Protein AF-0000000081335545 (afdb_homodimer)

pLDDT: mean 90.75, std 11.86, range [25.98, 98.88]

Structure (mmCIF, N/CA/C/O backbone):
data_AF-0000000081335545-model_v1
#
loop_
_entity.id
_entity.type
_entity.pdbx_description
1 polymer 'SDR family oxidoreductase'
#
loop_
_atom_site.group_PDB
_atom_site.id
_atom_site.type_symbol
_atom_site.label_atom_id
_atom_site.label_alt_id
_atom_site.label_comp_id
_atom_site.label_asym_id
_atom_site.label_entity_id
_atom_site.label_seq_id
_atom_site.pdbx_PDB_ins_code
_atom_site.Cartn_x
_atom_site.Cartn_y
_atom_site.Cartn_z
_atom_site.occupancy
_atom_site.B_iso_or_equiv
_atom_site.auth_seq_id
_atom_site.auth_comp_id
_atom_site.auth_asym_id
_atom_site.auth_atom_id
_atom_site.pdbx_PDB_model_num
ATOM 1 N N . MET A 1 1 ? -6.984 28.078 4.715 1 82.06 1 MET A N 1
ATOM 2 C CA . MET A 1 1 ? -6.492 28.141 6.086 1 82.06 1 MET A CA 1
ATOM 3 C C . MET A 1 1 ? -5.297 29.094 6.191 1 82.06 1 MET A C 1
ATOM 5 O O . MET A 1 1 ? -4.473 29.156 5.277 1 82.06 1 MET A O 1
ATOM 9 N N . ARG A 1 2 ? -5.23 29.906 7.215 1 88.38 2 ARG A N 1
ATOM 10 C CA . ARG A 1 2 ? -4.066 30.734 7.496 1 88.38 2 ARG A CA 1
ATOM 11 C C . ARG A 1 2 ? -3.029 29.969 8.312 1 88.38 2 ARG A C 1
ATOM 13 O O . ARG A 1 2 ? -3.367 29.328 9.312 1 88.38 2 ARG A O 1
ATOM 20 N N . LEU A 1 3 ? -1.768 30.047 7.84 1 91.5 3 LEU A N 1
ATOM 21 C CA . LEU A 1 3 ? -0.718 29.266 8.492 1 91.5 3 LEU A CA 1
ATOM 22 C C . LEU A 1 3 ? -0.511 29.734 9.93 1 91.5 3 LEU A C 1
ATOM 24 O O . LEU A 1 3 ? -0.156 28.922 10.797 1 91.5 3 LEU A O 1
ATOM 28 N N . SER A 1 4 ? -0.771 31.016 10.18 1 92.06 4 SER A N 1
ATOM 29 C CA . SER A 1 4 ? -0.581 31.562 11.523 1 92.06 4 SER A CA 1
ATOM 30 C C . SER A 1 4 ? -1.581 30.953 12.508 1 92.06 4 SER A C 1
ATOM 32 O O . SER A 1 4 ? -1.349 30.969 13.719 1 92.06 4 SER A O 1
ATOM 34 N N . ASP A 1 5 ? -2.664 30.406 12.023 1 92.19 5 ASP A N 1
ATOM 35 C CA . ASP A 1 5 ? -3.699 29.797 12.859 1 92.19 5 ASP A CA 1
ATOM 36 C C . ASP A 1 5 ? -3.574 28.281 12.875 1 92.19 5 ASP A C 1
ATOM 38 O O . ASP A 1 5 ? -4.375 27.594 13.516 1 92.19 5 ASP A O 1
ATOM 42 N N . ALA A 1 6 ? -2.557 27.828 12.227 1 96.31 6 ALA A N 1
ATOM 43 C CA . ALA A 1 6 ? -2.422 26.375 12.07 1 96.31 6 ALA A CA 1
ATOM 44 C C . ALA A 1 6 ? -1.837 25.75 13.336 1 96.31 6 ALA A C 1
ATOM 46 O O . ALA A 1 6 ? -0.923 26.312 13.945 1 96.31 6 ALA A O 1
ATOM 47 N N . ARG A 1 7 ? -2.424 24.75 13.82 1 98.19 7 ARG A N 1
ATOM 48 C CA . ARG A 1 7 ? -1.913 23.812 14.812 1 98.19 7 ARG A CA 1
ATOM 49 C C . ARG A 1 7 ? -1.592 22.453 14.18 1 98.19 7 ARG A C 1
ATOM 51 O O . ARG A 1 7 ? -2.498 21.703 13.805 1 98.19 7 ARG A O 1
ATOM 58 N N . VAL A 1 8 ? -0.281 22.172 14.102 1 98.69 8 VAL A N 1
ATOM 59 C CA . VAL A 1 8 ? 0.204 21.156 13.18 1 98.69 8 VAL A CA 1
ATOM 60 C C . VAL A 1 8 ? 0.777 19.984 13.961 1 98.69 8 VAL A C 1
ATOM 62 O O . VAL A 1 8 ? 1.521 20.172 14.922 1 98.69 8 VAL A O 1
ATOM 65 N N . VAL A 1 9 ? 0.342 18.797 13.648 1 98.88 9 VAL A N 1
ATOM 66 C CA . VAL A 1 9 ? 1.111 17.609 13.961 1 98.88 9 VAL A CA 1
ATOM 67 C C . VAL A 1 9 ? 1.965 17.203 12.758 1 98.88 9 VAL A C 1
ATOM 69 O O . VAL A 1 9 ? 1.436 16.906 11.68 1 98.88 9 VAL A O 1
ATOM 72 N N . LEU A 1 10 ? 3.266 17.281 12.914 1 98.88 10 LEU A N 1
ATOM 73 C CA . LEU A 1 10 ? 4.227 16.969 11.859 1 98.88 10 LEU A CA 1
ATOM 74 C C . LEU A 1 10 ? 5.039 15.727 12.234 1 98.88 10 LEU A C 1
ATOM 76 O O . LEU A 1 10 ? 5.891 15.781 13.125 1 98.88 10 LEU A O 1
ATOM 80 N N . THR A 1 11 ? 4.762 14.625 11.555 1 98.81 11 THR A N 1
ATOM 81 C CA . THR A 1 11 ? 5.551 13.422 11.805 1 98.81 11 THR A CA 1
ATOM 82 C C . THR A 1 11 ? 6.816 13.422 10.945 1 98.81 11 THR A C 1
ATOM 84 O O . THR A 1 11 ? 6.871 14.078 9.906 1 98.81 11 THR A O 1
ATOM 87 N N . GLY A 1 12 ? 7.82 12.625 11.398 1 97.56 12 GLY A N 1
ATOM 88 C CA . GLY A 1 12 ? 9.078 12.656 10.672 1 97.56 12 GLY A CA 1
ATOM 89 C C . GLY A 1 12 ? 9.758 14.016 10.711 1 97.56 12 GLY A C 1
ATOM 90 O O . GLY A 1 12 ? 10.438 14.406 9.758 1 97.56 12 GLY A O 1
ATOM 91 N N . ALA A 1 13 ? 9.617 14.742 11.773 1 97.56 13 ALA A N 1
ATOM 92 C CA . ALA A 1 13 ? 10.047 16.141 11.859 1 97.56 13 ALA A CA 1
ATOM 93 C C . ALA A 1 13 ? 11.562 16.25 11.891 1 97.56 13 ALA A C 1
ATOM 95 O O . ALA A 1 13 ? 12.125 17.328 11.641 1 97.56 13 ALA A O 1
ATOM 96 N N . SER A 1 14 ? 12.258 15.172 12.188 1 94.62 14 SER A N 1
ATOM 97 C CA . SER A 1 14 ? 13.711 15.211 12.273 1 94.62 14 SER A CA 1
ATOM 98 C C . SER A 1 14 ? 14.359 14.867 10.938 1 94.62 14 SER A C 1
ATOM 100 O O . SER A 1 14 ? 15.578 14.953 10.789 1 94.62 14 SER A O 1
ATOM 102 N N . GLY A 1 15 ? 13.555 14.414 9.977 1 93.69 15 GLY A N 1
ATOM 103 C CA . GLY A 1 15 ? 14.078 14.141 8.648 1 93.69 15 GLY A CA 1
ATOM 104 C C . GLY A 1 15 ? 14.297 15.398 7.824 1 93.69 15 GLY A C 1
ATOM 105 O O . GLY A 1 15 ? 13.914 16.484 8.234 1 93.69 15 GLY A O 1
ATOM 106 N N . GLY A 1 16 ? 14.891 15.234 6.648 1 91.62 16 GLY A N 1
ATOM 107 C CA . GLY A 1 16 ? 15.242 16.359 5.793 1 91.62 16 GLY A CA 1
ATOM 108 C C . GLY A 1 16 ? 14.039 17.203 5.395 1 91.62 16 GLY A C 1
ATOM 109 O O . GLY A 1 16 ? 14.031 18.406 5.617 1 91.62 16 GLY A O 1
ATOM 110 N N . ILE A 1 17 ? 13.055 16.609 4.828 1 94 17 ILE A N 1
ATOM 111 C CA . ILE A 1 17 ? 11.859 17.328 4.395 1 94 17 ILE A CA 1
ATOM 112 C C . ILE A 1 17 ? 11.078 17.828 5.617 1 94 17 ILE A C 1
ATOM 114 O O . ILE A 1 17 ? 10.602 18.953 5.637 1 94 17 ILE A O 1
ATOM 118 N N . GLY A 1 18 ? 11 17 6.66 1 96.69 18 GLY A N 1
ATOM 119 C CA . GLY A 1 18 ? 10.297 17.359 7.883 1 96.69 18 GLY A CA 1
ATOM 120 C C . GLY A 1 18 ? 10.852 18.594 8.562 1 96.69 18 GLY A C 1
ATOM 121 O O . GLY A 1 18 ? 10.102 19.484 8.953 1 96.69 18 GLY A O 1
ATOM 122 N N . LEU A 1 19 ? 12.172 18.641 8.656 1 96.56 19 LEU A N 1
ATOM 123 C CA . LEU A 1 19 ? 12.836 19.781 9.281 1 96.56 19 LEU A CA 1
ATOM 124 C C . LEU A 1 19 ? 12.555 21.062 8.508 1 96.56 19 LEU A C 1
ATOM 126 O O . LEU A 1 19 ? 12.305 22.109 9.109 1 96.56 19 LEU A O 1
ATOM 130 N N . ALA A 1 20 ? 12.609 20.969 7.199 1 96.94 20 ALA A N 1
ATOM 131 C CA . ALA A 1 20 ? 12.367 22.125 6.348 1 96.94 20 ALA A CA 1
ATOM 132 C C . ALA A 1 20 ? 10.93 22.609 6.477 1 96.94 20 ALA A C 1
ATOM 134 O O . ALA A 1 20 ? 10.68 23.828 6.539 1 96.94 20 ALA A O 1
ATOM 135 N N . ILE A 1 21 ? 9.984 21.703 6.559 1 97.62 21 ILE A N 1
ATOM 136 C CA . ILE A 1 21 ? 8.578 22.062 6.711 1 97.62 21 ILE A CA 1
ATOM 137 C C . ILE A 1 21 ? 8.352 22.703 8.078 1 97.62 21 ILE A C 1
ATOM 139 O O . ILE A 1 21 ? 7.676 23.734 8.18 1 97.62 21 ILE A O 1
ATOM 143 N N . ALA A 1 22 ? 8.93 22.109 9.102 1 98.06 22 ALA A N 1
ATOM 144 C CA . ALA A 1 22 ? 8.797 22.641 10.445 1 98.06 22 ALA A CA 1
ATOM 145 C C . ALA A 1 22 ? 9.297 24.094 10.516 1 98.06 22 ALA A C 1
ATOM 147 O O . ALA A 1 22 ? 8.625 24.953 11.078 1 98.06 22 ALA A O 1
ATOM 148 N N . ALA A 1 23 ? 10.43 24.312 9.938 1 97.81 23 ALA A N 1
ATOM 149 C CA . ALA A 1 23 ? 11.031 25.656 9.945 1 97.81 23 ALA A CA 1
ATOM 150 C C . ALA A 1 23 ? 10.109 26.672 9.266 1 97.81 23 ALA A C 1
ATOM 152 O O . ALA A 1 23 ? 9.875 27.75 9.805 1 97.81 23 ALA A O 1
ATOM 153 N N . GLN A 1 24 ? 9.57 26.312 8.148 1 97.38 24 GLN A N 1
ATOM 154 C CA . GLN A 1 24 ? 8.719 27.219 7.387 1 97.38 24 GLN A CA 1
ATOM 155 C C . GLN A 1 24 ? 7.406 27.484 8.117 1 97.38 24 GLN A C 1
ATOM 157 O O . GLN A 1 24 ? 6.934 28.625 8.156 1 97.38 24 GLN A O 1
ATOM 162 N N . LEU A 1 25 ? 6.848 26.469 8.703 1 97.75 25 LEU A N 1
ATOM 163 C CA . LEU A 1 25 ? 5.586 26.625 9.422 1 97.75 25 LEU A CA 1
ATOM 164 C C . LEU A 1 25 ? 5.762 27.5 10.656 1 97.75 25 LEU A C 1
ATOM 166 O O . LEU A 1 25 ? 4.961 28.406 10.898 1 97.75 25 LEU A O 1
ATOM 170 N N . CYS A 1 26 ? 6.824 27.25 11.414 1 97.75 26 CYS A N 1
ATOM 171 C CA . CYS A 1 26 ? 7.098 28.047 12.594 1 97.75 26 CYS A CA 1
ATOM 172 C C . CYS A 1 26 ? 7.336 29.516 12.219 1 97.75 26 CYS A C 1
ATOM 174 O O . CYS A 1 26 ? 6.82 30.422 12.883 1 97.75 26 CYS A O 1
ATOM 176 N N . ALA A 1 27 ? 8.062 29.703 11.148 1 96.94 27 ALA A N 1
ATOM 177 C CA . ALA A 1 27 ? 8.359 31.047 10.68 1 96.94 27 ALA A CA 1
ATOM 178 C C . ALA A 1 27 ? 7.078 31.781 10.281 1 96.94 27 ALA A C 1
ATOM 180 O O . ALA A 1 27 ? 7.004 33 10.375 1 96.94 27 ALA A O 1
ATOM 181 N N . SER A 1 28 ? 6.07 31.062 9.922 1 96.31 28 SER A N 1
ATOM 182 C CA . SER A 1 28 ? 4.801 31.641 9.484 1 96.31 28 SER A CA 1
ATOM 183 C C . SER A 1 28 ? 3.844 31.812 10.664 1 96.31 28 SER A C 1
ATOM 185 O O . SER A 1 28 ? 2.695 32.219 10.477 1 96.31 28 SER A O 1
ATOM 187 N N . GLY A 1 29 ? 4.273 31.391 11.875 1 96.56 29 GLY A N 1
ATOM 188 C CA . GLY A 1 29 ? 3.502 31.641 13.078 1 96.56 29 GLY A CA 1
ATOM 189 C C . GLY A 1 29 ? 2.689 30.438 13.531 1 96.56 29 GLY A C 1
ATOM 190 O O . GLY A 1 29 ? 1.979 30.5 14.539 1 96.56 29 GLY A O 1
ATOM 191 N N . ALA A 1 30 ? 2.789 29.344 12.852 1 97.56 30 ALA A N 1
ATOM 192 C CA . ALA A 1 30 ? 2.043 28.141 13.203 1 97.56 30 ALA A CA 1
ATOM 193 C C . ALA A 1 30 ? 2.59 27.516 14.484 1 97.56 30 ALA A C 1
ATOM 195 O O . ALA A 1 30 ? 3.758 27.703 14.828 1 97.56 30 ALA A O 1
ATOM 196 N N . ARG A 1 31 ? 1.753 26.859 15.203 1 98 31 ARG A N 1
ATOM 197 C CA . ARG A 1 31 ? 2.18 25.984 16.297 1 98 31 ARG A CA 1
ATOM 198 C C . ARG A 1 31 ? 2.402 24.562 15.812 1 98 31 ARG A C 1
ATOM 200 O O . ARG A 1 31 ? 1.492 23.938 15.258 1 98 31 ARG A O 1
ATOM 207 N N . VAL A 1 32 ? 3.617 24.031 16.047 1 98.69 32 VAL A N 1
ATOM 208 C CA . VAL A 1 32 ? 3.992 22.766 15.422 1 98.69 32 VAL A CA 1
ATOM 209 C C . VAL A 1 32 ? 4.379 21.766 16.5 1 98.69 32 VAL A C 1
ATOM 211 O O . VAL A 1 32 ? 5.297 22.016 17.297 1 98.69 32 VAL A O 1
ATOM 214 N N . LEU A 1 33 ? 3.59 20.688 16.609 1 98.81 33 LEU A N 1
ATOM 215 C CA . LEU A 1 33 ? 4.039 19.5 17.328 1 98.81 33 LEU A CA 1
ATOM 216 C C . LEU A 1 33 ? 4.922 18.625 16.438 1 98.81 33 LEU A C 1
ATOM 218 O O . LEU A 1 33 ? 4.418 17.938 15.547 1 98.81 33 LEU A O 1
ATOM 222 N N . ALA A 1 34 ? 6.266 18.703 16.672 1 98.75 34 ALA A N 1
ATOM 223 C CA . ALA A 1 34 ? 7.238 17.938 15.906 1 98.75 34 ALA A CA 1
ATOM 224 C C . ALA A 1 34 ? 7.402 16.531 16.484 1 98.75 34 ALA A C 1
ATOM 226 O O . ALA A 1 34 ? 8 16.344 17.547 1 98.75 34 ALA A O 1
ATOM 227 N N . VAL A 1 35 ? 6.934 15.547 15.766 1 98.81 35 VAL A N 1
ATOM 228 C CA . VAL A 1 35 ? 6.988 14.164 16.234 1 98.81 35 VAL A CA 1
ATOM 229 C C . VAL A 1 35 ? 8.203 13.461 15.617 1 98.81 35 VAL A C 1
ATOM 231 O O . VAL A 1 35 ? 8.328 13.383 14.398 1 98.81 35 VAL A O 1
ATOM 234 N N . ALA A 1 36 ? 9.062 12.977 16.406 1 97.88 36 ALA A N 1
ATOM 235 C CA . ALA A 1 36 ? 10.273 12.266 15.992 1 97.88 36 ALA A CA 1
ATOM 236 C C . ALA A 1 36 ? 10.789 11.367 17.109 1 97.88 36 ALA A C 1
ATOM 238 O O . ALA A 1 36 ? 10.586 11.656 18.297 1 97.88 36 ALA A O 1
ATOM 239 N N . ARG A 1 37 ? 11.461 10.359 16.719 1 95.38 37 ARG A N 1
ATOM 240 C CA . ARG A 1 37 ? 12.039 9.445 17.688 1 95.38 37 ARG A CA 1
ATOM 241 C C . ARG A 1 37 ? 13.25 10.078 18.375 1 95.38 37 ARG A C 1
ATOM 243 O O . ARG A 1 37 ? 13.531 9.797 19.547 1 95.38 37 ARG A O 1
ATOM 250 N N . HIS A 1 38 ? 13.992 10.898 17.531 1 90.25 38 HIS A N 1
ATOM 251 C CA . HIS A 1 38 ? 15.188 11.562 18.047 1 90.25 38 HIS A CA 1
ATOM 252 C C . HIS A 1 38 ? 15.07 13.078 17.906 1 90.25 38 HIS A C 1
ATOM 254 O O . HIS A 1 38 ? 14.719 13.586 16.844 1 90.25 38 HIS A O 1
ATOM 260 N N . GLY A 1 39 ? 15.406 13.742 18.953 1 92.5 39 GLY A N 1
ATOM 261 C CA . GLY A 1 39 ? 15.164 15.172 18.984 1 92.5 39 GLY A CA 1
ATOM 262 C C . GLY A 1 39 ? 16.391 16 18.656 1 92.5 39 GLY A C 1
ATOM 263 O O . GLY A 1 39 ? 16.312 17.219 18.484 1 92.5 39 GLY A O 1
ATOM 264 N N . ALA A 1 40 ? 17.516 15.344 18.469 1 93.38 40 ALA A N 1
ATOM 265 C CA . ALA A 1 40 ? 18.781 16.078 18.297 1 93.38 40 ALA A CA 1
ATOM 266 C C . ALA A 1 40 ? 18.703 16.984 17.062 1 93.38 40 ALA A C 1
ATOM 268 O O . ALA A 1 40 ? 19.156 18.141 17.125 1 93.38 40 ALA A O 1
ATOM 269 N N . ALA A 1 41 ? 18.125 16.547 16 1 94.06 41 ALA A N 1
ATOM 270 C CA . ALA A 1 41 ? 18.047 17.297 14.758 1 94.06 41 ALA A CA 1
ATOM 271 C C . ALA A 1 41 ? 17.125 18.5 14.898 1 94.06 41 ALA A C 1
ATOM 273 O O . ALA A 1 41 ? 17.219 19.469 14.125 1 94.06 41 ALA A O 1
ATOM 274 N N . LEU A 1 42 ? 16.297 18.531 15.938 1 97 42 LEU A N 1
ATOM 275 C CA . LEU A 1 42 ? 15.32 19.594 16.141 1 97 42 LEU A CA 1
ATOM 276 C C . LEU A 1 42 ? 15.883 20.672 17.047 1 97 42 LEU A C 1
ATOM 278 O O . LEU A 1 42 ? 15.266 21.734 17.219 1 97 42 LEU A O 1
ATOM 282 N N . GLY A 1 43 ? 17.031 20.453 17.625 1 96.88 43 GLY A N 1
ATOM 283 C CA . GLY A 1 43 ? 17.578 21.328 18.641 1 96.88 43 GLY A CA 1
ATOM 284 C C . GLY A 1 43 ? 17.625 22.781 18.234 1 96.88 43 GLY A C 1
ATOM 285 O O . GLY A 1 43 ? 17.141 23.656 18.938 1 96.88 43 GLY A O 1
ATOM 286 N N . ALA A 1 44 ? 18.203 23.078 17.078 1 96.25 44 ALA A N 1
ATOM 287 C CA . ALA A 1 44 ? 18.344 24.453 16.594 1 96.25 44 ALA A CA 1
ATOM 288 C C . ALA A 1 44 ? 16.984 25.109 16.406 1 96.25 44 ALA A C 1
ATOM 290 O O . ALA A 1 44 ? 16.812 26.297 16.703 1 96.25 44 ALA A O 1
ATOM 291 N N . LEU A 1 45 ? 16.047 24.391 15.914 1 97.19 45 LEU A N 1
ATOM 292 C CA . LEU A 1 45 ? 14.719 24.922 15.664 1 97.19 45 LEU A CA 1
ATOM 293 C C . LEU A 1 45 ? 13.984 25.188 16.969 1 97.19 45 LEU A C 1
ATOM 295 O O . LEU A 1 45 ? 13.258 26.172 17.109 1 97.19 45 LEU A O 1
ATOM 299 N N . LEU A 1 46 ? 14.188 24.266 17.906 1 97.62 46 LEU A N 1
ATOM 300 C CA . LEU A 1 46 ? 13.578 24.422 19.234 1 97.62 46 LEU A CA 1
ATOM 301 C C . LEU A 1 46 ? 14.078 25.703 19.906 1 97.62 46 LEU A C 1
ATOM 303 O O . LEU A 1 46 ? 13.305 26.391 20.562 1 97.62 46 LEU A O 1
ATOM 307 N N . ALA A 1 47 ? 15.305 26 19.719 1 97.94 47 ALA A N 1
ATOM 308 C CA . ALA A 1 47 ? 15.906 27.219 20.281 1 97.94 47 ALA A CA 1
ATOM 309 C C . ALA A 1 47 ? 15.375 28.469 19.594 1 97.94 47 ALA A C 1
ATOM 311 O O . ALA A 1 47 ? 15.156 29.484 20.234 1 97.94 47 ALA A O 1
ATOM 312 N N . ARG A 1 48 ? 15.164 28.375 18.328 1 97.75 48 ARG A N 1
ATOM 313 C CA . ARG A 1 48 ? 14.758 29.516 17.516 1 97.75 48 ARG A CA 1
ATOM 314 C C . ARG A 1 48 ? 13.273 29.828 17.703 1 97.75 48 ARG A C 1
ATOM 316 O O . ARG A 1 48 ? 12.867 30.984 17.672 1 97.75 48 ARG A O 1
ATOM 323 N N . TYR A 1 49 ? 12.469 28.766 17.875 1 97.81 49 TYR A N 1
ATOM 324 C CA . TYR A 1 49 ? 11.023 28.938 17.969 1 97.81 49 TYR A CA 1
ATOM 325 C C . TYR A 1 49 ? 10.469 28.25 19.219 1 97.81 49 TYR A C 1
ATOM 327 O O . TYR A 1 49 ? 9.594 27.391 19.125 1 97.81 49 TYR A O 1
ATOM 335 N N . PRO A 1 50 ? 10.844 28.625 20.375 1 96.62 50 PRO A N 1
ATOM 336 C CA . PRO A 1 50 ? 10.461 27.938 21.609 1 96.62 50 PRO A CA 1
ATOM 337 C C . PRO A 1 50 ? 8.961 28 21.891 1 96.62 50 PRO A C 1
ATOM 339 O O . PRO A 1 50 ? 8.414 27.141 22.578 1 96.62 50 PRO A O 1
ATOM 342 N N . GLN A 1 51 ? 8.273 28.969 21.359 1 95.88 51 GLN A N 1
ATOM 343 C CA . GLN A 1 51 ? 6.84 29.125 21.594 1 95.88 51 GLN A CA 1
ATOM 344 C C . GLN A 1 51 ? 6.023 28.391 20.531 1 95.88 51 GLN A C 1
ATOM 346 O O . GLN A 1 51 ? 4.875 28.016 20.781 1 95.88 51 GLN A O 1
ATOM 351 N N . GLN A 1 52 ? 6.59 28.188 19.359 1 97.44 52 GLN A N 1
ATOM 352 C CA . GLN A 1 52 ? 5.848 27.641 18.234 1 97.44 52 GLN A CA 1
ATOM 353 C C . GLN A 1 52 ? 6.094 26.141 18.078 1 97.44 52 GLN A C 1
ATOM 355 O O . GLN A 1 52 ? 5.246 25.422 17.547 1 97.44 52 GLN A O 1
ATOM 360 N N . LEU A 1 53 ? 7.281 25.703 18.516 1 98.25 53 LEU A N 1
ATOM 361 C CA . LEU A 1 53 ? 7.688 24.328 18.234 1 98.25 53 LEU A CA 1
ATOM 362 C C . LEU A 1 53 ? 7.77 23.516 19.516 1 98.25 53 LEU A C 1
ATOM 364 O O . LEU A 1 53 ? 8.398 23.938 20.484 1 98.25 53 LEU A O 1
ATOM 368 N N . CYS A 1 54 ? 7.109 22.375 19.547 1 97.81 54 CYS A N 1
ATOM 369 C CA . CYS A 1 54 ? 7.184 21.406 20.641 1 97.81 54 CYS A CA 1
ATOM 370 C C . CYS A 1 54 ? 7.562 20.031 20.109 1 97.81 54 CYS A C 1
ATOM 372 O O . CYS A 1 54 ? 6.996 19.547 19.125 1 97.81 54 CYS A O 1
ATOM 374 N N . TRP A 1 55 ? 8.523 19.406 20.734 1 98.12 55 TRP A N 1
ATOM 375 C CA . TRP A 1 55 ? 8.969 18.062 20.344 1 98.12 55 TRP A CA 1
ATOM 376 C C . TRP A 1 55 ? 8.203 16.984 21.109 1 98.12 55 TRP A C 1
ATOM 378 O O . TRP A 1 55 ? 8.117 17.031 22.328 1 98.12 55 TRP A O 1
ATOM 388 N N . VAL A 1 56 ? 7.598 16.094 20.391 1 98.44 56 VAL A N 1
ATOM 389 C CA . VAL A 1 56 ? 6.973 14.906 20.969 1 98.44 56 VAL A CA 1
ATOM 390 C C . VAL A 1 56 ? 7.801 13.672 20.625 1 98.44 56 VAL A C 1
ATOM 392 O O . VAL A 1 56 ? 7.883 13.273 19.469 1 98.44 56 VAL A O 1
ATOM 395 N N . ASN A 1 57 ? 8.445 13.078 21.609 1 98.31 57 ASN A N 1
ATOM 396 C CA . ASN A 1 57 ? 9.195 11.844 21.422 1 98.31 57 ASN A CA 1
ATOM 397 C C . ASN A 1 57 ? 8.273 10.641 21.234 1 98.31 57 ASN A C 1
ATOM 399 O O . ASN A 1 57 ? 7.629 10.188 22.188 1 98.31 57 ASN A O 1
ATOM 403 N N . ALA A 1 58 ? 8.273 10.133 19.984 1 98.44 58 ALA A N 1
ATOM 404 C CA . ALA A 1 58 ? 7.32 9.055 19.719 1 98.44 58 ALA A CA 1
ATOM 405 C C . ALA A 1 58 ? 7.793 8.172 18.578 1 98.44 58 ALA A C 1
ATOM 407 O O . ALA A 1 58 ? 8.289 8.672 17.562 1 98.44 58 ALA A O 1
ATOM 408 N N . ASP A 1 59 ? 7.777 6.891 18.781 1 98.44 59 ASP A N 1
ATOM 409 C CA . ASP A 1 59 ? 7.801 5.898 17.719 1 98.44 59 ASP A CA 1
ATOM 410 C C . ASP A 1 59 ? 6.387 5.559 17.25 1 98.44 59 ASP A C 1
ATOM 412 O O . ASP A 1 59 ? 5.664 4.82 17.922 1 98.44 59 ASP A O 1
ATOM 416 N N . LEU A 1 60 ? 6.062 5.996 16.109 1 98.44 60 LEU A N 1
ATOM 417 C CA . LEU A 1 60 ? 4.68 5.992 15.633 1 98.44 60 LEU A CA 1
ATOM 418 C C . LEU A 1 60 ? 4.215 4.574 15.32 1 98.44 60 LEU A C 1
ATOM 420 O O . LEU A 1 60 ? 3.031 4.348 15.062 1 98.44 60 LEU A O 1
ATOM 424 N N . THR A 1 61 ? 5.141 3.602 15.328 1 97.38 61 THR A N 1
ATOM 425 C CA . THR A 1 61 ? 4.738 2.219 15.094 1 97.38 61 THR A CA 1
ATOM 426 C C . THR A 1 61 ? 4.098 1.627 16.344 1 97.38 61 THR A C 1
ATOM 428 O O . THR A 1 61 ? 3.504 0.549 16.297 1 97.38 61 THR A O 1
ATOM 431 N N . PHE A 1 62 ? 4.102 2.379 17.438 1 97.38 62 PHE A N 1
ATOM 432 C CA . PHE A 1 62 ? 3.502 1.928 18.688 1 97.38 62 PHE A CA 1
ATOM 433 C C . PHE A 1 62 ? 2.252 2.736 19.016 1 97.38 62 PHE A C 1
ATOM 435 O O . PHE A 1 62 ? 2.266 3.967 18.938 1 97.38 62 PHE A O 1
ATOM 442 N N . LEU A 1 63 ? 1.208 2.045 19.438 1 97.19 63 LEU A N 1
ATOM 443 C CA . LEU A 1 63 ? -0.048 2.695 19.781 1 97.19 63 LEU A CA 1
ATOM 444 C C . LEU A 1 63 ? 0.152 3.664 20.953 1 97.19 63 LEU A C 1
ATOM 446 O O . LEU A 1 63 ? -0.379 4.777 20.938 1 97.19 63 LEU A O 1
ATOM 450 N N . ALA A 1 64 ? 0.883 3.277 21.938 1 98 64 ALA A N 1
ATOM 451 C CA . ALA A 1 64 ? 1.104 4.113 23.109 1 98 64 ALA A CA 1
ATOM 452 C C . ALA A 1 64 ? 1.728 5.453 22.719 1 98 64 ALA A C 1
ATOM 454 O O . ALA A 1 64 ? 1.397 6.488 23.297 1 98 64 ALA A O 1
ATOM 455 N N . ASP A 1 65 ? 2.629 5.449 21.781 1 98.62 65 ASP A N 1
ATOM 456 C CA . ASP A 1 65 ? 3.297 6.672 21.344 1 98.62 65 ASP A CA 1
ATOM 457 C C . ASP A 1 65 ? 2.369 7.535 20.5 1 98.62 65 ASP A C 1
ATOM 459 O O . ASP A 1 65 ? 2.439 8.766 20.547 1 98.62 65 ASP A O 1
ATOM 463 N N . ARG A 1 66 ? 1.5 6.922 19.719 1 98.69 66 ARG A N 1
ATOM 464 C CA . ARG A 1 66 ? 0.507 7.695 18.969 1 98.69 66 ARG A CA 1
ATOM 465 C C . ARG A 1 66 ? -0.47 8.383 19.922 1 98.69 66 ARG A C 1
ATOM 467 O O . ARG A 1 66 ? -0.917 9.5 19.656 1 98.69 66 ARG A O 1
ATOM 474 N N . ARG A 1 67 ? -0.758 7.738 21 1 98.44 67 ARG A N 1
ATOM 475 C CA . ARG A 1 67 ? -1.632 8.344 22 1 98.44 67 ARG A CA 1
ATOM 476 C C . ARG A 1 67 ? -0.952 9.531 22.672 1 98.44 67 ARG A C 1
ATOM 478 O O . ARG A 1 67 ? -1.612 10.508 23.047 1 98.44 67 ARG A O 1
ATOM 485 N N . LYS A 1 68 ? 0.405 9.445 22.828 1 98.56 68 LYS A N 1
ATOM 486 C CA . LYS A 1 68 ? 1.147 10.602 23.312 1 98.56 68 LYS A CA 1
ATOM 487 C C . LYS A 1 68 ? 0.963 11.797 22.375 1 98.56 68 LYS A C 1
ATOM 489 O O . LYS A 1 68 ? 0.833 12.938 22.844 1 98.56 68 LYS A O 1
ATOM 494 N N . VAL A 1 69 ? 0.946 11.539 21.109 1 98.81 69 VAL A N 1
ATOM 495 C CA . VAL A 1 69 ? 0.763 12.586 20.125 1 98.81 69 VAL A CA 1
ATOM 496 C C . VAL A 1 69 ? -0.637 13.18 20.25 1 98.81 69 VAL A C 1
ATOM 498 O O . VAL A 1 69 ? -0.806 14.406 20.203 1 98.81 69 VAL A O 1
ATOM 501 N N . LEU A 1 70 ? -1.637 12.289 20.391 1 98.75 70 LEU A N 1
ATOM 502 C CA . LEU A 1 70 ? -3.01 12.742 20.578 1 98.75 70 LEU A CA 1
ATOM 503 C C . LEU A 1 70 ? -3.125 13.633 21.812 1 98.75 70 LEU A C 1
ATOM 505 O O . LEU A 1 70 ? -3.74 14.703 21.75 1 98.75 70 LEU A O 1
ATOM 509 N N . ALA A 1 71 ? -2.541 13.195 22.891 1 98.62 71 ALA A N 1
ATOM 510 C CA . ALA A 1 71 ? -2.596 13.961 24.125 1 98.62 71 ALA A CA 1
ATOM 511 C C . ALA A 1 71 ? -1.943 15.336 23.953 1 98.62 71 ALA A C 1
ATOM 513 O O . ALA A 1 71 ? -2.461 16.344 24.453 1 98.62 71 ALA A O 1
ATOM 514 N N . ALA A 1 72 ? -0.814 15.391 23.297 1 98.62 72 ALA A N 1
ATOM 515 C CA . ALA A 1 72 ? -0.128 16.656 23.031 1 98.62 72 ALA A CA 1
ATOM 516 C C . ALA A 1 72 ? -0.984 17.578 22.172 1 98.62 72 ALA A C 1
ATOM 518 O O . ALA A 1 72 ? -1.032 18.781 22.391 1 98.62 72 ALA A O 1
ATOM 519 N N . ALA A 1 73 ? -1.63 16.984 21.156 1 98.56 73 ALA A N 1
ATOM 520 C CA . ALA A 1 73 ? -2.51 17.75 20.266 1 98.56 73 ALA A CA 1
ATOM 521 C C . ALA A 1 73 ? -3.666 18.375 21.047 1 98.56 73 ALA A C 1
ATOM 523 O O . ALA A 1 73 ? -4.004 19.547 20.844 1 98.56 73 ALA A O 1
ATOM 524 N N . GLU A 1 74 ? -4.195 17.594 21.938 1 98.12 74 GLU A N 1
ATOM 525 C CA . GLU A 1 74 ? -5.285 18.094 22.766 1 98.12 74 GLU A CA 1
ATOM 526 C C . GLU A 1 74 ? -4.809 19.203 23.688 1 98.12 74 GLU A C 1
ATOM 528 O O . GLU A 1 74 ? -5.52 20.188 23.906 1 98.12 74 GLU A O 1
ATOM 533 N N . ALA A 1 75 ? -3.678 19.125 24.188 1 96.88 75 ALA A N 1
ATOM 534 C CA . ALA A 1 75 ? -3.131 20.047 25.172 1 96.88 75 ALA A CA 1
ATOM 535 C C . ALA A 1 75 ? -2.92 21.438 24.547 1 96.88 75 ALA A C 1
ATOM 537 O O . ALA A 1 75 ? -3.012 22.453 25.25 1 96.88 75 ALA A O 1
ATOM 538 N N . ILE A 1 76 ? -2.707 21.5 23.25 1 95.19 76 ILE A N 1
ATOM 539 C CA . ILE A 1 76 ? -2.449 22.797 22.641 1 95.19 76 ILE A CA 1
ATOM 540 C C . ILE A 1 76 ? -3.736 23.344 22.031 1 95.19 76 ILE A C 1
ATOM 542 O O . ILE A 1 76 ? -3.703 24.297 21.234 1 95.19 76 ILE A O 1
ATOM 546 N N . GLY A 1 77 ? -4.867 22.703 22.312 1 94.75 77 GLY A N 1
ATOM 547 C CA . GLY A 1 77 ? -6.16 23.234 21.906 1 94.75 77 GLY A CA 1
ATOM 548 C C . GLY A 1 77 ? -6.703 22.594 20.656 1 94.75 77 GLY A C 1
ATOM 549 O O . GLY A 1 77 ? -7.598 23.141 20 1 94.75 77 GLY A O 1
ATOM 550 N N . GLY A 1 78 ? -6.125 21.516 20.219 1 96.81 78 GLY A N 1
ATOM 551 C CA . GLY A 1 78 ? -6.594 20.812 19.047 1 96.81 78 GLY A CA 1
ATOM 552 C C . GLY A 1 78 ? -5.621 20.875 17.875 1 96.81 78 GLY A C 1
ATOM 553 O O . GLY A 1 78 ? -4.508 21.391 18.016 1 96.81 78 GLY A O 1
ATOM 554 N N . VAL A 1 79 ? -6.008 20.25 16.766 1 97.75 79 VAL A N 1
ATOM 555 C CA . VAL A 1 79 ? -5.199 20.188 15.562 1 97.75 79 VAL A CA 1
ATOM 556 C C . VAL A 1 79 ? -6.082 20.438 14.336 1 97.75 79 VAL A C 1
ATOM 558 O O . VAL A 1 79 ? -7.227 19.984 14.289 1 97.75 79 VAL A O 1
ATOM 561 N N . ASN A 1 80 ? -5.547 21.172 13.445 1 97.94 80 ASN A N 1
ATOM 562 C CA . ASN A 1 80 ? -6.289 21.359 12.203 1 97.94 80 ASN A CA 1
ATOM 563 C C . ASN A 1 80 ? -5.426 21.031 10.984 1 97.94 80 ASN A C 1
ATOM 565 O O . ASN A 1 80 ? -5.887 21.141 9.844 1 97.94 80 ASN A O 1
ATOM 569 N N . LEU A 1 81 ? -4.164 20.609 11.195 1 98.5 81 LEU A N 1
ATOM 570 C CA . LEU A 1 81 ? -3.275 20.203 10.117 1 98.5 81 LEU A CA 1
ATOM 571 C C . LEU A 1 81 ? -2.406 19.031 10.547 1 98.5 81 LEU A C 1
ATOM 573 O O . LEU A 1 81 ? -1.659 19.125 11.516 1 98.5 81 LEU A O 1
ATOM 577 N N . LEU A 1 82 ? -2.557 17.906 9.922 1 98.75 82 LEU A N 1
ATOM 578 C CA . LEU A 1 82 ? -1.707 16.734 10.102 1 98.75 82 LEU A CA 1
ATOM 579 C C . LEU A 1 82 ? -0.833 16.5 8.867 1 98.75 82 LEU A C 1
ATOM 581 O O . LEU A 1 82 ? -1.346 16.344 7.758 1 98.75 82 LEU A O 1
ATOM 585 N N . ILE A 1 83 ? 0.488 16.562 9.023 1 98.75 83 ILE A N 1
ATOM 586 C CA . ILE A 1 83 ? 1.425 16.312 7.938 1 98.75 83 ILE A CA 1
ATOM 587 C C . ILE A 1 83 ? 2.234 15.047 8.234 1 98.75 83 ILE A C 1
ATOM 589 O O . ILE A 1 83 ? 3.102 15.047 9.109 1 98.75 83 ILE A O 1
ATOM 593 N N . ASN A 1 84 ? 1.93 14.016 7.52 1 98.75 84 ASN A N 1
ATOM 594 C CA . ASN A 1 84 ? 2.652 12.75 7.629 1 98.75 84 ASN A CA 1
ATOM 595 C C . ASN A 1 84 ? 3.863 12.719 6.703 1 98.75 84 ASN A C 1
ATOM 597 O O . ASN A 1 84 ? 3.723 12.492 5.5 1 98.75 84 ASN A O 1
ATOM 601 N N . THR A 1 85 ? 5.059 12.875 7.301 1 97.69 85 THR A N 1
ATOM 602 C CA . THR A 1 85 ? 6.289 12.844 6.52 1 97.69 85 THR A CA 1
ATOM 603 C C . THR A 1 85 ? 7.184 11.695 6.961 1 97.69 85 THR A C 1
ATOM 605 O O . THR A 1 85 ? 8.148 11.352 6.273 1 97.69 85 THR A O 1
ATOM 608 N N . ALA A 1 86 ? 6.832 11.094 8.117 1 97.5 86 ALA A N 1
ATOM 609 C CA . ALA A 1 86 ? 7.648 9.984 8.609 1 97.5 86 ALA A CA 1
ATOM 610 C C . ALA A 1 86 ? 7.691 8.844 7.602 1 97.5 86 ALA A C 1
ATOM 612 O O . ALA A 1 86 ? 6.668 8.484 7.016 1 97.5 86 ALA A O 1
ATOM 613 N N . GLY A 1 87 ? 8.828 8.289 7.363 1 96 87 GLY A N 1
ATOM 614 C CA . GLY A 1 87 ? 9.008 7.164 6.461 1 96 87 GLY A CA 1
ATOM 615 C C . GLY A 1 87 ? 10.453 6.719 6.348 1 96 87 GLY A C 1
ATOM 616 O O . GLY A 1 87 ? 11.367 7.445 6.75 1 96 87 GLY A O 1
ATOM 617 N N . ILE A 1 88 ? 10.664 5.566 5.855 1 95 88 ILE A N 1
ATOM 618 C CA . ILE A 1 88 ? 11.992 5.035 5.598 1 95 88 ILE A CA 1
ATOM 619 C C . ILE A 1 88 ? 12.016 4.328 4.246 1 95 88 ILE A C 1
ATOM 621 O O . ILE A 1 88 ? 10.969 4.008 3.688 1 95 88 ILE A O 1
ATOM 625 N N . ASN A 1 89 ? 13.172 4.238 3.736 1 92.62 89 ASN A N 1
ATOM 626 C CA . ASN A 1 89 ? 13.414 3.604 2.445 1 92.62 89 ASN A CA 1
ATOM 627 C C . ASN A 1 89 ? 14.617 2.666 2.502 1 92.62 89 ASN A C 1
ATOM 629 O O . ASN A 1 89 ? 15.508 2.842 3.34 1 92.62 89 ASN A O 1
ATOM 633 N N . HIS A 1 90 ? 14.562 1.605 1.747 1 91.31 90 HIS A N 1
ATOM 634 C CA . HIS A 1 90 ? 15.695 0.712 1.533 1 91.31 90 HIS A CA 1
ATOM 635 C C . HIS A 1 90 ? 15.922 0.458 0.047 1 91.31 90 HIS A C 1
ATOM 637 O O . HIS A 1 90 ? 15.086 -0.165 -0.616 1 91.31 90 HIS A O 1
ATOM 643 N N . PHE A 1 91 ? 17.047 0.928 -0.447 1 92.75 91 PHE A N 1
ATOM 644 C CA . PHE A 1 91 ? 17.438 0.562 -1.802 1 92.75 91 PHE A CA 1
ATOM 645 C C . PHE A 1 91 ? 18.062 -0.828 -1.827 1 92.75 91 PHE A C 1
ATOM 647 O O . PHE A 1 91 ? 19.203 -1.009 -1.399 1 92.75 91 PHE A O 1
ATOM 654 N N . ALA A 1 92 ? 17.344 -1.786 -2.307 1 94.62 92 ALA A N 1
ATOM 655 C CA . ALA A 1 92 ? 17.734 -3.191 -2.344 1 94.62 92 ALA A CA 1
ATOM 656 C C . ALA A 1 92 ? 16.766 -4.012 -3.193 1 94.62 92 ALA A C 1
ATOM 658 O O . ALA A 1 92 ? 15.57 -3.736 -3.221 1 94.62 92 ALA A O 1
ATOM 659 N N . MET A 1 93 ? 17.375 -4.988 -3.922 1 94.62 93 MET A N 1
ATOM 660 C CA . MET A 1 93 ? 16.484 -5.965 -4.555 1 94.62 93 MET A CA 1
ATOM 661 C C . MET A 1 93 ? 15.672 -6.719 -3.51 1 94.62 93 MET A C 1
ATOM 663 O O . MET A 1 93 ? 16.094 -6.836 -2.355 1 94.62 93 MET A O 1
ATOM 667 N N . LEU A 1 94 ? 14.5 -7.254 -3.947 1 96.88 94 LEU A N 1
ATOM 668 C CA . LEU A 1 94 ? 13.594 -7.898 -3.002 1 96.88 94 LEU A CA 1
ATOM 669 C C . LEU A 1 94 ? 14.312 -9 -2.229 1 96.88 94 LEU A C 1
ATOM 671 O O . LEU A 1 94 ? 14.18 -9.094 -1.007 1 96.88 94 LEU A O 1
ATOM 675 N N . GLU A 1 95 ? 15.156 -9.75 -2.873 1 95 95 GLU A N 1
ATOM 676 C CA . GLU A 1 95 ? 15.82 -10.906 -2.283 1 95 95 GLU A CA 1
ATOM 677 C C . GLU A 1 95 ? 16.875 -10.477 -1.26 1 95 95 GLU A C 1
ATOM 679 O O . GLU A 1 95 ? 17.328 -11.289 -0.455 1 95 95 GLU A O 1
ATOM 684 N N . GLN A 1 96 ? 17.266 -9.25 -1.275 1 94.31 96 GLN A N 1
ATOM 685 C CA . GLN A 1 96 ? 18.312 -8.75 -0.393 1 94.31 96 GLN A CA 1
ATOM 686 C C . GLN A 1 96 ? 17.734 -8.242 0.921 1 94.31 96 GLN A C 1
ATOM 688 O O . GLN A 1 96 ? 18.469 -7.973 1.873 1 94.31 96 GLN A O 1
ATOM 693 N N . LEU A 1 97 ? 16.422 -8.125 0.971 1 95.31 97 LEU A N 1
ATOM 694 C CA . LEU A 1 97 ? 15.766 -7.59 2.156 1 95.31 97 LEU A CA 1
ATOM 695 C C . LEU A 1 97 ? 15.469 -8.695 3.164 1 95.31 97 LEU A C 1
ATOM 697 O O . LEU A 1 97 ? 15.125 -9.812 2.779 1 95.31 97 LEU A O 1
ATOM 701 N N . ASP A 1 98 ? 15.57 -8.312 4.43 1 95.12 98 ASP A N 1
ATOM 702 C CA . ASP A 1 98 ? 15.031 -9.172 5.48 1 95.12 98 ASP A CA 1
ATOM 703 C C . ASP A 1 98 ? 13.562 -8.836 5.758 1 95.12 98 ASP A C 1
ATOM 705 O O . ASP A 1 98 ? 13.109 -7.73 5.469 1 95.12 98 ASP A O 1
ATOM 709 N N . ASP A 1 99 ? 12.852 -9.859 6.363 1 95.88 99 ASP A N 1
ATOM 710 C CA . ASP A 1 99 ? 11.453 -9.617 6.711 1 95.88 99 ASP A CA 1
ATOM 711 C C . ASP A 1 99 ? 11.328 -8.414 7.648 1 95.88 99 ASP A C 1
ATOM 713 O O . ASP A 1 99 ? 10.336 -7.68 7.59 1 95.88 99 ASP A O 1
ATOM 717 N N . SER A 1 100 ? 12.32 -8.273 8.469 1 96.25 100 SER A N 1
ATOM 718 C CA . SER A 1 100 ? 12.289 -7.152 9.398 1 96.25 100 SER A CA 1
ATOM 719 C C . SER A 1 100 ? 12.359 -5.82 8.656 1 96.25 100 SER A C 1
ATOM 721 O O . SER A 1 100 ? 11.727 -4.844 9.062 1 96.25 100 SER A O 1
ATOM 723 N N . ASP A 1 101 ? 13.18 -5.738 7.551 1 95.94 101 ASP A N 1
ATOM 724 C CA . ASP A 1 101 ? 13.242 -4.547 6.715 1 95.94 101 ASP A CA 1
ATOM 725 C C . ASP A 1 101 ? 11.883 -4.25 6.078 1 95.94 101 ASP A C 1
ATOM 727 O O . ASP A 1 101 ? 11.422 -3.107 6.09 1 95.94 101 ASP A O 1
ATOM 731 N N . ILE A 1 102 ? 11.305 -5.277 5.562 1 97.69 102 ILE A N 1
ATOM 732 C CA . ILE A 1 102 ? 10.016 -5.16 4.883 1 97.69 102 ILE A CA 1
ATOM 733 C C . ILE A 1 102 ? 8.953 -4.691 5.871 1 97.69 102 ILE A C 1
ATOM 735 O O . ILE A 1 102 ? 8.281 -3.684 5.641 1 97.69 102 ILE A O 1
ATOM 739 N N . ASN A 1 103 ? 8.859 -5.375 6.977 1 97.5 103 ASN A N 1
ATOM 740 C CA . ASN A 1 103 ? 7.832 -5.07 7.961 1 97.5 103 ASN A CA 1
ATOM 741 C C . ASN A 1 103 ? 8.047 -3.695 8.594 1 97.5 103 ASN A C 1
ATOM 743 O O . ASN A 1 103 ? 7.086 -3.004 8.93 1 97.5 103 ASN A O 1
ATOM 747 N N . GLY A 1 104 ? 9.297 -3.34 8.836 1 97.25 104 GLY A N 1
ATOM 748 C CA . GLY A 1 104 ? 9.594 -2.008 9.336 1 97.25 104 GLY A CA 1
ATOM 749 C C . GLY A 1 104 ? 9.109 -0.904 8.414 1 97.25 104 GLY A C 1
ATOM 750 O O . GLY A 1 104 ? 8.508 0.074 8.867 1 97.25 104 GLY A O 1
ATOM 751 N N . MET A 1 105 ? 9.328 -1.077 7.117 1 97.44 105 MET A N 1
ATOM 752 C CA . MET A 1 105 ? 8.891 -0.098 6.125 1 97.44 105 MET A CA 1
ATOM 753 C C . MET A 1 105 ? 7.367 -0.009 6.09 1 97.44 105 MET A C 1
ATOM 755 O O . MET A 1 105 ? 6.805 1.087 6.039 1 97.44 105 MET A O 1
ATOM 759 N N . LEU A 1 106 ? 6.719 -1.163 6.105 1 98.06 106 LEU A N 1
ATOM 760 C CA . LEU A 1 106 ? 5.258 -1.183 6.055 1 98.06 106 LEU A CA 1
ATOM 761 C C . LEU A 1 106 ? 4.664 -0.559 7.312 1 98.06 106 LEU A C 1
ATOM 763 O O . LEU A 1 106 ? 3.67 0.167 7.242 1 98.06 106 LEU A O 1
ATOM 767 N N . ALA A 1 107 ? 5.266 -0.833 8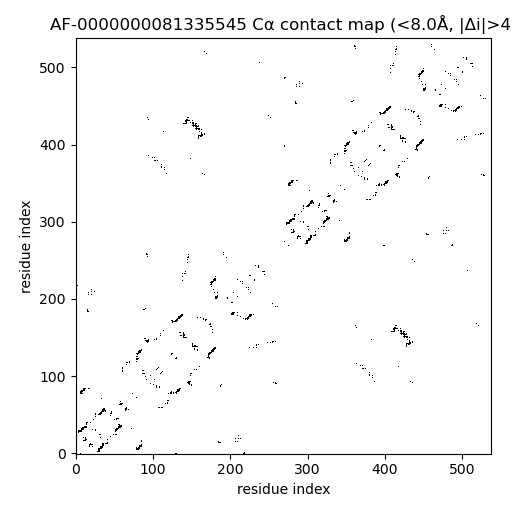.438 1 98.06 107 ALA A N 1
ATOM 768 C CA . ALA A 1 107 ? 4.785 -0.307 9.711 1 98.06 107 ALA A CA 1
ATOM 769 C C . ALA A 1 107 ? 4.887 1.215 9.75 1 98.06 107 ALA A C 1
ATOM 771 O O . ALA A 1 107 ? 3.928 1.896 10.125 1 98.06 107 ALA A O 1
ATOM 772 N N . LEU A 1 108 ? 5.977 1.698 9.344 1 98.19 108 LEU A N 1
ATOM 773 C CA . LEU A 1 108 ? 6.207 3.133 9.477 1 98.19 108 LEU A CA 1
ATOM 774 C C . LEU A 1 108 ? 5.578 3.896 8.32 1 98.19 108 LEU A C 1
ATOM 776 O O . LEU A 1 108 ? 4.973 4.953 8.523 1 98.19 108 LEU A O 1
ATOM 780 N N . ASN A 1 109 ? 5.688 3.387 7.078 1 98.56 109 ASN A N 1
ATOM 781 C CA . ASN A 1 109 ? 5.27 4.133 5.895 1 98.56 109 ASN A CA 1
ATOM 782 C C . ASN A 1 109 ? 3.76 4.035 5.68 1 98.56 109 ASN A C 1
ATOM 784 O O . ASN A 1 109 ? 3.172 4.875 4.992 1 98.56 109 ASN A O 1
ATOM 788 N N . ILE A 1 110 ? 3.145 2.98 6.191 1 98.56 110 ILE A N 1
ATOM 789 C CA . ILE A 1 110 ? 1.739 2.754 5.875 1 98.56 110 ILE A CA 1
ATOM 790 C C . ILE A 1 110 ? 0.912 2.758 7.156 1 98.56 110 ILE A C 1
ATOM 792 O O . ILE A 1 110 ? 0.071 3.637 7.359 1 98.56 110 ILE A O 1
ATOM 796 N N . ALA A 1 111 ? 1.225 1.845 8.055 1 98.62 111 ALA A N 1
ATOM 797 C CA . ALA A 1 111 ? 0.386 1.659 9.242 1 98.62 111 ALA A CA 1
ATOM 798 C C . ALA A 1 111 ? 0.372 2.916 10.109 1 98.62 111 ALA A C 1
ATOM 800 O O . ALA A 1 111 ? -0.686 3.34 10.578 1 98.62 111 ALA A O 1
ATOM 801 N N . ALA A 1 112 ? 1.512 3.486 10.32 1 98.62 112 ALA A N 1
ATOM 802 C CA . ALA A 1 112 ? 1.637 4.637 11.211 1 98.62 112 ALA A CA 1
ATOM 803 C C . ALA A 1 112 ? 0.778 5.801 10.734 1 98.62 112 ALA A C 1
ATOM 805 O O . ALA A 1 112 ? -0.048 6.324 11.484 1 98.62 112 ALA A O 1
ATOM 806 N N . PRO A 1 113 ? 0.915 6.223 9.477 1 98.75 113 PRO A N 1
ATOM 807 C CA . PRO A 1 113 ? 0.084 7.352 9.047 1 98.75 113 PRO A CA 1
ATOM 808 C C . PRO A 1 113 ? -1.406 7.016 9.039 1 98.75 113 PRO A C 1
ATOM 810 O O . PRO A 1 113 ? -2.238 7.883 9.328 1 98.75 113 PRO A O 1
ATOM 813 N N . ILE A 1 114 ? -1.804 5.805 8.711 1 98.81 114 ILE A N 1
ATOM 814 C CA . ILE A 1 114 ? -3.213 5.43 8.688 1 98.81 114 ILE A CA 1
ATOM 815 C C . ILE A 1 114 ? -3.775 5.465 10.109 1 98.81 114 ILE A C 1
ATOM 817 O O . ILE A 1 114 ? -4.797 6.102 10.367 1 98.81 114 ILE A O 1
ATOM 821 N N . CYS A 1 115 ? -3.102 4.828 11.047 1 98.75 115 CYS A N 1
ATOM 822 C CA . CYS A 1 115 ? -3.574 4.727 12.422 1 98.75 115 CYS A CA 1
ATOM 823 C C . CYS A 1 115 ? -3.559 6.09 13.109 1 98.75 115 CYS A C 1
ATOM 825 O O . CYS A 1 115 ? -4.465 6.41 13.875 1 98.75 115 CYS A O 1
ATOM 827 N N . LEU A 1 116 ? -2.508 6.859 12.836 1 98.81 116 LEU A N 1
ATOM 828 C CA . LEU A 1 116 ? -2.441 8.18 13.445 1 98.81 116 LEU A CA 1
ATOM 829 C C . LEU A 1 116 ? -3.555 9.078 12.914 1 98.81 116 LEU A C 1
ATOM 831 O O . LEU A 1 116 ? -4.184 9.812 13.68 1 98.81 116 LEU A O 1
ATOM 835 N N . THR A 1 117 ? -3.75 9.07 11.602 1 98.81 117 THR A N 1
ATOM 836 C CA . THR A 1 117 ? -4.832 9.844 11 1 98.81 117 THR A CA 1
ATOM 837 C C . THR A 1 117 ? -6.176 9.469 11.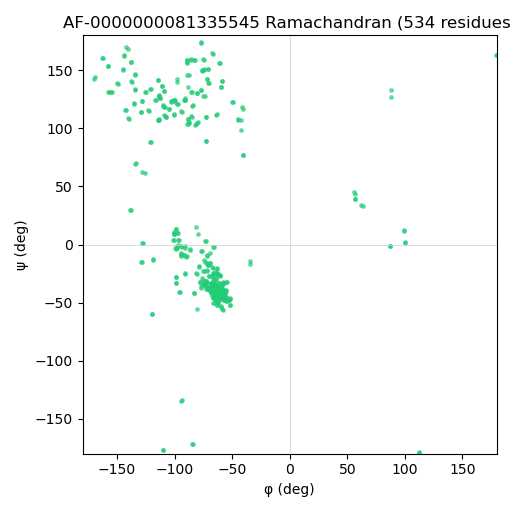625 1 98.81 117 THR A C 1
ATOM 839 O O . THR A 1 117 ? -6.957 10.352 12 1 98.81 117 THR A O 1
ATOM 842 N N . LYS A 1 118 ? -6.398 8.172 11.727 1 98.56 118 LYS A N 1
ATOM 843 C CA . LYS A 1 118 ? -7.621 7.691 12.359 1 98.56 118 LYS A CA 1
ATOM 844 C C . LYS A 1 118 ? -7.773 8.273 13.766 1 98.56 118 LYS A C 1
ATOM 846 O O . LYS A 1 118 ? -8.844 8.773 14.125 1 98.56 118 LYS A O 1
ATOM 851 N N . LEU A 1 119 ? -6.781 8.211 14.508 1 98.19 119 LEU A N 1
ATOM 852 C CA . LEU A 1 119 ? -6.777 8.625 15.906 1 98.19 119 LEU A CA 1
ATOM 853 C C . LEU A 1 119 ? -7.047 10.117 16.031 1 98.19 119 LEU A C 1
ATOM 855 O O . LEU A 1 119 ? -7.703 10.555 16.984 1 98.19 119 LEU A O 1
ATOM 859 N N . LEU A 1 120 ? -6.57 10.953 15.125 1 98.62 120 LEU A N 1
ATOM 860 C CA . LEU A 1 120 ? -6.648 12.406 15.219 1 98.62 120 LEU A CA 1
ATOM 861 C C . LEU A 1 120 ? -7.879 12.93 14.484 1 98.62 120 LEU A C 1
ATOM 863 O O . LEU A 1 120 ? -8.203 14.117 14.586 1 98.62 120 LEU A O 1
ATOM 867 N N . LEU A 1 121 ? -8.57 12.055 13.727 1 98.38 121 LEU A N 1
ATOM 868 C CA . LEU A 1 121 ? -9.641 12.469 12.828 1 98.38 121 LEU A CA 1
ATOM 869 C C . LEU A 1 121 ? -10.742 13.188 13.594 1 98.38 121 LEU A C 1
ATOM 871 O O . LEU A 1 121 ? -11.242 14.227 13.148 1 98.38 121 LEU A O 1
ATOM 875 N N . PRO A 1 122 ? -11.117 12.719 14.828 1 97.56 122 PRO A N 1
ATOM 876 C CA . PRO A 1 122 ? -12.141 13.453 15.57 1 97.56 122 PRO A CA 1
ATOM 877 C C . PRO A 1 122 ? -11.734 14.898 15.867 1 97.56 122 PRO A C 1
ATOM 879 O O . PRO A 1 122 ? -12.562 15.805 15.781 1 97.56 122 PRO A O 1
ATOM 882 N N . LEU A 1 123 ? -10.484 15.133 16.203 1 97.81 123 LEU A N 1
ATOM 883 C CA . LEU A 1 123 ? -9.992 16.484 16.453 1 97.81 123 LEU A CA 1
ATOM 884 C C . LEU A 1 123 ? -9.992 17.312 15.164 1 97.81 123 LEU A C 1
ATOM 886 O O . LEU A 1 123 ? -10.359 18.484 15.18 1 97.81 123 LEU A O 1
ATOM 890 N N . LEU A 1 124 ? -9.602 16.703 14.062 1 98.25 124 LEU A N 1
ATOM 891 C CA . LEU A 1 124 ? -9.562 17.391 12.773 1 98.25 124 LEU A CA 1
ATOM 892 C C . LEU A 1 124 ? -10.953 17.812 12.336 1 98.25 124 LEU A C 1
ATOM 894 O O . LEU A 1 124 ? -11.141 18.922 11.828 1 98.25 124 LEU A O 1
ATOM 898 N N . LYS A 1 125 ? -11.891 16.984 12.602 1 97.12 125 LYS A N 1
ATOM 899 C CA . LYS A 1 125 ? -13.266 17.25 12.188 1 97.12 125 LYS A CA 1
ATOM 900 C C . LYS A 1 125 ? -13.891 18.375 13.016 1 97.12 125 LYS A C 1
ATOM 902 O O . LYS A 1 125 ? -14.859 19 12.586 1 97.12 125 LYS A O 1
ATOM 907 N N . GLN A 1 126 ? -13.383 18.609 14.18 1 96.06 126 GLN A N 1
ATOM 908 C CA . GLN A 1 126 ? -13.906 19.656 15.055 1 96.06 126 GLN A CA 1
ATOM 909 C C . GLN A 1 126 ? -13.414 21.031 14.617 1 96.06 126 GLN A C 1
ATOM 911 O O . GLN A 1 126 ? -14.023 22.047 14.961 1 96.06 126 GLN A O 1
ATOM 916 N N . ALA A 1 127 ? -12.398 21.125 13.859 1 95.69 127 ALA A N 1
ATOM 917 C CA . ALA A 1 127 ? -11.828 22.391 13.422 1 95.69 127 ALA A CA 1
ATOM 918 C C . ALA A 1 127 ? -12.68 23.016 12.312 1 95.69 127 ALA A C 1
ATOM 920 O O . ALA A 1 127 ? -13.344 22.312 11.555 1 95.69 127 ALA A O 1
ATOM 921 N N . PRO A 1 128 ? -12.703 24.344 12.227 1 93.81 128 PRO A N 1
ATOM 922 C CA . PRO A 1 128 ? -13.453 25 11.156 1 93.81 128 PRO A CA 1
ATOM 923 C C . PRO A 1 128 ? -12.906 24.672 9.766 1 93.81 128 PRO A C 1
ATOM 925 O O . PRO A 1 128 ? -13.625 24.812 8.773 1 93.81 128 PRO A O 1
ATOM 928 N N . GLY A 1 129 ? -11.742 24.344 9.688 1 94.94 129 GLY A N 1
ATOM 929 C CA . GLY A 1 129 ? -11.023 23.875 8.516 1 94.94 129 GLY A CA 1
ATOM 930 C C . GLY A 1 129 ? -9.781 23.062 8.867 1 94.94 129 GLY A C 1
ATOM 931 O O . GLY A 1 129 ? -9.023 23.453 9.758 1 94.94 129 GLY A O 1
ATOM 932 N N . ALA A 1 130 ? -9.664 21.922 8.227 1 97.12 130 ALA A N 1
ATOM 933 C CA . ALA A 1 130 ? -8.539 21.047 8.547 1 97.12 130 ALA A CA 1
ATOM 934 C C . ALA A 1 130 ? -8.023 20.328 7.309 1 97.12 130 ALA A C 1
ATOM 936 O O . ALA A 1 130 ? -8.688 20.328 6.266 1 97.12 130 ALA A O 1
ATOM 937 N N . MET A 1 131 ? -6.809 19.797 7.414 1 97.81 131 MET A N 1
ATOM 938 C CA . MET A 1 131 ? -6.215 19.094 6.289 1 97.81 131 MET A CA 1
ATOM 939 C C . MET A 1 131 ? -5.266 18 6.777 1 97.81 131 MET A C 1
ATOM 941 O O . MET A 1 131 ? -4.566 18.172 7.773 1 97.81 131 MET A O 1
ATOM 945 N N . VAL A 1 132 ? -5.344 16.875 6.109 1 98.5 132 VAL A N 1
ATOM 946 C CA . VAL A 1 132 ? -4.348 15.82 6.238 1 98.5 132 VAL A CA 1
ATOM 947 C C . VAL A 1 132 ? -3.428 15.828 5.02 1 98.5 132 VAL A C 1
ATOM 949 O O . VAL A 1 132 ? -3.896 15.766 3.883 1 98.5 132 VAL A O 1
ATOM 952 N N . VAL A 1 133 ? -2.141 15.969 5.25 1 98.31 133 VAL A N 1
ATOM 953 C CA . VAL A 1 133 ? -1.145 15.93 4.188 1 98.31 133 VAL A CA 1
ATOM 954 C C . VAL A 1 133 ? -0.319 14.648 4.301 1 98.31 133 VAL A C 1
ATOM 956 O O . VAL A 1 133 ? 0.281 14.375 5.344 1 98.31 133 VAL A O 1
ATOM 959 N N . ASN A 1 134 ? -0.345 13.82 3.289 1 98.38 134 ASN A N 1
ATOM 960 C CA . ASN A 1 134 ? 0.519 12.648 3.176 1 98.38 134 ASN A CA 1
ATOM 961 C C . ASN A 1 134 ? 1.643 12.875 2.17 1 98.38 134 ASN A C 1
ATOM 963 O O . ASN A 1 134 ? 1.388 13.062 0.979 1 98.38 134 ASN A O 1
ATOM 967 N N . VAL A 1 135 ? 2.859 12.852 2.686 1 96.56 135 VAL A N 1
ATOM 968 C CA . VAL A 1 135 ? 4.004 13.031 1.8 1 96.56 135 VAL A CA 1
ATOM 969 C C . VAL A 1 135 ? 4.449 11.672 1.252 1 96.56 135 VAL A C 1
ATOM 971 O O . VAL A 1 135 ? 5.074 10.883 1.963 1 96.56 135 VAL A O 1
ATOM 974 N N . GLY A 1 136 ? 4.102 11.469 0.058 1 95.56 136 GLY A N 1
ATOM 975 C CA . GLY A 1 136 ? 4.457 10.242 -0.644 1 95.56 136 GLY A CA 1
ATOM 976 C C . GLY A 1 136 ? 5.734 10.375 -1.454 1 95.56 136 GLY A C 1
ATOM 977 O O . GLY A 1 136 ? 6.754 10.836 -0.944 1 95.56 136 GLY A O 1
ATOM 978 N N . SER A 1 137 ? 5.703 9.898 -2.656 1 92.62 137 SER A N 1
ATOM 979 C CA . SER A 1 137 ? 6.816 9.867 -3.602 1 92.62 137 SER A CA 1
ATOM 980 C C . SER A 1 137 ? 6.32 9.648 -5.027 1 92.62 137 SER A C 1
ATOM 982 O O . SER A 1 137 ? 5.195 9.195 -5.238 1 92.62 137 SER A O 1
ATOM 984 N N . THR A 1 138 ? 7.184 10.008 -5.965 1 89.25 138 THR A N 1
ATOM 985 C CA . THR A 1 138 ? 6.906 9.609 -7.34 1 89.25 138 THR A CA 1
ATOM 986 C C . THR A 1 138 ? 6.859 8.086 -7.457 1 89.25 138 THR A C 1
ATOM 988 O O . THR A 1 138 ? 6.152 7.547 -8.305 1 89.25 138 THR A O 1
ATOM 991 N N . TYR A 1 139 ? 7.543 7.414 -6.598 1 91.75 139 TYR A N 1
ATOM 992 C CA . TYR A 1 139 ? 7.543 5.957 -6.559 1 91.75 139 TYR A CA 1
ATOM 993 C C . TYR A 1 139 ? 6.227 5.426 -6.004 1 91.75 139 TYR A C 1
ATOM 995 O O . TYR A 1 139 ? 6.051 4.215 -5.863 1 91.75 139 TYR A O 1
ATOM 1003 N N . GLY A 1 140 ? 5.297 6.289 -5.711 1 94.19 140 GLY A N 1
ATOM 1004 C CA . GLY A 1 140 ? 3.924 5.926 -5.402 1 94.19 140 GLY A CA 1
ATOM 1005 C C . GLY A 1 140 ? 3.045 5.801 -6.633 1 94.19 140 GLY A C 1
ATOM 1006 O O . GLY A 1 140 ? 1.891 5.375 -6.539 1 94.19 140 GLY A O 1
ATOM 1007 N N . SER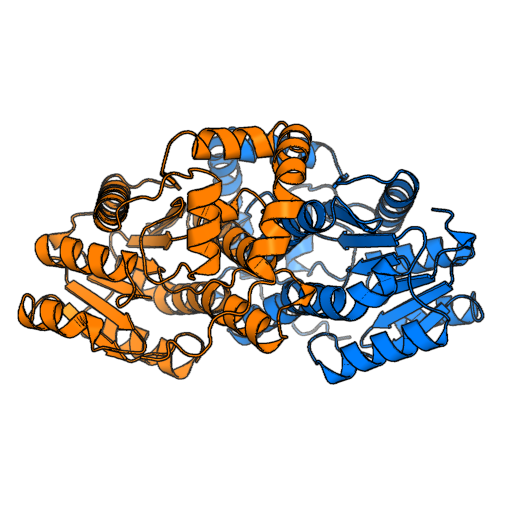 A 1 141 ? 3.625 6.129 -7.75 1 91.56 141 SER A N 1
ATOM 1008 C CA . SER A 1 141 ? 2.852 6.105 -8.984 1 91.56 141 SER A CA 1
ATOM 1009 C C . SER A 1 141 ? 3.564 5.301 -10.07 1 91.56 141 SER A C 1
ATOM 1011 O O . SER A 1 141 ? 2.965 4.961 -11.094 1 91.56 141 SER A O 1
ATOM 1013 N N . ILE A 1 142 ? 4.832 5.047 -9.844 1 90.44 142 ILE A N 1
ATOM 1014 C CA . ILE A 1 142 ? 5.641 4.285 -10.789 1 90.44 142 ILE A CA 1
ATOM 1015 C C . ILE A 1 142 ? 6.48 3.256 -10.039 1 90.44 142 ILE A C 1
ATOM 1017 O O . ILE A 1 142 ? 7.301 3.613 -9.195 1 90.44 142 ILE A O 1
ATOM 1021 N N . GLY A 1 143 ? 6.297 2.02 -10.391 1 93.38 143 GLY A N 1
ATOM 1022 C CA . GLY A 1 143 ? 7.156 0.992 -9.828 1 93.38 143 GLY A CA 1
ATOM 1023 C C . GLY A 1 143 ? 8.578 1.043 -10.359 1 93.38 143 GLY A C 1
ATOM 1024 O O . GLY A 1 143 ? 8.789 1.255 -11.555 1 93.38 143 GLY A O 1
ATOM 1025 N N . TYR A 1 144 ? 9.531 0.845 -9.484 1 92.5 144 TYR A N 1
ATOM 1026 C CA . TYR A 1 144 ? 10.938 0.956 -9.859 1 92.5 144 TYR A CA 1
ATOM 1027 C C . TYR A 1 144 ? 11.75 -0.209 -9.297 1 92.5 144 TYR A C 1
ATOM 1029 O O . TYR A 1 144 ? 11.602 -0.567 -8.125 1 92.5 144 TYR A O 1
ATOM 1037 N N . PRO A 1 145 ? 12.609 -0.831 -10.164 1 93.38 145 PRO A N 1
ATOM 1038 C CA . PRO A 1 145 ? 13.461 -1.906 -9.648 1 93.38 145 PRO A CA 1
ATOM 1039 C C . PRO A 1 145 ? 14.367 -1.448 -8.508 1 93.38 145 PRO A C 1
ATOM 1041 O O . PRO A 1 145 ? 14.898 -0.335 -8.539 1 93.38 145 PRO A O 1
ATOM 1044 N N . GLY A 1 146 ? 14.555 -2.293 -7.496 1 94.25 146 GLY A N 1
ATOM 1045 C CA . GLY A 1 146 ? 15.367 -1.948 -6.34 1 94.25 146 GLY A CA 1
ATOM 1046 C C . GLY A 1 146 ? 14.586 -1.233 -5.254 1 94.25 146 GLY A C 1
ATOM 1047 O O . GLY A 1 146 ? 15.125 -0.932 -4.188 1 94.25 146 GLY A O 1
ATOM 1048 N N . TYR A 1 147 ? 13.273 -0.991 -5.508 1 95.75 147 TYR A N 1
ATOM 1049 C CA . TYR A 1 147 ? 12.422 -0.276 -4.562 1 95.75 147 TYR A CA 1
ATOM 1050 C C . TYR A 1 147 ? 11.047 -0.929 -4.461 1 95.75 147 TYR A C 1
ATOM 1052 O O . TYR A 1 147 ? 10.047 -0.246 -4.246 1 95.75 147 TYR A O 1
ATOM 1060 N N . ALA A 1 148 ? 10.977 -2.238 -4.676 1 96.94 148 ALA A N 1
ATOM 1061 C CA . ALA A 1 148 ? 9.688 -2.914 -4.773 1 96.94 148 ALA A CA 1
ATOM 1062 C C . ALA A 1 148 ? 8.852 -2.695 -3.514 1 96.94 148 ALA A C 1
ATOM 1064 O O . ALA A 1 148 ? 7.68 -2.334 -3.594 1 96.94 148 ALA A O 1
ATOM 1065 N N . THR A 1 149 ? 9.469 -2.879 -2.334 1 97.81 149 THR A N 1
ATOM 1066 C CA . THR A 1 149 ? 8.734 -2.725 -1.083 1 97.81 149 THR A CA 1
ATOM 1067 C C . THR A 1 149 ? 8.438 -1.253 -0.805 1 97.81 149 THR A C 1
ATOM 1069 O O . THR A 1 149 ? 7.359 -0.911 -0.322 1 97.81 149 THR A O 1
ATOM 1072 N N . TYR A 1 150 ? 9.336 -0.371 -1.094 1 96.94 150 TYR A N 1
ATOM 1073 C CA . TYR A 1 150 ? 9.102 1.062 -0.94 1 96.94 150 TYR A CA 1
ATOM 1074 C C . TYR A 1 150 ? 7.98 1.533 -1.852 1 96.94 150 TYR A C 1
ATOM 1076 O O . TYR A 1 150 ? 7.094 2.277 -1.422 1 96.94 150 TYR A O 1
ATOM 1084 N N . CYS A 1 151 ? 8.047 1.098 -3.152 1 97 151 CYS A N 1
ATOM 1085 C CA . CYS A 1 151 ? 6.965 1.42 -4.074 1 97 151 CYS A CA 1
ATOM 1086 C C . CYS A 1 151 ? 5.621 0.943 -3.531 1 97 151 CYS A C 1
ATOM 1088 O O . CYS A 1 151 ? 4.637 1.683 -3.562 1 97 151 CYS A O 1
ATOM 1090 N N . ALA A 1 152 ? 5.59 -0.293 -3.023 1 98.44 152 ALA A N 1
ATOM 1091 C CA . ALA A 1 152 ? 4.359 -0.789 -2.41 1 98.44 152 ALA A CA 1
ATOM 1092 C C . ALA A 1 152 ? 3.846 0.178 -1.348 1 98.44 152 ALA A C 1
ATOM 1094 O O . ALA A 1 152 ? 2.662 0.527 -1.336 1 98.44 152 ALA A O 1
ATOM 1095 N N . SER A 1 153 ? 4.68 0.615 -0.491 1 98.38 153 SER A N 1
ATOM 1096 C CA . SER A 1 153 ? 4.297 1.468 0.628 1 98.38 153 SER A CA 1
ATOM 1097 C C . SER A 1 153 ? 3.785 2.82 0.143 1 98.38 153 SER A C 1
ATOM 1099 O O . SER A 1 153 ? 2.801 3.344 0.669 1 98.38 153 SER A O 1
ATOM 1101 N N . LYS A 1 154 ? 4.434 3.398 -0.833 1 97.62 154 LYS A N 1
ATOM 1102 C CA . LYS A 1 154 ? 4.047 4.73 -1.291 1 97.62 154 LYS A CA 1
ATOM 1103 C C . LYS A 1 154 ? 2.811 4.668 -2.182 1 97.62 154 LYS A C 1
ATOM 1105 O O . LYS A 1 154 ? 1.991 5.59 -2.18 1 97.62 154 LYS A O 1
ATOM 1110 N N . PHE A 1 155 ? 2.664 3.564 -2.936 1 97.81 155 PHE A N 1
ATOM 1111 C CA . PHE A 1 155 ? 1.384 3.332 -3.592 1 97.81 155 PHE A CA 1
ATOM 1112 C C . PHE A 1 155 ? 0.257 3.262 -2.568 1 97.81 155 PHE A C 1
ATOM 1114 O O . PHE A 1 155 ? -0.821 3.82 -2.783 1 97.81 155 PHE A O 1
ATOM 1121 N N . ALA A 1 156 ? 0.531 2.541 -1.506 1 98.62 156 ALA A N 1
ATOM 1122 C CA . ALA A 1 156 ? -0.459 2.41 -0.44 1 98.62 156 ALA A CA 1
ATOM 1123 C C . ALA A 1 156 ? -0.883 3.779 0.087 1 98.62 156 ALA A C 1
ATOM 1125 O O . ALA A 1 156 ? -2.076 4.047 0.244 1 98.62 156 ALA A O 1
ATOM 1126 N N . LEU A 1 157 ? 0.087 4.59 0.356 1 98.38 157 LEU A N 1
ATOM 1127 C CA . LEU A 1 157 ? -0.192 5.914 0.9 1 98.38 157 LEU A CA 1
ATOM 1128 C C . LEU A 1 157 ? -1.014 6.742 -0.081 1 98.38 157 LEU A C 1
ATOM 1130 O O . LEU A 1 157 ? -1.906 7.488 0.326 1 98.38 157 LEU A O 1
ATOM 1134 N N . ARG A 1 158 ? -0.717 6.672 -1.354 1 96.75 158 ARG A N 1
ATOM 1135 C CA . ARG A 1 158 ? -1.492 7.375 -2.371 1 96.75 158 ARG A CA 1
ATOM 1136 C C . ARG A 1 158 ? -2.934 6.875 -2.404 1 96.75 158 ARG A C 1
ATOM 1138 O O . ARG A 1 158 ? -3.871 7.676 -2.414 1 96.75 158 ARG A O 1
ATOM 1145 N N . GLY A 1 159 ? -3.098 5.566 -2.463 1 97.5 159 GLY A N 1
ATOM 1146 C CA . GLY A 1 159 ? -4.434 4.996 -2.449 1 97.5 159 GLY A CA 1
ATOM 1147 C C . GLY A 1 159 ? -5.234 5.375 -1.216 1 97.5 159 GLY A C 1
ATOM 1148 O O . GLY A 1 159 ? -6.414 5.707 -1.313 1 97.5 159 GLY A O 1
ATOM 1149 N N . PHE A 1 160 ? -4.57 5.355 -0.041 1 98.56 160 PHE A N 1
ATOM 1150 C CA . PHE A 1 160 ? -5.191 5.789 1.206 1 98.56 160 PHE A CA 1
ATOM 1151 C C . PHE A 1 160 ? -5.66 7.234 1.104 1 98.56 160 PHE A C 1
ATOM 1153 O O . PHE A 1 160 ? -6.789 7.555 1.48 1 98.56 160 PHE A O 1
ATOM 1160 N N . SER A 1 161 ? -4.793 8.07 0.574 1 98.06 161 SER A N 1
ATOM 1161 C CA . SER A 1 161 ? -5.09 9.492 0.452 1 98.06 161 SER A CA 1
ATOM 1162 C C . SER A 1 161 ? -6.305 9.727 -0.436 1 98.06 161 SER A C 1
ATOM 1164 O O . SER A 1 161 ? -7.191 10.516 -0.089 1 98.06 161 SER A O 1
ATOM 1166 N N . GLU A 1 162 ? -6.324 9.07 -1.553 1 95.75 162 GLU A N 1
ATOM 1167 C CA . GLU A 1 162 ? -7.434 9.227 -2.492 1 95.75 162 GLU A CA 1
ATOM 1168 C C . GLU A 1 162 ? -8.75 8.766 -1.875 1 95.75 162 GLU A C 1
ATOM 1170 O O . GLU A 1 162 ? -9.758 9.461 -1.96 1 95.75 162 GLU A O 1
ATOM 1175 N N . ALA A 1 163 ? -8.734 7.578 -1.273 1 96.12 163 ALA A N 1
ATOM 1176 C CA . ALA A 1 163 ? -9.945 7.027 -0.667 1 96.12 163 ALA A CA 1
ATOM 1177 C C . ALA A 1 163 ? -10.414 7.887 0.503 1 96.12 163 ALA A C 1
ATOM 1179 O O . ALA A 1 163 ? -11.609 8.148 0.647 1 96.12 163 ALA A O 1
ATOM 1180 N N . LEU A 1 164 ? -9.484 8.312 1.313 1 97.38 164 LEU A N 1
ATOM 1181 C CA . LEU A 1 164 ? -9.82 9.133 2.471 1 97.38 164 LEU A CA 1
ATOM 1182 C C . LEU A 1 164 ? -10.414 10.469 2.035 1 97.38 164 LEU A C 1
ATOM 1184 O O . LEU A 1 164 ? -11.375 10.953 2.637 1 97.38 164 LEU A O 1
ATOM 1188 N N . ARG A 1 165 ? -9.797 11.117 1.041 1 96.19 165 ARG A N 1
ATOM 1189 C CA . ARG A 1 165 ? -10.312 12.367 0.5 1 96.19 165 ARG A CA 1
ATOM 1190 C C . ARG A 1 165 ? -11.781 12.234 0.114 1 96.19 165 ARG A C 1
ATOM 1192 O O . ARG A 1 165 ? -12.602 13.109 0.437 1 96.19 165 ARG A O 1
ATOM 1199 N N . ARG A 1 166 ? -12.07 11.164 -0.565 1 93.81 166 ARG A N 1
ATOM 1200 C CA . ARG A 1 166 ? -13.438 10.914 -1.012 1 93.81 166 ARG A CA 1
ATOM 1201 C C . ARG A 1 166 ? -14.352 10.617 0.17 1 93.81 166 ARG A C 1
ATOM 1203 O O . ARG A 1 166 ? -15.516 11.023 0.183 1 93.81 166 ARG A O 1
ATOM 1210 N N . GLU A 1 167 ? -13.859 9.93 1.133 1 94.56 167 GLU A N 1
ATOM 1211 C CA . GLU A 1 167 ? -14.609 9.594 2.338 1 94.56 167 GLU A CA 1
ATOM 1212 C C . GLU A 1 167 ? -14.953 10.844 3.145 1 94.56 167 GLU A C 1
ATOM 1214 O O . GLU A 1 167 ? -16.016 10.914 3.768 1 94.56 167 GLU A O 1
ATOM 1219 N N . LEU A 1 168 ? -14.078 11.82 3.098 1 95.81 168 LEU A N 1
ATOM 1220 C CA . LEU A 1 168 ? -14.242 13.016 3.918 1 95.81 168 LEU A CA 1
ATOM 1221 C C . LEU A 1 168 ? -14.812 14.164 3.094 1 95.81 168 LEU A C 1
ATOM 1223 O O . LEU A 1 168 ? -14.852 15.305 3.559 1 95.81 168 LEU A O 1
ATOM 1227 N N . ALA A 1 169 ? -15.266 13.906 1.921 1 92.56 169 ALA A N 1
ATOM 1228 C CA . ALA A 1 169 ? -15.648 14.93 0.956 1 92.56 169 ALA A CA 1
ATOM 1229 C C . ALA A 1 169 ? -16.812 15.766 1.474 1 92.56 169 ALA A C 1
ATOM 1231 O O . ALA A 1 169 ? -17.047 16.891 1.008 1 92.56 169 ALA A O 1
ATOM 1232 N N . ASP A 1 170 ? -17.562 15.258 2.416 1 90.94 170 ASP A N 1
ATOM 1233 C CA . ASP A 1 170 ? -18.703 16 2.951 1 90.94 170 ASP A CA 1
ATOM 1234 C C . ASP A 1 170 ? -18.344 16.656 4.285 1 90.94 170 ASP A C 1
ATOM 1236 O O . ASP A 1 170 ? -19.234 17.078 5.023 1 90.94 170 ASP A O 1
ATOM 1240 N N . THR A 1 171 ? -17.125 16.625 4.641 1 93.31 171 THR A N 1
ATOM 1241 C CA . THR A 1 171 ? -16.625 17.297 5.836 1 93.31 171 THR A CA 1
ATOM 1242 C C . THR A 1 171 ? -15.75 18.5 5.461 1 93.31 171 THR A C 1
ATOM 1244 O O . THR A 1 171 ? -15.609 18.828 4.281 1 93.31 171 THR A O 1
ATOM 1247 N N . ARG A 1 172 ? -15.188 19.141 6.477 1 94.38 172 ARG A N 1
ATOM 1248 C CA . ARG A 1 172 ? -14.312 20.281 6.266 1 94.38 172 ARG A CA 1
ATOM 1249 C C . ARG A 1 172 ? -12.844 19.875 6.324 1 94.38 172 ARG A C 1
ATOM 1251 O O . ARG A 1 172 ? -11.961 20.719 6.504 1 94.38 172 ARG A O 1
ATOM 1258 N N . VAL A 1 173 ? -12.648 18.578 6.277 1 96.25 173 VAL A N 1
ATOM 1259 C CA . VAL A 1 173 ? -11.289 18.062 6.336 1 96.25 173 VAL A CA 1
ATOM 1260 C C . VAL A 1 173 ? -10.812 17.703 4.93 1 96.25 173 VAL A C 1
ATOM 1262 O O . VAL A 1 173 ? -11.352 16.797 4.297 1 96.25 173 VAL A O 1
ATOM 1265 N N . GLY A 1 174 ? -9.812 18.469 4.398 1 96.12 174 GLY A N 1
ATOM 1266 C CA . GLY A 1 174 ? -9.188 18.125 3.129 1 96.12 174 GLY A CA 1
ATOM 1267 C C . GLY A 1 174 ? -8.094 17.094 3.26 1 96.12 174 GLY A C 1
ATOM 1268 O O . GLY A 1 174 ? -7.582 16.844 4.359 1 96.12 174 GLY A O 1
ATOM 1269 N N . VAL A 1 175 ? -7.777 16.406 2.156 1 97.12 175 VAL A N 1
ATOM 1270 C CA . VAL A 1 175 ? -6.672 15.461 2.102 1 97.12 175 VAL A CA 1
ATOM 1271 C C . VAL A 1 175 ? -5.77 15.789 0.911 1 97.12 175 VAL A C 1
ATOM 1273 O O . VAL A 1 175 ? -6.238 15.852 -0.229 1 97.12 175 VAL A O 1
ATOM 1276 N N . LEU A 1 176 ? -4.5 16.016 1.192 1 96 176 LEU A N 1
ATOM 1277 C CA . LEU A 1 176 ? -3.506 16.344 0.176 1 96 176 LEU A CA 1
ATOM 1278 C C . LEU A 1 176 ? -2.441 15.25 0.087 1 96 176 LEU A C 1
ATOM 1280 O O . LEU A 1 176 ? -1.888 14.836 1.106 1 96 176 LEU A O 1
ATOM 1284 N N . TYR A 1 177 ? -2.23 14.688 -1.06 1 95.94 177 TYR A N 1
ATOM 1285 C CA . TYR A 1 177 ? -1.112 13.789 -1.341 1 95.94 177 TYR A CA 1
ATOM 1286 C C . TYR A 1 177 ? -0.004 14.523 -2.088 1 95.94 177 TYR A C 1
ATOM 1288 O O . TYR A 1 177 ? -0.253 15.156 -3.117 1 95.94 177 TYR A O 1
ATOM 1296 N N . VAL A 1 178 ? 1.197 14.5 -1.55 1 94.69 178 VAL A N 1
ATOM 1297 C CA . VAL A 1 178 ? 2.369 15.125 -2.154 1 94.69 178 VAL A CA 1
ATOM 1298 C C . VAL A 1 178 ? 3.322 14.055 -2.668 1 94.69 178 VAL A C 1
ATOM 1300 O O . VAL A 1 178 ? 3.646 13.102 -1.947 1 94.69 178 VAL A O 1
ATOM 1303 N N . ALA A 1 179 ? 3.783 14.188 -3.871 1 93.25 179 ALA A N 1
ATOM 1304 C CA . ALA A 1 179 ? 4.703 13.219 -4.465 1 93.25 179 ALA A CA 1
ATOM 1305 C C . ALA A 1 179 ? 6.012 13.898 -4.879 1 93.25 179 ALA A C 1
ATOM 1307 O O . ALA A 1 179 ? 6.188 14.266 -6.039 1 93.25 179 ALA A O 1
ATOM 1308 N N . PRO A 1 180 ? 6.895 13.938 -3.963 1 91 180 PRO A N 1
ATOM 1309 C CA . PRO A 1 180 ? 8.211 14.469 -4.328 1 91 180 PRO A CA 1
ATOM 1310 C C . PRO A 1 180 ? 9.031 13.492 -5.164 1 91 180 PRO A C 1
ATOM 1312 O O . PRO A 1 180 ? 8.812 12.281 -5.098 1 91 180 PRO A O 1
ATOM 1315 N N . ARG A 1 181 ? 9.844 14.055 -5.988 1 86.31 181 ARG A N 1
ATOM 1316 C CA . ARG A 1 181 ? 10.891 13.234 -6.594 1 86.31 181 ARG A CA 1
ATOM 1317 C C . ARG A 1 181 ? 12.102 13.125 -5.676 1 86.31 181 ARG A C 1
ATOM 1319 O O . ARG A 1 181 ? 12.008 13.406 -4.48 1 86.31 181 ARG A O 1
ATOM 1326 N N . ALA A 1 182 ? 13.211 12.547 -6.148 1 81.19 182 ALA A N 1
ATOM 1327 C CA . ALA A 1 182 ? 14.391 12.414 -5.297 1 81.19 182 ALA A CA 1
ATOM 1328 C C . ALA A 1 182 ? 14.75 13.742 -4.637 1 81.19 182 ALA A C 1
ATOM 1330 O O . ALA A 1 182 ? 14.789 14.781 -5.301 1 81.19 182 ALA A O 1
ATOM 1331 N N . THR A 1 183 ? 14.789 13.68 -3.328 1 84 183 THR A N 1
ATOM 1332 C CA . THR A 1 183 ? 15.133 14.852 -2.541 1 84 183 THR A CA 1
ATOM 1333 C C . THR A 1 183 ? 16.453 14.641 -1.805 1 84 183 THR A C 1
ATOM 1335 O O . THR A 1 183 ? 16.734 13.539 -1.328 1 84 183 THR A O 1
ATOM 1338 N N . ARG A 1 184 ? 17.219 15.648 -1.738 1 84.44 184 ARG A N 1
ATOM 1339 C CA . ARG A 1 184 ? 18.531 15.562 -1.084 1 84.44 184 ARG A CA 1
ATOM 1340 C C . ARG A 1 184 ? 18.375 15.484 0.431 1 84.44 184 ARG A C 1
ATOM 1342 O O . ARG A 1 184 ? 18.406 16.5 1.117 1 84.44 184 ARG A O 1
ATOM 1349 N N . THR A 1 185 ? 18.25 14.297 0.906 1 85.81 185 THR A N 1
ATOM 1350 C CA . THR A 1 185 ? 18.125 14.039 2.336 1 85.81 185 THR A CA 1
ATOM 1351 C C . THR A 1 185 ? 18.906 12.789 2.732 1 85.81 185 THR A C 1
ATOM 1353 O O . THR A 1 185 ? 19.391 12.055 1.869 1 85.81 185 THR A O 1
ATOM 1356 N N . GLY A 1 186 ? 19.031 12.641 4.039 1 81.19 186 GLY A N 1
ATOM 1357 C CA . GLY A 1 186 ? 19.688 11.445 4.551 1 81.19 186 GLY A CA 1
ATOM 1358 C C . GLY A 1 186 ? 18.906 10.172 4.266 1 81.19 186 GLY A C 1
ATOM 1359 O O . GLY A 1 186 ? 19.375 9.078 4.574 1 81.19 186 GLY A O 1
ATOM 1360 N N . MET A 1 187 ? 17.766 10.25 3.658 1 82.06 187 MET A N 1
ATOM 1361 C CA . MET A 1 187 ? 16.953 9.086 3.312 1 82.06 187 MET A CA 1
ATOM 1362 C C . MET A 1 187 ? 17.609 8.273 2.205 1 82.06 187 MET A C 1
ATOM 1364 O O . MET A 1 187 ? 17.375 7.066 2.096 1 82.06 187 MET A O 1
ATOM 1368 N N . ASN A 1 188 ? 18.359 8.922 1.438 1 82.81 188 ASN A N 1
ATOM 1369 C CA . ASN A 1 188 ? 19.062 8.234 0.352 1 82.81 188 ASN A CA 1
ATOM 1370 C C . ASN A 1 188 ? 20.359 7.609 0.827 1 82.81 188 ASN A C 1
ATOM 1372 O O . ASN A 1 188 ? 21.297 8.32 1.217 1 82.81 188 ASN A O 1
ATOM 1376 N N . SER A 1 189 ? 20.469 6.324 0.699 1 83.38 189 SER A N 1
ATOM 1377 C CA . SER A 1 189 ? 21.719 5.648 1.007 1 83.38 189 SER A CA 1
ATOM 1378 C C . SER A 1 189 ? 22.812 6.027 0.011 1 83.38 189 SER A C 1
ATOM 1380 O O . SER A 1 189 ? 22.516 6.582 -1.053 1 83.38 189 SER A O 1
ATOM 1382 N N . PRO A 1 190 ? 24.016 5.707 0.431 1 84.69 190 PRO A N 1
ATOM 1383 C CA . PRO A 1 190 ? 25.094 5.953 -0.539 1 84.69 190 PRO A CA 1
ATOM 1384 C C . PRO A 1 190 ? 24.859 5.23 -1.864 1 84.69 190 PRO A C 1
ATOM 1386 O O . PRO A 1 190 ? 25.109 5.801 -2.932 1 84.69 190 PRO A O 1
ATOM 1389 N N . ALA A 1 191 ? 24.422 4.07 -1.798 1 84.31 191 ALA A N 1
ATOM 1390 C CA . ALA A 1 191 ? 24.141 3.309 -3.012 1 84.31 191 ALA A CA 1
ATOM 1391 C C . ALA A 1 191 ? 23.016 3.957 -3.818 1 84.31 191 ALA A C 1
ATOM 1393 O O . ALA A 1 191 ? 23.094 4.027 -5.047 1 84.31 191 ALA A O 1
ATOM 1394 N N . ALA A 1 192 ? 22.016 4.41 -3.184 1 85.81 192 ALA A N 1
ATOM 1395 C CA . ALA A 1 192 ? 20.906 5.102 -3.85 1 85.81 192 ALA A CA 1
ATOM 1396 C C . ALA A 1 192 ? 21.391 6.402 -4.488 1 85.81 192 ALA A C 1
ATOM 1398 O O . ALA A 1 192 ? 20.969 6.746 -5.598 1 85.81 192 ALA A O 1
ATOM 1399 N N . GLN A 1 193 ? 22.25 7.105 -3.803 1 85.94 193 GLN A N 1
ATOM 1400 C CA . GLN A 1 193 ? 22.812 8.336 -4.344 1 85.94 193 GLN A CA 1
ATOM 1401 C C . GLN A 1 193 ? 23.656 8.062 -5.578 1 85.94 193 GLN A C 1
ATOM 1403 O O . GLN A 1 193 ? 23.625 8.812 -6.551 1 85.94 193 GLN A O 1
ATOM 1408 N N . ALA A 1 194 ? 24.422 6.984 -5.5 1 84.44 194 ALA A N 1
ATOM 1409 C CA . ALA A 1 194 ? 25.234 6.59 -6.645 1 84.44 194 ALA A CA 1
ATOM 1410 C C . ALA A 1 194 ? 24.359 6.289 -7.859 1 84.44 194 ALA A C 1
ATOM 1412 O O . ALA A 1 194 ? 24.719 6.633 -8.992 1 84.44 194 ALA A O 1
ATOM 1413 N N . LEU A 1 195 ? 23.281 5.656 -7.633 1 84.25 195 LEU A N 1
ATOM 1414 C CA . LEU A 1 195 ? 22.344 5.363 -8.711 1 84.25 195 LEU A CA 1
ATOM 1415 C C . LEU A 1 195 ? 21.781 6.652 -9.312 1 84.25 195 LEU A C 1
ATOM 1417 O O . LEU A 1 195 ? 21.734 6.801 -10.539 1 84.25 195 LEU A O 1
ATOM 1421 N N . ASN A 1 196 ? 21.328 7.531 -8.477 1 84.19 196 ASN A N 1
ATOM 1422 C CA . ASN A 1 196 ? 20.828 8.812 -8.945 1 84.19 196 ASN A CA 1
ATOM 1423 C C . ASN A 1 196 ? 21.859 9.562 -9.773 1 84.19 196 ASN A C 1
ATOM 1425 O O . ASN A 1 196 ? 21.531 10.148 -10.812 1 84.19 196 ASN A O 1
ATOM 1429 N N . ASP A 1 197 ? 23.031 9.516 -9.336 1 84.38 197 ASP A N 1
ATOM 1430 C CA . ASP A 1 197 ? 24.125 10.188 -10.039 1 84.38 197 ASP A CA 1
ATOM 1431 C C . ASP A 1 197 ? 24.359 9.555 -11.406 1 84.38 197 ASP A C 1
ATOM 1433 O O . ASP A 1 197 ? 24.531 10.266 -12.398 1 84.38 197 ASP A O 1
ATOM 1437 N N . ALA A 1 198 ? 24.406 8.266 -11.344 1 82.06 198 ALA A N 1
ATOM 1438 C CA . ALA A 1 198 ? 24.688 7.535 -12.578 1 82.06 198 ALA A CA 1
ATOM 1439 C C . ALA A 1 198 ? 23.594 7.797 -13.625 1 82.06 198 ALA A C 1
ATOM 1441 O O . ALA A 1 198 ? 23.891 7.859 -14.82 1 82.06 198 ALA A O 1
ATOM 1442 N N . LEU A 1 199 ? 22.406 7.98 -13.148 1 80.38 199 LEU A N 1
ATOM 1443 C CA . LEU A 1 199 ? 21.281 8.164 -14.062 1 80.38 199 LEU A CA 1
ATOM 1444 C C . LEU A 1 199 ? 21.031 9.648 -14.32 1 80.38 199 LEU A C 1
ATOM 1446 O O . LEU A 1 199 ? 20.109 10.008 -15.062 1 80.38 199 LEU A O 1
ATOM 1450 N N . LYS A 1 200 ? 21.781 10.523 -13.695 1 79.94 200 LYS A N 1
ATOM 1451 C CA . LYS A 1 200 ? 21.641 11.969 -13.812 1 79.94 200 LYS A CA 1
ATOM 1452 C C . LYS A 1 200 ? 20.234 12.422 -13.438 1 79.94 200 LYS A C 1
ATOM 1454 O O . LYS A 1 200 ? 19.625 13.219 -14.148 1 79.94 200 LYS A O 1
ATOM 1459 N N . SER A 1 201 ? 19.781 11.758 -12.438 1 78.88 201 SER A N 1
ATOM 1460 C CA . SER A 1 201 ? 18.453 12.109 -11.938 1 78.88 201 SER A CA 1
ATOM 1461 C C . SER A 1 201 ? 18.469 13.453 -11.219 1 78.88 201 SER A C 1
ATOM 1463 O O . SER A 1 201 ? 19.438 13.789 -10.547 1 78.88 201 SER A O 1
ATOM 1465 N N . ASN A 1 202 ? 17.422 14.25 -11.375 1 78.75 202 ASN A N 1
ATOM 1466 C CA . ASN A 1 202 ? 17.312 15.5 -10.641 1 78.75 202 ASN A CA 1
ATOM 1467 C C . ASN A 1 202 ? 16.938 15.258 -9.18 1 78.75 202 ASN A C 1
ATOM 1469 O O . ASN A 1 202 ? 16.062 14.445 -8.883 1 78.75 202 ASN A O 1
ATOM 1473 N N . VAL A 1 203 ? 17.688 15.812 -8.312 1 84.12 203 VAL A N 1
ATOM 1474 C CA . VAL A 1 203 ? 17.438 15.742 -6.871 1 84.12 203 VAL A CA 1
ATOM 1475 C C . VAL A 1 203 ? 17.062 17.125 -6.34 1 84.12 203 VAL A C 1
ATOM 1477 O O . VAL A 1 203 ? 17.797 18.094 -6.543 1 84.12 203 VAL A O 1
ATOM 1480 N N . ASP A 1 204 ? 15.945 17.234 -5.664 1 89.31 204 ASP A N 1
ATOM 1481 C CA . ASP A 1 204 ? 15.445 18.531 -5.211 1 89.31 204 ASP A CA 1
ATOM 1482 C C . ASP A 1 204 ? 16 18.891 -3.832 1 89.31 204 ASP A C 1
ATOM 1484 O O . ASP A 1 204 ? 16.344 18 -3.053 1 89.31 204 ASP A O 1
ATOM 1488 N N . ASP A 1 205 ? 16 20.188 -3.605 1 92.12 205 ASP A N 1
ATOM 1489 C CA . ASP A 1 205 ? 16.328 20.719 -2.281 1 92.12 205 ASP A CA 1
ATOM 1490 C C . ASP A 1 205 ? 15.148 20.562 -1.324 1 92.12 205 ASP A C 1
ATOM 1492 O O . ASP A 1 205 ? 14.008 20.859 -1.682 1 92.12 205 ASP A O 1
ATOM 1496 N N . PRO A 1 206 ? 15.453 20.047 -0.104 1 93.38 206 PRO A N 1
ATOM 1497 C CA . PRO A 1 206 ? 14.367 19.875 0.864 1 93.38 206 PRO A CA 1
ATOM 1498 C C . PRO A 1 206 ? 13.586 21.156 1.125 1 93.38 206 PRO A C 1
ATOM 1500 O O . PRO A 1 206 ? 12.375 21.109 1.349 1 93.38 206 PRO A O 1
ATOM 1503 N N . HIS A 1 207 ? 14.203 22.312 1.059 1 93.88 207 HIS A N 1
ATOM 1504 C CA . HIS A 1 207 ? 13.523 23.578 1.282 1 93.88 207 HIS A CA 1
ATOM 1505 C C . HIS A 1 207 ? 12.562 23.906 0.144 1 93.88 207 HIS A C 1
ATOM 1507 O O . HIS A 1 207 ? 11.5 24.5 0.369 1 93.88 207 HIS A O 1
ATOM 1513 N N . ALA A 1 208 ? 12.969 23.547 -1.033 1 92.94 208 ALA A N 1
ATOM 1514 C CA . ALA A 1 208 ? 12.086 23.734 -2.176 1 92.94 208 ALA A CA 1
ATOM 1515 C C . ALA A 1 208 ? 10.844 22.859 -2.07 1 92.94 208 ALA A C 1
ATOM 1517 O O . ALA A 1 208 ? 9.734 23.281 -2.379 1 92.94 208 ALA A O 1
ATOM 1518 N N . VAL A 1 209 ? 11.094 21.625 -1.624 1 93.19 209 VAL A N 1
ATOM 1519 C CA . VAL A 1 209 ? 9.977 20.703 -1.429 1 93.19 209 VAL A CA 1
ATOM 1520 C C . VAL A 1 209 ? 9.055 21.234 -0.336 1 93.19 209 VAL A C 1
ATOM 1522 O O . VAL A 1 209 ? 7.832 21.25 -0.508 1 93.19 209 VAL A O 1
ATOM 1525 N N . ALA A 1 210 ? 9.602 21.703 0.729 1 95.12 210 ALA A N 1
ATOM 1526 C CA . ALA A 1 210 ? 8.828 22.234 1.845 1 95.12 210 ALA A CA 1
ATOM 1527 C C . ALA A 1 210 ? 7.98 23.438 1.401 1 95.12 210 ALA A C 1
ATOM 1529 O O . ALA A 1 210 ? 6.812 23.547 1.781 1 95.12 210 ALA A O 1
ATOM 1530 N N . SER A 1 211 ? 8.57 24.297 0.584 1 94.44 211 SER A N 1
ATOM 1531 C CA . SER A 1 211 ? 7.859 25.469 0.079 1 94.44 211 SER A CA 1
ATOM 1532 C C . SER A 1 211 ? 6.676 25.062 -0.794 1 94.44 211 SER A C 1
ATOM 1534 O O . SER A 1 211 ? 5.598 25.656 -0.707 1 94.44 211 SER A O 1
ATOM 1536 N N . ALA A 1 212 ? 6.93 24.062 -1.576 1 92.81 212 ALA A N 1
ATOM 1537 C CA . ALA A 1 212 ? 5.855 23.578 -2.439 1 92.81 212 ALA A CA 1
ATOM 1538 C C . ALA A 1 212 ? 4.719 22.984 -1.615 1 92.81 212 ALA A C 1
ATOM 1540 O O . ALA A 1 212 ? 3.543 23.203 -1.921 1 92.81 212 ALA A O 1
ATOM 1541 N N . VAL A 1 213 ? 5.051 22.266 -0.59 1 93.19 213 VAL A N 1
ATOM 1542 C CA . VAL A 1 213 ? 4.059 21.656 0.284 1 93.19 213 VAL A CA 1
ATOM 1543 C C . VAL A 1 213 ? 3.242 22.734 0.98 1 93.19 213 VAL A C 1
ATOM 1545 O O . VAL A 1 213 ? 2.01 22.688 0.998 1 93.19 213 VAL A O 1
ATOM 1548 N N . THR A 1 214 ? 3.898 23.75 1.527 1 93.69 214 THR A N 1
ATOM 1549 C CA . THR A 1 214 ? 3.229 24.828 2.232 1 93.69 214 THR A CA 1
ATOM 1550 C C . THR A 1 214 ? 2.297 25.594 1.295 1 93.69 214 THR A C 1
ATOM 1552 O O . THR A 1 214 ? 1.17 25.922 1.667 1 93.69 214 THR A O 1
ATOM 1555 N N . GLN A 1 215 ? 2.752 25.812 0.102 1 92.88 215 GLN A N 1
ATOM 1556 C CA . GLN A 1 215 ? 1.927 26.5 -0.882 1 92.88 215 GLN A CA 1
ATOM 1557 C C . GLN A 1 215 ? 0.703 25.672 -1.255 1 92.88 215 GLN A C 1
ATOM 1559 O O . GLN A 1 215 ? -0.387 26.219 -1.447 1 92.88 215 GLN A O 1
ATOM 1564 N N . ALA A 1 216 ? 0.927 24.406 -1.359 1 91.38 216 ALA A N 1
ATOM 1565 C CA . ALA A 1 216 ? -0.179 23.516 -1.701 1 91.38 216 ALA A CA 1
ATOM 1566 C C . ALA A 1 216 ? -1.238 23.516 -0.603 1 91.38 216 ALA A C 1
ATOM 1568 O O . ALA A 1 216 ? -2.436 23.453 -0.887 1 91.38 216 ALA A O 1
ATOM 1569 N N . ILE A 1 217 ? -0.834 23.562 0.59 1 91.12 217 ILE A N 1
ATOM 1570 C CA . ILE A 1 217 ? -1.739 23.609 1.732 1 91.12 217 ILE A CA 1
ATOM 1571 C C . ILE A 1 217 ? -2.559 24.891 1.68 1 91.12 217 ILE A C 1
ATOM 1573 O O . ILE A 1 217 ? -3.781 24.875 1.831 1 91.12 217 ILE A O 1
ATOM 1577 N N . LEU A 1 218 ? -1.924 26 1.397 1 89.31 218 LEU A N 1
ATOM 1578 C CA . LEU A 1 218 ? -2.562 27.312 1.354 1 89.31 218 LEU A CA 1
ATOM 1579 C C . LEU A 1 218 ? -3.58 27.391 0.22 1 89.31 218 LEU A C 1
ATOM 1581 O O . LEU A 1 218 ? -4.602 28.062 0.339 1 89.31 218 LEU A O 1
ATOM 1585 N N . ASN A 1 219 ? -3.303 26.641 -0.806 1 86.56 219 ASN A N 1
ATOM 1586 C CA . ASN A 1 219 ? -4.164 26.688 -1.982 1 86.56 219 ASN A CA 1
ATOM 1587 C C . ASN A 1 219 ? -5.195 25.562 -1.97 1 86.56 219 ASN A C 1
ATOM 1589 O O . ASN A 1 219 ? -5.898 25.359 -2.959 1 86.56 219 ASN A O 1
ATOM 1593 N N . ASP A 1 220 ? -5.227 24.812 -0.968 1 84.75 220 ASP A N 1
ATOM 1594 C CA . ASP A 1 220 ? -6.184 23.734 -0.76 1 84.75 220 ASP A CA 1
ATOM 1595 C C . ASP A 1 220 ? -6.137 22.734 -1.91 1 84.75 220 ASP A C 1
ATOM 1597 O O . ASP A 1 220 ? -7.176 22.375 -2.465 1 84.75 220 ASP A O 1
ATOM 1601 N N . ARG A 1 221 ? -4.918 22.422 -2.285 1 82.06 221 ARG A N 1
ATOM 1602 C CA . ARG A 1 221 ? -4.75 21.453 -3.363 1 82.06 221 ARG A CA 1
ATOM 1603 C C . ARG A 1 221 ? -5.039 20.031 -2.879 1 82.06 221 ARG A C 1
ATOM 1605 O O . ARG A 1 221 ? -4.996 19.766 -1.677 1 82.06 221 ARG A O 1
ATOM 1612 N N . ARG A 1 222 ? -5.344 19.172 -3.918 1 81.69 222 ARG A N 1
ATOM 1613 C CA . ARG A 1 222 ? -5.645 17.781 -3.6 1 81.69 222 ARG A CA 1
ATOM 1614 C C . ARG A 1 222 ? -4.426 16.891 -3.824 1 81.69 222 ARG A C 1
ATOM 1616 O O . ARG A 1 222 ? -4.27 15.867 -3.158 1 81.69 222 ARG A O 1
ATOM 1623 N N . ASP A 1 223 ? -3.684 17.266 -4.789 1 82.5 223 ASP A N 1
ATOM 1624 C CA . ASP A 1 223 ? -2.453 16.547 -5.102 1 82.5 223 ASP A CA 1
ATOM 1625 C C . ASP A 1 223 ? -1.364 17.5 -5.582 1 82.5 223 ASP A C 1
ATOM 1627 O O . ASP A 1 223 ? -1.662 18.578 -6.109 1 82.5 223 ASP A O 1
ATOM 1631 N N . LEU A 1 224 ? -0.113 17.078 -5.289 1 82.69 224 LEU A N 1
ATOM 1632 C CA . LEU A 1 224 ? 1.06 17.812 -5.738 1 82.69 224 LEU A CA 1
ATOM 1633 C C . LEU A 1 224 ? 2.16 16.875 -6.199 1 82.69 224 LEU A C 1
ATOM 1635 O O . LEU A 1 224 ? 2.682 16.078 -5.402 1 82.69 224 LEU A O 1
ATOM 1639 N N . TYR A 1 225 ? 2.402 16.797 -7.402 1 79.88 225 TYR A N 1
ATOM 1640 C CA . TYR A 1 225 ? 3.549 16.078 -7.957 1 79.88 225 TYR A CA 1
ATOM 1641 C C . TYR A 1 225 ? 4.68 17.047 -8.297 1 79.88 225 TYR A C 1
ATOM 1643 O O . TYR A 1 225 ? 4.48 18 -9.047 1 79.88 225 TYR A O 1
ATOM 1651 N N . LEU A 1 226 ? 5.789 16.797 -7.758 1 83.12 226 LEU A N 1
ATOM 1652 C CA . LEU A 1 226 ? 6.898 17.734 -7.941 1 83.12 226 LEU A CA 1
ATOM 1653 C C . LEU A 1 226 ? 7.828 17.25 -9.055 1 83.12 226 LEU A C 1
ATOM 1655 O O . LEU A 1 226 ? 8.141 16.062 -9.141 1 83.12 226 LEU A O 1
ATOM 1659 N N . GLY A 1 227 ? 8.25 18.125 -9.805 1 73.31 227 GLY A N 1
ATOM 1660 C CA . GLY A 1 227 ? 9.25 17.875 -10.836 1 73.31 227 GLY A CA 1
ATOM 1661 C C . GLY A 1 227 ? 8.648 17.438 -12.156 1 73.31 227 GLY A C 1
ATOM 1662 O O . GLY A 1 227 ? 7.719 16.641 -12.188 1 73.31 227 GLY A O 1
ATOM 1663 N N . TRP A 1 228 ? 9.047 18 -13.289 1 73 228 TRP A N 1
ATOM 1664 C CA . TRP A 1 228 ? 8.508 17.656 -14.602 1 73 228 TRP A CA 1
ATOM 1665 C C . TRP A 1 228 ? 9.148 16.375 -15.125 1 73 228 TRP A C 1
ATOM 1667 O O . TRP A 1 228 ? 8.484 15.547 -15.75 1 73 228 TRP A O 1
ATOM 1677 N N . PRO A 1 229 ? 10.305 16.156 -15.273 1 66.69 229 PRO A N 1
ATOM 1678 C CA . PRO A 1 229 ? 9.781 15.141 -16.188 1 66.69 229 PRO A CA 1
ATOM 1679 C C . PRO A 1 229 ? 9.062 14 -15.477 1 66.69 229 PRO A C 1
ATOM 1681 O O . PRO A 1 229 ? 8.367 13.203 -16.109 1 66.69 229 PRO A O 1
ATOM 1684 N N . GLU A 1 230 ? 9.141 14.016 -14.203 1 71.56 230 GLU A N 1
ATOM 1685 C CA . GLU A 1 230 ? 8.578 12.906 -13.445 1 71.56 230 GLU A CA 1
ATOM 1686 C C . GLU A 1 230 ? 7.055 12.891 -13.539 1 71.56 230 GLU A C 1
ATOM 1688 O O . GLU A 1 230 ? 6.445 11.82 -13.656 1 71.56 230 GLU A O 1
ATOM 1693 N N . ARG A 1 231 ? 6.492 14.039 -13.539 1 73.44 231 ARG A N 1
ATOM 1694 C CA . ARG A 1 231 ? 5.047 14.117 -13.711 1 73.44 231 ARG A CA 1
ATOM 1695 C C . ARG A 1 231 ? 4.613 13.508 -15.039 1 73.44 231 ARG A C 1
ATOM 1697 O O . ARG A 1 231 ? 3.592 12.828 -15.109 1 73.44 231 ARG A O 1
ATOM 1704 N N . PHE A 1 232 ? 5.484 13.844 -15.969 1 72.38 232 PHE A N 1
ATOM 1705 C CA . PHE A 1 232 ? 5.215 13.305 -17.297 1 72.38 232 PHE A CA 1
ATOM 1706 C C . PHE A 1 232 ? 5.352 11.789 -17.297 1 72.38 232 PHE A C 1
ATOM 1708 O O . PHE A 1 232 ? 4.516 11.086 -17.875 1 72.38 232 PHE A O 1
ATOM 1715 N N . PHE A 1 233 ? 6.328 11.32 -16.594 1 74.12 233 PHE A N 1
ATOM 1716 C CA . PHE A 1 233 ? 6.57 9.883 -16.547 1 74.12 233 PHE A CA 1
ATOM 1717 C C . PHE A 1 233 ? 5.441 9.164 -15.828 1 74.12 233 PHE A C 1
ATOM 1719 O O . PHE A 1 233 ? 5.094 8.031 -16.172 1 74.12 233 PHE A O 1
ATOM 1726 N N . VAL A 1 234 ? 4.887 9.82 -14.852 1 76.56 234 VAL A N 1
ATOM 1727 C CA . VAL A 1 234 ? 3.756 9.258 -14.125 1 76.56 234 VAL A CA 1
ATOM 1728 C C . VAL A 1 234 ? 2.568 9.078 -15.07 1 76.56 234 VAL A C 1
ATOM 1730 O O . VAL A 1 234 ? 1.927 8.031 -15.086 1 76.56 234 VAL A O 1
ATOM 1733 N N . ARG A 1 235 ? 2.33 10.062 -15.844 1 76.38 235 ARG A N 1
ATOM 1734 C CA . ARG A 1 235 ? 1.24 9.992 -16.812 1 76.38 235 ARG A CA 1
ATOM 1735 C C . ARG A 1 235 ? 1.532 8.953 -17.891 1 76.38 235 ARG A C 1
ATOM 1737 O O . ARG A 1 235 ? 0.647 8.188 -18.281 1 76.38 235 ARG A O 1
ATOM 1744 N N . LEU A 1 236 ? 2.779 8.969 -18.297 1 77.25 236 LEU A N 1
ATOM 1745 C CA . LEU A 1 236 ? 3.193 8.023 -19.328 1 77.25 236 LEU A CA 1
ATOM 1746 C C . LEU A 1 236 ? 3.061 6.586 -18.828 1 77.25 236 LEU A C 1
ATOM 1748 O O . LEU A 1 236 ? 2.6 5.707 -19.562 1 77.25 236 LEU A O 1
ATOM 1752 N N . ASN A 1 237 ? 3.463 6.355 -17.609 1 81.44 237 ASN A N 1
ATOM 1753 C CA . ASN A 1 237 ? 3.367 5.031 -17 1 81.44 237 ASN A CA 1
ATOM 1754 C C . ASN A 1 237 ? 1.921 4.547 -16.953 1 81.44 237 ASN A C 1
ATOM 1756 O O . ASN A 1 237 ? 1.658 3.35 -17.094 1 81.44 237 ASN A O 1
ATOM 1760 N N . SER A 1 238 ? 1.025 5.449 -16.734 1 76.19 238 SER A N 1
ATOM 1761 C CA . SER A 1 238 ? -0.389 5.094 -16.656 1 76.19 238 SER A CA 1
ATOM 1762 C C . SER A 1 238 ? -0.941 4.758 -18.047 1 76.19 238 SER A C 1
ATOM 1764 O O . SER A 1 238 ? -1.767 3.854 -18.188 1 76.19 238 SER A O 1
ATOM 1766 N N . LEU A 1 239 ? -0.374 5.426 -19.062 1 73.94 239 LEU A N 1
ATOM 1767 C CA . LEU A 1 239 ? -0.932 5.297 -20.406 1 73.94 239 LEU A CA 1
ATOM 1768 C C . LEU A 1 239 ? -0.189 4.23 -21.203 1 73.94 239 LEU A C 1
ATOM 1770 O O . LEU A 1 239 ? -0.799 3.494 -21.984 1 73.94 239 LEU A O 1
ATOM 1774 N N . LEU A 1 240 ? 1.188 4.234 -21.031 1 79.88 240 LEU A N 1
ATOM 1775 C CA . LEU A 1 240 ? 2.029 3.332 -21.812 1 79.88 240 LEU A CA 1
ATOM 1776 C C . LEU A 1 240 ? 3.053 2.639 -20.906 1 79.88 240 LEU A C 1
ATOM 1778 O O . LEU A 1 240 ? 4.262 2.812 -21.094 1 79.88 240 LEU A O 1
ATOM 1782 N N . PRO A 1 241 ? 2.568 1.779 -20.094 1 80.44 241 PRO A N 1
ATOM 1783 C CA . PRO A 1 241 ? 3.477 1.139 -19.141 1 80.44 241 PRO A CA 1
ATOM 1784 C C . PRO A 1 241 ? 4.562 0.314 -19.828 1 80.44 241 PRO A C 1
ATOM 1786 O O . PRO A 1 241 ? 5.676 0.199 -19.312 1 80.44 241 PRO A O 1
ATOM 1789 N N . ASN A 1 242 ? 4.359 -0.166 -20.953 1 82.69 242 ASN A N 1
ATOM 1790 C CA . ASN A 1 242 ? 5.336 -0.995 -21.656 1 82.69 242 ASN A CA 1
ATOM 1791 C C . ASN A 1 242 ? 6.566 -0.187 -22.062 1 82.69 242 ASN A C 1
ATOM 1793 O O . ASN A 1 242 ? 7.676 -0.715 -22.094 1 82.69 242 ASN A O 1
ATOM 1797 N N . LEU A 1 243 ? 6.336 1.087 -22.469 1 79.38 243 LEU A N 1
ATOM 1798 C CA . LEU A 1 243 ? 7.461 1.945 -22.828 1 79.38 243 LEU A CA 1
ATOM 1799 C C . LEU A 1 243 ? 8.344 2.211 -21.625 1 79.38 243 LEU A C 1
ATOM 1801 O O . LEU A 1 243 ? 9.578 2.193 -21.734 1 79.38 243 LEU A O 1
ATOM 1805 N N . VAL A 1 244 ? 7.691 2.422 -20.547 1 82.69 244 VAL A N 1
ATOM 1806 C CA . VAL A 1 244 ? 8.43 2.645 -19.297 1 82.69 244 VAL A CA 1
ATOM 1807 C C . VAL A 1 244 ? 9.172 1.369 -18.906 1 82.69 244 VAL A C 1
ATOM 1809 O O . VAL A 1 244 ? 10.328 1.422 -18.484 1 82.69 244 VAL A O 1
ATOM 1812 N N . ASP A 1 245 ? 8.531 0.243 -19.078 1 86.06 245 ASP A N 1
ATOM 1813 C CA . ASP A 1 245 ? 9.156 -1.043 -18.797 1 86.06 245 ASP A CA 1
ATOM 1814 C C . ASP A 1 245 ? 10.453 -1.217 -19.578 1 86.06 245 ASP A C 1
ATOM 1816 O O . ASP A 1 245 ? 11.469 -1.639 -19.031 1 86.06 245 ASP A O 1
ATOM 1820 N N . ARG A 1 246 ? 10.445 -0.925 -20.812 1 82.62 246 ARG A N 1
ATOM 1821 C CA . ARG A 1 246 ? 11.602 -1.082 -21.688 1 82.62 246 ARG A CA 1
ATOM 1822 C C . ARG A 1 246 ? 12.742 -0.171 -21.234 1 82.62 246 ARG A C 1
ATOM 1824 O O . ARG A 1 246 ? 13.906 -0.583 -21.234 1 82.62 246 ARG A O 1
ATOM 1831 N N . SER A 1 247 ? 12.406 1.047 -20.953 1 82.62 247 SER A N 1
ATOM 1832 C CA . SER A 1 247 ? 13.414 2.008 -20.516 1 82.62 247 SER A CA 1
ATOM 1833 C C . SER A 1 247 ? 14.094 1.548 -19.219 1 82.62 247 SER A C 1
ATOM 1835 O O . SER A 1 247 ? 15.312 1.616 -19.109 1 82.62 247 SER A O 1
ATOM 1837 N N . LEU A 1 248 ? 13.367 1.086 -18.312 1 84.31 248 LEU A N 1
ATOM 1838 C CA . LEU A 1 248 ? 13.922 0.699 -17.016 1 84.31 248 LEU A CA 1
ATOM 1839 C C . LEU A 1 248 ? 14.719 -0.595 -17.141 1 84.31 248 LEU A C 1
ATOM 1841 O O . LEU A 1 248 ? 15.68 -0.801 -16.391 1 84.31 248 LEU A O 1
ATOM 1845 N N . ARG A 1 249 ? 14.289 -1.448 -18.031 1 84.62 249 ARG A N 1
ATOM 1846 C CA . ARG A 1 249 ? 15.023 -2.693 -18.266 1 84.62 249 ARG A CA 1
ATOM 1847 C C . ARG A 1 249 ? 16.469 -2.42 -18.656 1 84.62 249 ARG A C 1
ATOM 1849 O O . ARG A 1 249 ? 17.375 -3.154 -18.266 1 84.62 249 ARG A O 1
ATOM 1856 N N . LYS A 1 250 ? 16.672 -1.323 -19.359 1 85.88 250 LYS A N 1
ATOM 1857 C CA . LYS A 1 250 ? 18 -0.944 -19.812 1 85.88 250 LYS A CA 1
ATOM 1858 C C . LYS A 1 250 ? 18.906 -0.594 -18.641 1 85.88 250 LYS A C 1
ATOM 1860 O O . LYS A 1 250 ? 20.125 -0.717 -18.719 1 85.88 250 LYS A O 1
ATOM 1865 N N . HIS A 1 251 ? 18.328 -0.186 -17.562 1 86.44 251 HIS A N 1
ATOM 1866 C CA . HIS A 1 251 ? 19.109 0.271 -16.422 1 86.44 251 HIS A CA 1
ATOM 1867 C C . HIS A 1 251 ? 19.266 -0.835 -15.383 1 86.44 251 HIS A C 1
ATOM 1869 O O . HIS A 1 251 ? 19.938 -0.652 -14.375 1 86.44 251 HIS A O 1
ATOM 1875 N N . LEU A 1 252 ? 18.688 -1.98 -15.586 1 87.06 252 LEU A N 1
ATOM 1876 C CA . LEU A 1 252 ? 18.625 -3.047 -14.594 1 87.06 252 LEU A CA 1
ATOM 1877 C C . LEU A 1 252 ? 20.031 -3.523 -14.219 1 87.06 252 LEU A C 1
ATOM 1879 O O . LEU A 1 252 ? 20.312 -3.748 -13.047 1 87.06 252 LEU A O 1
ATOM 1883 N N . PRO A 1 253 ? 20.922 -3.688 -15.172 1 85.94 253 PRO A N 1
ATOM 1884 C CA . PRO A 1 253 ? 22.266 -4.121 -14.789 1 85.94 253 PRO A CA 1
ATOM 1885 C C . PRO A 1 253 ? 22.953 -3.154 -13.828 1 85.94 253 PRO A C 1
ATOM 1887 O O . PRO A 1 253 ? 23.609 -3.584 -12.875 1 85.94 253 PRO A O 1
ATOM 1890 N N . LEU A 1 254 ? 22.797 -1.902 -14.117 1 83.31 254 LEU A N 1
ATOM 1891 C CA . LEU A 1 254 ? 23.359 -0.886 -13.234 1 83.31 254 LEU A CA 1
ATOM 1892 C C . LEU A 1 254 ? 22.703 -0.938 -11.852 1 83.31 254 LEU A C 1
ATOM 1894 O O . LEU A 1 254 ? 23.391 -0.871 -10.836 1 83.31 254 LEU A O 1
ATOM 1898 N N . ILE A 1 255 ? 21.438 -1.063 -11.82 1 84.38 255 ILE A N 1
ATOM 1899 C CA . ILE A 1 255 ? 20.688 -1.099 -10.57 1 84.38 255 ILE A CA 1
ATOM 1900 C C . ILE A 1 255 ? 21.125 -2.305 -9.742 1 84.38 255 ILE A C 1
ATOM 1902 O O . ILE A 1 255 ? 21.344 -2.188 -8.539 1 84.38 255 ILE A O 1
ATOM 1906 N N . ARG A 1 256 ? 21.266 -3.418 -10.352 1 87.12 256 ARG A N 1
ATOM 1907 C CA . ARG A 1 256 ? 21.688 -4.637 -9.664 1 87.12 256 ARG A CA 1
ATOM 1908 C C . ARG A 1 256 ? 23.109 -4.492 -9.102 1 87.12 256 ARG A C 1
ATOM 1910 O O . ARG A 1 256 ? 23.359 -4.895 -7.965 1 87.12 256 ARG A O 1
ATOM 1917 N N . ARG A 1 257 ? 23.938 -3.918 -9.844 1 84.94 257 ARG A N 1
ATOM 1918 C CA . ARG A 1 257 ? 25.328 -3.723 -9.422 1 84.94 257 ARG A CA 1
ATOM 1919 C C . ARG A 1 257 ? 25.406 -2.812 -8.203 1 84.94 257 ARG A C 1
ATOM 1921 O O . ARG A 1 257 ? 26.109 -3.119 -7.234 1 84.94 257 ARG A O 1
ATOM 1928 N N . LEU A 1 258 ? 24.703 -1.813 -8.234 1 82.94 258 LEU A N 1
ATOM 1929 C CA . LEU A 1 258 ? 24.781 -0.824 -7.164 1 82.94 258 LEU A CA 1
ATOM 1930 C C . LEU A 1 258 ? 24.062 -1.319 -5.914 1 82.94 258 LEU A C 1
ATOM 1932 O O . LEU A 1 258 ? 24.438 -0.973 -4.793 1 82.94 258 LEU A O 1
ATOM 1936 N N . SER A 1 259 ? 23.047 -2.152 -6.082 1 83.12 259 SER A N 1
ATOM 1937 C CA . SER A 1 259 ? 22.344 -2.701 -4.93 1 83.12 259 SER A CA 1
ATOM 1938 C C . SER A 1 259 ? 23.188 -3.744 -4.207 1 83.12 259 SER A C 1
ATOM 1940 O O . SER A 1 259 ? 23 -3.988 -3.016 1 83.12 259 SER A O 1
ATOM 1942 N N . ASP A 1 260 ? 24.016 -4.5 -4.918 1 82.31 260 ASP A N 1
ATOM 1943 C CA . ASP A 1 260 ? 24.891 -5.539 -4.379 1 82.31 260 ASP A CA 1
ATOM 1944 C C . ASP A 1 260 ? 26.094 -4.93 -3.666 1 82.31 260 ASP A C 1
ATOM 1946 O O . ASP A 1 260 ? 26.781 -5.613 -2.918 1 82.31 260 ASP A O 1
ATOM 1950 N N . SER A 1 261 ? 26.406 -3.723 -4.023 1 68.19 261 SER A N 1
ATOM 1951 C CA . SER A 1 261 ? 27.609 -3.094 -3.477 1 68.19 261 SER A CA 1
ATOM 1952 C C . SER A 1 261 ? 27.484 -2.904 -1.968 1 68.19 261 SER A C 1
ATOM 1954 O O . SER A 1 261 ? 26.484 -2.4 -1.476 1 68.19 261 SER A O 1
ATOM 1956 N N . PRO A 1 262 ? 28.344 -3.707 -1.179 1 52.59 262 PRO A N 1
ATOM 1957 C CA . PRO A 1 262 ? 28.344 -3.633 0.284 1 52.59 262 PRO A CA 1
ATOM 1958 C C . PRO A 1 262 ? 28.328 -2.195 0.8 1 52.59 262 PRO A C 1
ATOM 1960 O O . PRO A 1 262 ? 28.891 -1.301 0.171 1 52.59 262 PRO A O 1
ATOM 1963 N N . VAL A 1 263 ? 27.266 -1.762 1.3 1 48.34 263 VAL A N 1
ATOM 1964 C CA . VAL A 1 263 ? 27.375 -0.541 2.092 1 48.34 263 VAL A CA 1
ATOM 1965 C C . VAL A 1 263 ? 28.625 -0.613 2.982 1 48.34 263 VAL A C 1
ATOM 1967 O O . VAL A 1 263 ? 28.875 -1.638 3.619 1 48.34 263 VAL A O 1
ATOM 1970 N N . ASN A 1 264 ? 29.656 0.063 2.748 1 36.31 264 ASN A N 1
ATOM 1971 C CA . ASN A 1 264 ? 30.609 0.201 3.84 1 36.31 264 ASN A CA 1
ATOM 1972 C C . ASN A 1 264 ? 29.922 0.409 5.18 1 36.31 264 ASN A C 1
ATOM 1974 O O . ASN A 1 264 ? 29.359 1.478 5.43 1 36.31 264 ASN A O 1
ATOM 1978 N N . LYS A 1 265 ? 29.391 -0.64 5.777 1 40.16 265 LYS A N 1
ATOM 1979 C CA . LYS A 1 265 ? 28.891 -0.594 7.145 1 40.16 265 LYS A CA 1
ATOM 1980 C C . LYS A 1 265 ? 29.719 0.343 8.016 1 40.16 265 LYS A C 1
ATOM 1982 O O . LYS A 1 265 ? 29.469 0.463 9.219 1 40.16 265 LYS A O 1
ATOM 1987 N N . ASP A 1 266 ? 30.781 0.667 7.621 1 31.03 266 ASP A N 1
ATOM 1988 C CA . ASP A 1 266 ? 31.688 1.414 8.492 1 31.03 266 ASP A CA 1
ATOM 1989 C C . ASP A 1 266 ? 31.234 2.861 8.648 1 31.03 266 ASP A C 1
ATOM 1991 O O . ASP A 1 266 ? 31.938 3.68 9.242 1 31.03 266 ASP A O 1
ATOM 1995 N N . ALA A 1 267 ? 30.406 3.283 7.871 1 30.72 267 ALA A N 1
ATOM 1996 C CA . ALA A 1 267 ? 30.219 4.707 8.125 1 30.72 267 ALA A CA 1
ATOM 1997 C C . ALA A 1 267 ? 29.312 4.93 9.336 1 30.72 267 ALA A C 1
ATOM 1999 O O . ALA A 1 267 ? 28.188 5.418 9.195 1 30.72 267 ALA A O 1
ATOM 2000 N N . ALA A 1 268 ? 28.969 3.912 10.086 1 31.62 268 ALA A N 1
ATOM 2001 C CA . ALA A 1 268 ? 28.469 4.527 11.305 1 31.62 268 ALA A CA 1
ATOM 2002 C C . ALA A 1 268 ? 29.344 5.699 11.734 1 31.62 268 ALA A C 1
ATOM 2004 O O . ALA A 1 268 ? 30.562 5.551 11.875 1 31.62 268 ALA A O 1
ATOM 2005 N N . PRO A 1 269 ? 28.672 6.867 11.742 1 26.23 269 PRO A N 1
ATOM 2006 C CA . PRO A 1 269 ? 29.516 7.746 12.539 1 26.23 269 PRO A CA 1
ATOM 2007 C C . PRO A 1 269 ? 29.828 7.176 13.922 1 26.23 269 PRO A C 1
ATOM 2009 O O . PRO A 1 269 ? 29.062 6.348 14.438 1 26.23 269 PRO A O 1
ATOM 2012 N N . MET B 1 1 ? 3.783 -21.188 -20.375 1 82.06 1 MET B N 1
ATOM 2013 C CA . MET B 1 1 ? 3.828 -22.312 -19.453 1 82.06 1 MET B CA 1
ATOM 2014 C C . MET B 1 1 ? 2.613 -23.219 -19.641 1 82.06 1 MET B C 1
ATOM 2016 O O . MET B 1 1 ? 1.513 -22.734 -19.906 1 82.06 1 MET B O 1
ATOM 2020 N N . ARG B 1 2 ? 2.797 -24.516 -19.625 1 88.38 2 ARG B N 1
ATOM 2021 C CA . ARG B 1 2 ? 1.692 -25.469 -19.641 1 88.38 2 ARG B CA 1
ATOM 2022 C C . ARG B 1 2 ? 1.173 -25.719 -18.234 1 88.38 2 ARG B C 1
ATOM 2024 O O . ARG B 1 2 ? 1.956 -25.969 -17.312 1 88.38 2 ARG B O 1
ATOM 2031 N N . LEU B 1 3 ? -0.178 -25.641 -18.094 1 91.38 3 LEU B N 1
ATOM 2032 C CA . LEU B 1 3 ? -0.768 -25.781 -16.766 1 91.38 3 LEU B CA 1
ATOM 2033 C C . LEU B 1 3 ? -0.509 -27.172 -16.188 1 91.38 3 LEU B C 1
ATOM 2035 O O . LEU B 1 3 ? -0.377 -27.328 -14.977 1 91.38 3 LEU B O 1
ATOM 2039 N N . SER B 1 4 ? -0.389 -28.156 -17.062 1 92.06 4 SER B N 1
ATOM 2040 C CA . SER B 1 4 ? -0.159 -29.531 -16.609 1 92.06 4 SER B CA 1
ATOM 2041 C C . SER B 1 4 ? 1.218 -29.672 -15.977 1 92.06 4 SER B C 1
ATOM 2043 O O . SER B 1 4 ? 1.449 -30.594 -15.195 1 92.06 4 SER B O 1
ATOM 2045 N N . ASP B 1 5 ? 2.121 -28.766 -16.25 1 92.19 5 ASP B N 1
ATOM 2046 C CA . ASP B 1 5 ? 3.477 -28.797 -15.711 1 92.19 5 ASP B CA 1
ATOM 2047 C C . ASP B 1 5 ? 3.623 -27.812 -14.547 1 92.19 5 ASP B C 1
ATOM 2049 O O . ASP B 1 5 ? 4.707 -27.688 -13.969 1 92.19 5 ASP B O 1
ATOM 2053 N N . ALA B 1 6 ? 2.529 -27.219 -14.219 1 96.31 6 ALA B N 1
ATOM 2054 C CA . ALA B 1 6 ? 2.592 -26.172 -13.203 1 96.31 6 ALA B CA 1
ATOM 2055 C C . ALA B 1 6 ? 2.629 -26.766 -11.805 1 96.31 6 ALA B C 1
ATOM 2057 O O . ALA B 1 6 ? 1.925 -27.734 -11.516 1 96.31 6 ALA B O 1
ATOM 2058 N N . ARG B 1 7 ? 3.512 -26.359 -11.008 1 98.19 7 ARG B N 1
ATOM 2059 C CA . ARG B 1 7 ? 3.572 -26.531 -9.562 1 98.19 7 ARG B CA 1
ATOM 2060 C C . ARG B 1 7 ? 3.273 -25.234 -8.836 1 98.19 7 ARG B C 1
ATOM 2062 O O . ARG B 1 7 ? 4.094 -24.312 -8.844 1 98.19 7 ARG B O 1
ATOM 2069 N N . VAL B 1 8 ? 2.098 -25.203 -8.195 1 98.69 8 VAL B N 1
ATOM 2070 C CA . VAL B 1 8 ? 1.486 -23.938 -7.816 1 98.69 8 VAL B CA 1
ATOM 2071 C C . VAL B 1 8 ? 1.445 -23.812 -6.297 1 98.69 8 VAL B C 1
ATOM 2073 O O . VAL B 1 8 ? 1.089 -24.766 -5.602 1 98.69 8 VAL B O 1
ATOM 2076 N N . VAL B 1 9 ? 1.929 -22.734 -5.781 1 98.88 9 VAL B N 1
ATOM 2077 C CA . VAL B 1 9 ? 1.54 -22.281 -4.445 1 98.88 9 VAL B CA 1
ATOM 2078 C C . VAL B 1 9 ? 0.383 -21.297 -4.547 1 98.88 9 VAL B C 1
ATOM 2080 O O . VAL B 1 9 ? 0.521 -20.234 -5.156 1 98.88 9 VAL B O 1
ATOM 2083 N N . LEU B 1 10 ? -0.767 -21.672 -4.035 1 98.88 10 LEU B N 1
ATOM 2084 C CA . LEU B 1 10 ? -1.976 -20.859 -4.059 1 98.88 10 LEU B CA 1
ATOM 2085 C C . LEU B 1 10 ? -2.379 -20.438 -2.648 1 98.88 10 LEU B C 1
ATOM 2087 O O . LEU B 1 10 ? -2.838 -21.266 -1.858 1 98.88 10 LEU B O 1
ATOM 2091 N N . THR B 1 11 ? -2.182 -19.172 -2.344 1 98.81 11 THR B N 1
ATOM 2092 C CA . THR B 1 11 ? -2.609 -18.688 -1.035 1 98.81 11 THR B CA 1
ATOM 2093 C C . THR B 1 11 ? -4.078 -18.281 -1.063 1 98.81 11 THR B C 1
ATOM 2095 O O . THR B 1 11 ? -4.625 -17.984 -2.127 1 98.81 11 THR B O 1
ATOM 2098 N N . GLY B 1 12 ? -4.699 -18.234 0.142 1 97.56 12 GLY B N 1
ATOM 2099 C CA . GLY B 1 12 ? -6.125 -17.953 0.164 1 97.56 12 GLY B CA 1
ATOM 2100 C C . GLY B 1 12 ? -6.957 -19 -0.554 1 97.56 12 GLY B C 1
ATOM 2101 O O . GLY B 1 12 ? -7.988 -18.688 -1.144 1 97.56 12 GLY B O 1
ATOM 2102 N N . ALA B 1 13 ? -6.566 -20.234 -0.521 1 97.5 13 ALA B N 1
ATOM 2103 C CA . ALA B 1 13 ? -7.152 -21.297 -1.329 1 97.5 13 ALA B CA 1
ATOM 2104 C C . ALA B 1 13 ? -8.555 -21.656 -0.836 1 97.5 13 ALA B C 1
ATOM 2106 O O . ALA B 1 13 ? -9.328 -22.281 -1.561 1 97.5 13 ALA B O 1
ATOM 2107 N N . SER B 1 14 ? -8.891 -21.266 0.376 1 94.69 14 SER B N 1
ATOM 2108 C CA . SER B 1 14 ? -10.195 -21.609 0.929 1 94.69 14 SER B CA 1
ATOM 2109 C C . SER B 1 14 ? -11.219 -20.516 0.638 1 94.69 14 SER B C 1
ATOM 2111 O O . SER B 1 14 ? -12.406 -20.672 0.939 1 94.69 14 SER B O 1
ATOM 2113 N N . GLY B 1 15 ? -10.758 -19.375 0.108 1 93.69 15 GLY B N 1
ATOM 2114 C CA . GLY B 1 15 ? -11.68 -18.312 -0.266 1 93.69 15 GLY B CA 1
ATOM 2115 C C . GLY B 1 15 ? -12.406 -18.594 -1.571 1 93.69 15 GLY B C 1
ATOM 2116 O O . GLY B 1 15 ? -12.094 -19.547 -2.273 1 93.69 15 GLY B O 1
ATOM 2117 N N . GLY B 1 16 ? -13.359 -17.734 -1.912 1 91.62 16 GLY B N 1
ATOM 2118 C CA . GLY B 1 16 ? -14.18 -17.906 -3.098 1 91.62 16 GLY B CA 1
ATOM 2119 C C . GLY B 1 16 ? -13.367 -17.984 -4.379 1 91.62 16 GLY B C 1
ATOM 2120 O O . GLY B 1 16 ? -13.484 -18.953 -5.137 1 91.62 16 GLY B O 1
ATOM 2121 N N . ILE B 1 17 ? -12.578 -17.016 -4.648 1 93.94 17 ILE B N 1
ATOM 2122 C CA . ILE B 1 17 ? -11.766 -16.969 -5.859 1 93.94 17 ILE B CA 1
ATOM 2123 C C . ILE B 1 17 ? -10.688 -18.062 -5.793 1 93.94 17 ILE B C 1
ATOM 2125 O O . ILE B 1 17 ? -10.445 -18.766 -6.781 1 93.94 17 ILE B O 1
ATOM 2129 N N . GLY B 1 18 ? -10.094 -18.266 -4.621 1 96.62 18 GLY B N 1
ATOM 2130 C CA . GLY B 1 18 ? -9.055 -19.266 -4.426 1 96.62 18 GLY B CA 1
ATOM 2131 C C . GLY B 1 18 ? -9.523 -20.672 -4.719 1 96.62 18 GLY B C 1
ATOM 2132 O O . GLY B 1 18 ? -8.852 -21.422 -5.422 1 96.62 18 GLY B O 1
ATOM 2133 N N . LEU B 1 19 ? -10.703 -21 -4.215 1 96.56 19 LEU B N 1
ATOM 2134 C CA . LEU B 1 19 ? -11.273 -22.312 -4.434 1 96.56 19 LEU B CA 1
ATOM 2135 C C . LEU B 1 19 ? -11.516 -22.578 -5.918 1 96.56 19 LEU B C 1
ATOM 2137 O O . LEU B 1 19 ? -11.242 -23.656 -6.422 1 96.56 19 LEU B O 1
ATOM 2141 N N . ALA B 1 20 ? -12.031 -21.562 -6.594 1 96.94 20 ALA B N 1
ATOM 2142 C CA . ALA B 1 20 ? -12.32 -21.688 -8.023 1 96.94 20 ALA B CA 1
ATOM 2143 C C . ALA B 1 20 ? -11.031 -21.859 -8.828 1 96.94 20 ALA B C 1
ATOM 2145 O O . ALA B 1 20 ? -10.984 -22.672 -9.758 1 96.94 20 ALA B O 1
ATOM 2146 N N . ILE B 1 21 ? -9.992 -21.156 -8.469 1 97.62 21 ILE B N 1
ATOM 2147 C CA . ILE B 1 21 ? -8.703 -21.266 -9.148 1 97.62 21 ILE B CA 1
ATOM 2148 C C . ILE B 1 21 ? -8.109 -22.641 -8.906 1 97.62 21 ILE B C 1
ATOM 2150 O O . ILE B 1 21 ? -7.621 -23.297 -9.836 1 97.62 21 ILE B O 1
ATOM 2154 N N . ALA B 1 22 ? -8.148 -23.078 -7.66 1 98.06 22 ALA B N 1
ATOM 2155 C CA . ALA B 1 22 ? -7.625 -24.406 -7.316 1 98.06 22 ALA B CA 1
ATOM 2156 C C . ALA B 1 22 ? -8.297 -25.5 -8.141 1 98.06 22 ALA B C 1
ATOM 2158 O O . ALA B 1 22 ? -7.629 -26.375 -8.688 1 98.06 22 ALA B O 1
ATOM 2159 N N . ALA B 1 23 ? -9.594 -25.422 -8.227 1 97.81 23 ALA B N 1
ATOM 2160 C CA . ALA B 1 23 ? -10.359 -26.422 -8.969 1 97.81 23 ALA B CA 1
ATOM 2161 C C . ALA B 1 23 ? -9.938 -26.453 -10.438 1 97.81 23 ALA B C 1
ATOM 2163 O O . ALA B 1 23 ? -9.711 -27.531 -11 1 97.81 23 ALA B O 1
ATOM 2164 N N . GLN B 1 24 ? -9.805 -25.312 -11.031 1 97.38 24 GLN B N 1
ATOM 2165 C CA . GLN B 1 24 ? -9.461 -25.219 -12.445 1 97.38 24 GLN B CA 1
ATOM 2166 C C . GLN B 1 24 ? -8.031 -25.703 -12.695 1 97.38 24 GLN B C 1
ATOM 2168 O O . GLN B 1 24 ? -7.777 -26.422 -13.664 1 97.38 24 GLN B O 1
ATOM 2173 N N . LEU B 1 25 ? -7.133 -25.344 -11.836 1 97.69 25 LEU B N 1
ATOM 2174 C CA . LEU B 1 25 ? -5.738 -25.75 -11.984 1 97.69 25 LEU B CA 1
ATOM 2175 C C . LEU B 1 25 ? -5.594 -27.266 -11.836 1 97.69 25 LEU B C 1
ATOM 2177 O O . LEU B 1 25 ? -4.926 -27.906 -12.648 1 97.69 25 LEU B O 1
ATOM 2181 N N . CYS B 1 26 ? -6.246 -27.828 -10.828 1 97.81 26 CYS B N 1
ATOM 2182 C CA . CYS B 1 26 ? -6.195 -29.281 -10.625 1 97.81 26 CYS B CA 1
ATOM 2183 C C . CYS B 1 26 ? -6.797 -30.016 -11.812 1 97.81 26 CYS B C 1
ATOM 2185 O O . CYS B 1 26 ? -6.238 -31.016 -12.273 1 97.81 26 CYS B O 1
ATOM 2187 N N . ALA B 1 27 ? -7.895 -29.484 -12.297 1 97 27 ALA B N 1
ATOM 2188 C CA . ALA B 1 27 ? -8.562 -30.094 -13.445 1 97 27 ALA B CA 1
ATOM 2189 C C . ALA B 1 27 ? -7.664 -30.078 -14.68 1 97 27 ALA B C 1
ATOM 2191 O O . ALA B 1 27 ? -7.77 -30.953 -15.547 1 97 27 ALA B O 1
ATOM 2192 N N . SER B 1 28 ? -6.758 -29.172 -14.742 1 96.31 28 SER B N 1
ATOM 2193 C CA . SER B 1 28 ? -5.852 -29.016 -15.875 1 96.31 28 SER B CA 1
ATOM 2194 C C . SER B 1 28 ? -4.574 -29.828 -15.672 1 96.31 28 SER B C 1
ATOM 2196 O O . SER B 1 28 ? -3.66 -29.781 -16.5 1 96.31 28 SER B O 1
ATOM 2198 N N . GLY B 1 29 ? -4.449 -30.5 -14.492 1 96.56 29 GLY B N 1
ATOM 2199 C CA . GLY B 1 29 ? -3.342 -31.406 -14.258 1 96.56 29 GLY B CA 1
ATOM 2200 C C . GLY B 1 29 ? -2.23 -30.797 -13.422 1 96.56 29 GLY B C 1
ATOM 2201 O O . GLY B 1 29 ? -1.224 -31.453 -13.148 1 96.56 29 GLY B O 1
ATOM 2202 N N . ALA B 1 30 ? -2.387 -29.594 -12.992 1 97.56 30 ALA B N 1
ATOM 2203 C CA . ALA B 1 30 ? -1.369 -28.922 -12.188 1 97.56 30 ALA B CA 1
ATOM 2204 C C . ALA B 1 30 ? -1.294 -29.531 -10.789 1 97.56 30 ALA B C 1
ATOM 2206 O O . ALA B 1 30 ? -2.268 -30.109 -10.297 1 97.56 30 ALA B O 1
ATOM 2207 N N . ARG B 1 31 ? -0.157 -29.469 -10.203 1 98 31 ARG B N 1
ATOM 2208 C CA . ARG B 1 31 ? -0 -29.766 -8.781 1 98 31 ARG B CA 1
ATOM 2209 C C . ARG B 1 31 ? -0.139 -28.484 -7.949 1 98 31 ARG B C 1
ATOM 2211 O O . ARG B 1 31 ? 0.591 -27.516 -8.156 1 98 31 ARG B O 1
ATOM 2218 N N . VAL B 1 32 ? -1.075 -28.5 -6.988 1 98.69 32 VAL B N 1
ATOM 2219 C CA . VAL B 1 32 ? -1.432 -27.281 -6.289 1 98.69 32 VAL B CA 1
ATOM 2220 C C . VAL B 1 32 ? -1.22 -27.453 -4.785 1 98.69 32 VAL B C 1
ATOM 2222 O O . VAL B 1 32 ? -1.811 -28.344 -4.172 1 98.69 32 VAL B O 1
ATOM 2225 N N . LEU B 1 33 ? -0.275 -26.688 -4.23 1 98.81 33 LEU B N 1
ATOM 2226 C CA . LEU B 1 33 ? -0.225 -26.484 -2.787 1 98.81 33 LEU B CA 1
ATOM 2227 C C . LEU B 1 33 ? -1.212 -25.406 -2.354 1 98.81 33 LEU B C 1
ATOM 2229 O O . LEU B 1 33 ? -0.963 -24.203 -2.555 1 98.81 33 LEU B O 1
ATOM 2233 N N . ALA B 1 34 ? -2.363 -25.859 -1.768 1 98.75 34 ALA B N 1
ATOM 2234 C CA . ALA B 1 34 ? -3.406 -24.938 -1.297 1 98.75 34 ALA B CA 1
ATOM 2235 C C . ALA B 1 34 ? -3.109 -24.453 0.117 1 98.75 34 ALA B C 1
ATOM 2237 O O . ALA B 1 34 ? -3.234 -25.219 1.082 1 98.75 34 ALA B O 1
ATOM 2238 N N . VAL B 1 35 ? -2.773 -23.203 0.238 1 98.81 35 VAL B N 1
ATOM 2239 C CA . VAL B 1 35 ? -2.42 -22.625 1.531 1 98.81 35 VAL B CA 1
ATOM 2240 C C . VAL B 1 35 ? -3.635 -21.922 2.133 1 98.81 35 VAL B C 1
ATOM 2242 O O . VAL B 1 35 ? -4.191 -21 1.525 1 98.81 35 VAL B O 1
ATOM 2245 N N . ALA B 1 36 ? -4.047 -22.312 3.262 1 97.81 36 ALA B N 1
ATOM 2246 C CA . ALA B 1 36 ? -5.184 -21.734 3.979 1 97.81 36 ALA B CA 1
ATOM 2247 C C . ALA B 1 36 ? -5.098 -22.031 5.473 1 97.81 36 ALA B C 1
ATOM 2249 O O . ALA B 1 36 ? -4.52 -23.047 5.879 1 97.81 36 ALA B O 1
ATOM 2250 N N . ARG B 1 37 ? -5.684 -21.188 6.219 1 95.38 37 ARG B N 1
ATOM 2251 C CA . ARG B 1 37 ? -5.703 -21.391 7.664 1 95.38 37 ARG B CA 1
ATOM 2252 C C . ARG B 1 37 ? -6.66 -22.516 8.047 1 95.38 37 ARG B C 1
ATOM 2254 O O . ARG B 1 37 ? -6.43 -23.234 9.023 1 95.38 37 ARG B O 1
ATOM 2261 N N . HIS B 1 38 ? -7.785 -22.562 7.246 1 90.31 38 HIS B N 1
ATOM 2262 C CA . HIS B 1 38 ? -8.805 -23.578 7.492 1 90.31 38 HIS B CA 1
ATOM 2263 C C . HIS B 1 38 ? -9.008 -24.469 6.273 1 90.31 38 HIS B C 1
ATOM 2265 O O . HIS B 1 38 ? -9.172 -23.969 5.156 1 90.31 38 HIS B O 1
ATOM 2271 N N . GLY B 1 39 ? -9.047 -25.734 6.52 1 92.44 39 GLY B N 1
ATOM 2272 C CA . GLY B 1 39 ? -9.055 -26.672 5.414 1 92.44 39 GLY B CA 1
ATOM 2273 C C . GLY B 1 39 ? -10.438 -27.203 5.082 1 92.44 39 GLY B C 1
ATOM 2274 O O . GLY B 1 39 ? -10.625 -27.875 4.066 1 92.44 39 GLY B O 1
ATOM 2275 N N . ALA B 1 40 ? -11.422 -26.812 5.848 1 93.5 40 ALA B N 1
ATOM 2276 C CA . ALA B 1 40 ? -12.75 -27.391 5.676 1 93.5 40 ALA B CA 1
ATOM 2277 C C . ALA B 1 40 ? -13.297 -27.094 4.281 1 93.5 40 ALA B C 1
ATOM 2279 O O . ALA B 1 40 ? -13.875 -27.984 3.639 1 93.5 40 ALA B O 1
ATOM 2280 N N . ALA B 1 41 ? -13.086 -25.922 3.775 1 94.06 41 ALA B N 1
ATOM 2281 C CA . ALA B 1 41 ? -13.602 -25.516 2.475 1 94.06 41 ALA B CA 1
ATOM 2282 C C . ALA B 1 41 ? -12.914 -26.266 1.341 1 94.06 41 ALA B C 1
ATOM 2284 O O . ALA B 1 41 ? -13.445 -26.359 0.233 1 94.06 41 ALA B O 1
ATOM 2285 N N . LEU B 1 42 ? -11.789 -26.891 1.625 1 97 42 LEU B N 1
ATOM 2286 C CA . LEU B 1 42 ? -11 -27.578 0.613 1 97 42 LEU B CA 1
ATOM 2287 C C . LEU B 1 42 ? -11.359 -29.062 0.557 1 97 42 LEU B C 1
ATOM 2289 O O . LEU B 1 42 ? -10.914 -29.781 -0.342 1 97 42 LEU B O 1
ATOM 2293 N N . GLY B 1 43 ? -12.141 -29.516 1.473 1 96.88 43 GLY B N 1
ATOM 2294 C CA . GLY B 1 43 ? -12.422 -30.938 1.643 1 96.88 43 GLY B CA 1
ATOM 2295 C C . GLY B 1 43 ? -12.867 -31.609 0.36 1 96.88 43 GLY B C 1
ATOM 2296 O O . GLY B 1 43 ? -12.289 -32.625 -0.039 1 96.88 43 GLY B O 1
ATOM 2297 N N . ALA B 1 44 ? -13.859 -31.078 -0.313 1 96.25 44 ALA B N 1
ATOM 2298 C CA . ALA B 1 44 ? -14.406 -31.672 -1.534 1 96.25 44 ALA B CA 1
ATOM 2299 C C . ALA B 1 44 ? -13.344 -31.734 -2.629 1 96.25 44 ALA B C 1
ATOM 2301 O O . ALA B 1 44 ? -13.273 -32.719 -3.369 1 96.25 44 ALA B O 1
ATOM 2302 N N . LEU B 1 45 ? -12.555 -30.734 -2.73 1 97.19 45 LEU B N 1
ATOM 2303 C CA . LEU B 1 45 ? -11.516 -30.688 -3.758 1 97.19 45 LEU B CA 1
ATOM 2304 C C . LEU B 1 45 ? -10.406 -31.688 -3.451 1 97.19 45 LEU B C 1
ATOM 2306 O O . LEU B 1 45 ? -9.859 -32.312 -4.359 1 97.19 45 LEU B O 1
ATOM 2310 N N . LEU B 1 46 ? -10.086 -31.797 -2.164 1 97.62 46 LEU B N 1
ATOM 2311 C CA . LEU B 1 46 ? -9.07 -32.75 -1.741 1 97.62 46 LEU B CA 1
ATOM 2312 C C . LEU B 1 46 ? -9.492 -34.188 -2.082 1 97.62 46 LEU B C 1
ATOM 2314 O O . LEU B 1 46 ? -8.664 -35 -2.49 1 97.62 46 LEU B O 1
ATOM 2318 N N . ALA B 1 47 ? -10.742 -34.438 -1.955 1 97.94 47 ALA B N 1
ATOM 2319 C CA . ALA B 1 47 ? -11.273 -35.781 -2.275 1 97.94 47 ALA B CA 1
ATOM 2320 C C . ALA B 1 47 ? -11.258 -36 -3.781 1 97.94 47 ALA B C 1
ATOM 2322 O O . ALA B 1 47 ? -10.984 -37.125 -4.23 1 97.94 47 ALA B O 1
ATOM 2323 N N . ARG B 1 48 ? -11.516 -35.031 -4.535 1 97.81 48 ARG B N 1
ATOM 2324 C CA . ARG B 1 48 ? -11.641 -35.125 -5.984 1 97.81 48 ARG B CA 1
ATOM 2325 C C . ARG B 1 48 ? -10.266 -35.219 -6.641 1 97.81 48 ARG B C 1
ATOM 2327 O O . ARG B 1 48 ? -10.094 -35.906 -7.652 1 97.81 48 ARG B O 1
ATOM 2334 N N . TYR B 1 49 ? -9.289 -34.469 -6.07 1 97.81 49 TYR B N 1
ATOM 2335 C CA . TYR B 1 49 ? -7.965 -34.406 -6.676 1 97.81 49 TYR B CA 1
ATOM 2336 C C . TYR B 1 49 ? -6.883 -34.781 -5.664 1 97.81 49 TYR B C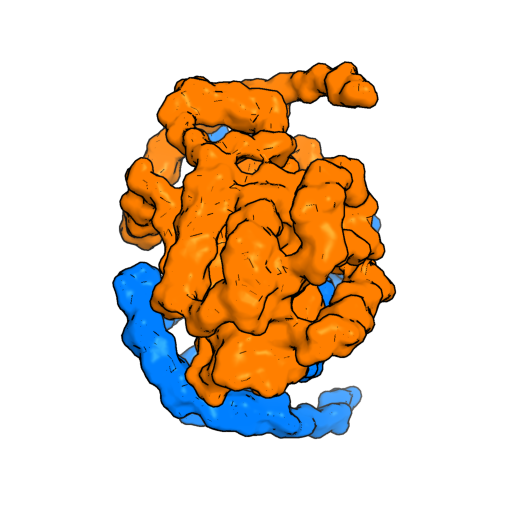 1
ATOM 2338 O O . TYR B 1 49 ? -5.969 -33.969 -5.418 1 97.81 49 TYR B O 1
ATOM 2346 N N . PRO B 1 50 ? -6.859 -35.938 -5.121 1 96.69 50 PRO B N 1
ATOM 2347 C CA . PRO B 1 50 ? -5.938 -36.312 -4.047 1 96.69 50 PRO B CA 1
ATOM 2348 C C . PRO B 1 50 ? -4.477 -36.281 -4.492 1 96.69 50 PRO B C 1
ATOM 2350 O O . PRO B 1 50 ? -3.576 -36.125 -3.666 1 96.69 50 PRO B O 1
ATOM 2353 N N . GLN B 1 51 ? -4.195 -36.438 -5.758 1 95.94 51 GLN B N 1
ATOM 2354 C CA . GLN B 1 51 ? -2.826 -36.469 -6.258 1 95.94 51 GLN B CA 1
ATOM 2355 C C . GLN B 1 51 ? -2.348 -35.094 -6.645 1 95.94 51 GLN B C 1
ATOM 2357 O O . GLN B 1 51 ? -1.146 -34.812 -6.648 1 95.94 51 GLN B O 1
ATOM 2362 N N . GLN B 1 52 ? -3.271 -34.188 -6.969 1 97.44 52 GLN B N 1
ATOM 2363 C CA . GLN B 1 52 ? -2.918 -32.875 -7.508 1 97.44 52 GLN B CA 1
ATOM 2364 C C . GLN B 1 52 ? -2.949 -31.797 -6.422 1 97.44 52 GLN B C 1
ATOM 2366 O O . GLN B 1 52 ? -2.256 -30.781 -6.52 1 97.44 52 GLN B O 1
ATOM 2371 N N . LEU B 1 53 ? -3.799 -32.031 -5.414 1 98.25 53 LEU B N 1
ATOM 2372 C CA . LEU B 1 53 ? -4.039 -30.984 -4.434 1 98.25 53 LEU B CA 1
ATOM 2373 C C . LEU B 1 53 ? -3.51 -31.375 -3.061 1 98.25 53 LEU B C 1
ATOM 2375 O O . LEU B 1 53 ? -3.807 -32.469 -2.572 1 98.25 53 LEU B O 1
ATOM 2379 N N . CYS B 1 54 ? -2.699 -30.531 -2.463 1 97.81 54 CYS B N 1
ATOM 2380 C CA . CYS B 1 54 ? -2.203 -30.688 -1.1 1 97.81 54 CYS B CA 1
ATOM 2381 C C . CYS B 1 54 ? -2.51 -29.453 -0.259 1 97.81 54 CYS B C 1
ATOM 2383 O O . CYS B 1 54 ? -2.27 -28.328 -0.695 1 97.81 54 CYS B O 1
ATOM 2385 N N . TRP B 1 55 ? -3.061 -29.656 0.91 1 98.12 55 TRP B N 1
ATOM 2386 C CA . TRP B 1 55 ? -3.385 -28.547 1.812 1 98.12 55 TRP B CA 1
ATOM 2387 C C . TRP B 1 55 ? -2.221 -28.25 2.752 1 98.12 55 TRP B C 1
ATOM 2389 O O . TRP B 1 55 ? -1.698 -29.156 3.404 1 98.12 55 TRP B O 1
ATOM 2399 N N . VAL B 1 56 ? -1.784 -27.031 2.779 1 98.44 56 VAL B N 1
ATOM 2400 C CA . VAL B 1 56 ? -0.802 -26.562 3.746 1 98.44 56 VAL B CA 1
ATOM 2401 C C . VAL B 1 56 ? -1.477 -25.625 4.75 1 98.44 56 VAL B C 1
ATOM 2403 O O . VAL B 1 56 ? -1.912 -24.531 4.391 1 98.44 56 VAL B O 1
ATOM 2406 N N . ASN B 1 57 ? -1.598 -26.047 5.98 1 98.31 57 ASN B N 1
ATOM 2407 C CA . ASN B 1 57 ? -2.143 -25.219 7.051 1 98.31 57 ASN B CA 1
ATOM 2408 C C . ASN B 1 57 ? -1.167 -24.125 7.465 1 98.31 57 ASN B C 1
ATOM 2410 O O . ASN B 1 57 ? -0.145 -24.391 8.094 1 98.31 57 ASN B O 1
ATOM 2414 N N . ALA B 1 58 ? -1.534 -22.875 7.117 1 98.44 58 ALA B N 1
ATOM 2415 C CA . ALA B 1 58 ? -0.577 -21.812 7.398 1 98.44 58 ALA B CA 1
ATOM 2416 C C . ALA B 1 58 ? -1.282 -20.469 7.547 1 98.44 58 ALA B C 1
ATOM 2418 O O . ALA B 1 58 ? -2.189 -20.141 6.773 1 98.44 58 ALA B O 1
ATOM 2419 N N . ASP B 1 59 ? -0.976 -19.766 8.586 1 98.44 59 ASP B N 1
ATOM 2420 C CA . ASP B 1 59 ? -1.225 -18.328 8.695 1 98.44 59 ASP B CA 1
ATOM 2421 C C . ASP B 1 59 ? -0.047 -17.531 8.148 1 98.44 59 ASP B C 1
ATOM 2423 O O . ASP B 1 59 ? 0.988 -17.406 8.805 1 98.44 59 ASP B O 1
ATOM 2427 N N . LEU B 1 60 ? -0.243 -16.938 7.043 1 98.44 60 LEU B N 1
ATOM 2428 C CA . LEU B 1 60 ? 0.844 -16.359 6.262 1 98.44 60 LEU B CA 1
ATOM 2429 C C . LEU B 1 60 ? 1.396 -15.102 6.938 1 98.44 60 LEU B C 1
ATOM 2431 O O . LEU B 1 60 ? 2.424 -14.562 6.516 1 98.44 60 LEU B O 1
ATOM 2435 N N . THR B 1 61 ? 0.709 -14.602 7.984 1 97.38 61 THR B N 1
ATOM 2436 C CA . THR B 1 61 ? 1.229 -13.445 8.711 1 97.38 61 THR B CA 1
ATOM 2437 C C . THR B 1 61 ? 2.375 -13.859 9.625 1 97.38 61 THR B C 1
ATOM 2439 O O . THR B 1 61 ? 3.088 -13 10.156 1 97.38 61 THR B O 1
ATOM 2442 N N . PHE B 1 62 ? 2.652 -15.148 9.719 1 97.38 62 PHE B N 1
ATOM 2443 C CA . PHE B 1 62 ? 3.732 -15.656 10.555 1 97.38 62 PHE B CA 1
ATOM 2444 C C . PHE B 1 62 ? 4.859 -16.219 9.703 1 97.38 62 PHE B C 1
ATOM 2446 O O . PHE B 1 62 ? 4.613 -16.984 8.766 1 97.38 62 PHE B O 1
ATOM 2453 N N . LEU B 1 63 ? 6.074 -15.898 10.07 1 97.19 63 LEU B N 1
ATOM 2454 C CA . LEU B 1 63 ? 7.246 -16.375 9.344 1 97.19 63 LEU B CA 1
ATOM 2455 C C . LEU B 1 63 ? 7.328 -17.891 9.383 1 97.19 63 LEU B C 1
ATOM 2457 O O . LEU B 1 63 ? 7.617 -18.531 8.375 1 97.19 63 LEU B O 1
ATOM 2461 N N . ALA B 1 64 ? 7.09 -18.484 10.516 1 98 64 ALA B N 1
ATOM 2462 C CA . ALA B 1 64 ? 7.18 -19.922 10.672 1 98 64 ALA B CA 1
ATOM 2463 C C . ALA B 1 64 ? 6.238 -20.641 9.703 1 98 64 ALA B C 1
ATOM 2465 O O . ALA B 1 64 ? 6.578 -21.703 9.164 1 98 64 ALA B O 1
ATOM 2466 N N . ASP B 1 65 ? 5.07 -20.094 9.484 1 98.62 65 ASP B N 1
ATOM 2467 C CA . ASP B 1 65 ? 4.094 -20.719 8.586 1 98.62 65 ASP B CA 1
ATOM 2468 C C . ASP B 1 65 ? 4.484 -20.516 7.125 1 98.62 65 ASP B C 1
ATOM 2470 O O . ASP B 1 65 ? 4.23 -21.375 6.289 1 98.62 65 ASP B O 1
ATOM 2474 N N . ARG B 1 66 ? 5.09 -19.391 6.797 1 98.62 66 ARG B N 1
ATOM 2475 C CA . ARG B 1 66 ? 5.594 -19.203 5.441 1 98.62 66 ARG B CA 1
ATOM 2476 C C . ARG B 1 66 ? 6.719 -20.188 5.133 1 98.62 66 ARG B C 1
ATOM 2478 O O . ARG B 1 66 ? 6.836 -20.672 4.004 1 98.62 66 ARG B O 1
ATOM 2485 N N . ARG B 1 67 ? 7.488 -20.484 6.125 1 98.44 67 ARG B N 1
ATOM 2486 C CA . ARG B 1 67 ? 8.555 -21.469 5.945 1 98.44 67 ARG B CA 1
ATOM 2487 C C . ARG B 1 67 ? 7.98 -22.859 5.73 1 98.44 67 ARG B C 1
ATOM 2489 O O . ARG B 1 67 ? 8.555 -23.672 4.992 1 98.44 67 ARG B O 1
ATOM 2496 N N . LYS B 1 68 ? 6.816 -23.141 6.387 1 98.56 68 LYS B N 1
ATOM 2497 C CA . LYS B 1 68 ? 6.121 -24.391 6.098 1 98.56 68 LYS B CA 1
ATOM 2498 C C . LYS B 1 68 ? 5.742 -24.484 4.621 1 98.56 68 LYS B C 1
ATOM 2500 O O . LYS B 1 68 ? 5.84 -25.562 4.016 1 98.56 68 LYS B O 1
ATOM 2505 N N . VAL B 1 69 ? 5.328 -23.391 4.062 1 98.81 69 VAL B N 1
ATOM 2506 C CA . VAL B 1 69 ? 4.953 -23.344 2.654 1 98.81 69 VAL B CA 1
ATOM 2507 C C . VAL B 1 69 ? 6.18 -23.594 1.783 1 98.81 69 VAL B C 1
ATOM 2509 O O . VAL B 1 69 ? 6.117 -24.359 0.814 1 98.81 69 VAL B O 1
ATOM 2512 N N . LEU B 1 70 ? 7.301 -22.922 2.15 1 98.75 70 LEU B N 1
ATOM 2513 C CA . LEU B 1 70 ? 8.547 -23.141 1.423 1 98.75 70 LEU B CA 1
ATOM 2514 C C . LEU B 1 70 ? 8.953 -24.609 1.45 1 98.75 70 LEU B C 1
ATOM 2516 O O . LEU B 1 70 ? 9.312 -25.172 0.417 1 98.75 70 LEU B O 1
ATOM 2520 N N . ALA B 1 71 ? 8.891 -25.203 2.619 1 98.62 71 ALA B N 1
ATOM 2521 C CA . ALA B 1 71 ? 9.273 -26.609 2.768 1 98.62 71 ALA B CA 1
ATOM 2522 C C . ALA B 1 71 ? 8.383 -27.5 1.912 1 98.62 71 ALA B C 1
ATOM 2524 O O . ALA B 1 71 ? 8.867 -28.438 1.277 1 98.62 71 ALA B O 1
ATOM 2525 N N . ALA B 1 72 ? 7.098 -27.266 1.899 1 98.62 72 ALA B N 1
ATOM 2526 C CA . ALA B 1 72 ? 6.164 -28.031 1.081 1 98.62 72 ALA B CA 1
ATOM 2527 C C . ALA B 1 72 ? 6.473 -27.859 -0.405 1 98.62 72 ALA B C 1
ATOM 2529 O O . ALA B 1 72 ? 6.398 -28.828 -1.17 1 98.62 72 ALA B O 1
ATOM 2530 N N . ALA B 1 73 ? 6.785 -26.625 -0.81 1 98.5 73 ALA B N 1
ATOM 2531 C CA . ALA B 1 73 ? 7.137 -26.344 -2.197 1 98.5 73 ALA B CA 1
ATOM 2532 C C . ALA B 1 73 ? 8.375 -27.125 -2.623 1 98.5 73 ALA B C 1
ATOM 2534 O O . ALA B 1 73 ? 8.406 -27.703 -3.715 1 98.5 73 ALA B O 1
ATOM 2535 N N . GLU B 1 74 ? 9.32 -27.156 -1.738 1 98.12 74 GLU B N 1
ATOM 2536 C CA . GLU B 1 74 ? 10.539 -27.906 -2.014 1 98.12 74 GLU B CA 1
ATOM 2537 C C . GLU B 1 74 ? 10.258 -29.406 -2.105 1 98.12 74 GLU B C 1
ATOM 2539 O O . GLU B 1 74 ? 10.82 -30.094 -2.957 1 98.12 74 GLU B O 1
ATOM 2544 N N . ALA B 1 75 ? 9.422 -29.891 -1.333 1 96.88 75 ALA B N 1
ATOM 2545 C CA . ALA B 1 75 ? 9.125 -31.328 -1.237 1 96.88 75 ALA B CA 1
ATOM 2546 C C . ALA B 1 75 ? 8.477 -31.828 -2.52 1 96.88 75 ALA B C 1
ATOM 2548 O O . ALA B 1 75 ? 8.641 -33 -2.883 1 96.88 75 ALA B O 1
ATOM 2549 N N . ILE B 1 76 ? 7.793 -30.969 -3.256 1 95.19 76 ILE B N 1
ATOM 2550 C CA . ILE B 1 76 ? 7.113 -31.438 -4.461 1 95.19 76 ILE B CA 1
ATOM 2551 C C . ILE B 1 76 ? 7.98 -31.156 -5.684 1 95.19 76 ILE B C 1
ATOM 2553 O O . ILE B 1 76 ? 7.5 -31.219 -6.82 1 95.19 76 ILE B O 1
ATOM 2557 N N . GLY B 1 77 ? 9.219 -30.75 -5.461 1 94.69 77 GLY B N 1
ATOM 2558 C CA . GLY B 1 77 ? 10.156 -30.594 -6.559 1 94.69 77 GLY B CA 1
ATOM 2559 C C . GLY B 1 77 ? 10.297 -29.156 -7.023 1 94.69 77 GLY B C 1
ATOM 2560 O O . GLY B 1 77 ? 10.805 -28.891 -8.117 1 94.69 77 GLY B O 1
ATOM 2561 N N . GLY B 1 78 ? 9.789 -28.234 -6.285 1 96.75 78 GLY B N 1
ATOM 2562 C CA . GLY B 1 78 ? 9.906 -26.828 -6.629 1 96.75 78 GLY B CA 1
ATOM 2563 C C . GLY B 1 78 ? 8.578 -26.188 -7 1 96.75 78 GLY B C 1
ATOM 2564 O O . GLY B 1 78 ? 7.527 -26.828 -6.902 1 96.75 78 GLY B O 1
ATOM 2565 N N . VAL B 1 79 ? 8.633 -24.906 -7.348 1 97.75 79 VAL B N 1
ATOM 2566 C CA . VAL B 1 79 ? 7.457 -24.125 -7.719 1 97.75 79 VAL B CA 1
ATOM 2567 C C . VAL B 1 79 ? 7.773 -23.25 -8.93 1 97.75 79 VAL B C 1
ATOM 2569 O O . VAL B 1 79 ? 8.883 -22.719 -9.047 1 97.75 79 VAL B O 1
ATOM 2572 N N . ASN B 1 80 ? 6.832 -23.172 -9.781 1 97.94 80 ASN B N 1
ATOM 2573 C CA . ASN B 1 80 ? 7.027 -22.266 -10.906 1 97.94 80 ASN B CA 1
ATOM 2574 C C . ASN B 1 80 ? 5.848 -21.312 -11.062 1 97.94 80 ASN B C 1
ATOM 2576 O O . ASN B 1 80 ? 5.828 -20.484 -11.977 1 97.94 80 ASN B O 1
ATOM 2580 N N . LEU B 1 81 ? 4.84 -21.391 -10.18 1 98.5 81 LEU B N 1
ATOM 2581 C CA . LEU B 1 81 ? 3.699 -20.484 -10.18 1 98.5 81 LEU B CA 1
ATOM 2582 C C . LEU B 1 81 ? 3.264 -20.156 -8.758 1 98.5 81 LEU B C 1
ATOM 2584 O O . LEU B 1 81 ? 2.926 -21.047 -7.984 1 98.5 81 LEU B O 1
ATOM 2588 N N . LEU B 1 82 ? 3.363 -18.938 -8.359 1 98.75 82 LEU B N 1
ATOM 2589 C CA . LEU B 1 82 ? 2.852 -18.422 -7.098 1 98.75 82 LEU B CA 1
ATOM 2590 C C . LEU B 1 82 ? 1.638 -17.531 -7.324 1 98.75 82 LEU B C 1
ATOM 2592 O O . LEU B 1 82 ? 1.725 -16.531 -8.039 1 98.75 82 LEU B O 1
ATOM 2596 N N . ILE B 1 83 ? 0.482 -17.906 -6.785 1 98.75 83 ILE B N 1
ATOM 2597 C CA . ILE B 1 83 ? -0.733 -17.109 -6.891 1 98.75 83 ILE B CA 1
ATOM 2598 C C . ILE B 1 83 ? -1.15 -16.609 -5.504 1 98.75 83 ILE B C 1
ATOM 2600 O O . ILE B 1 83 ? -1.618 -17.406 -4.676 1 98.75 83 ILE B O 1
ATOM 2604 N N . ASN B 1 84 ? -0.958 -15.359 -5.277 1 98.75 84 ASN B N 1
ATOM 2605 C CA . ASN B 1 84 ? -1.366 -14.719 -4.035 1 98.75 84 ASN B CA 1
ATOM 2606 C C . ASN B 1 84 ? -2.811 -14.227 -4.105 1 98.75 84 ASN B C 1
ATOM 2608 O O . ASN B 1 84 ? -3.086 -13.18 -4.691 1 98.75 84 ASN B O 1
ATOM 2612 N N . THR B 1 85 ? -3.717 -14.953 -3.426 1 97.69 85 THR B N 1
ATOM 2613 C CA . THR B 1 85 ? -5.129 -14.578 -3.41 1 97.69 85 THR B CA 1
ATOM 2614 C C . THR B 1 85 ? -5.594 -14.281 -1.989 1 97.69 85 THR B C 1
ATOM 2616 O O . THR B 1 85 ? -6.668 -13.711 -1.789 1 97.69 85 THR B O 1
ATOM 2619 N N . ALA B 1 86 ? -4.746 -14.672 -1.01 1 97.44 86 ALA B N 1
ATOM 2620 C CA . ALA B 1 86 ? -5.125 -14.438 0.379 1 97.44 86 ALA B CA 1
ATOM 2621 C C . ALA B 1 86 ? -5.34 -12.945 0.641 1 97.44 86 ALA B C 1
ATOM 2623 O O . ALA B 1 86 ? -4.555 -12.109 0.188 1 97.44 86 ALA B O 1
ATOM 2624 N N . GLY B 1 87 ? -6.375 -12.594 1.313 1 96 87 GLY B N 1
ATOM 2625 C CA . GLY B 1 87 ? -6.688 -11.219 1.668 1 96 87 GLY B CA 1
ATOM 2626 C C . GLY B 1 87 ? -7.973 -11.078 2.459 1 96 87 GLY B C 1
ATOM 2627 O O . GLY B 1 87 ? -8.781 -12.008 2.504 1 96 87 GLY B O 1
ATOM 2628 N N . ILE B 1 88 ? -8.148 -9.984 3.086 1 95 88 ILE B N 1
ATOM 2629 C CA . ILE B 1 88 ? -9.367 -9.664 3.814 1 95 88 ILE B CA 1
ATOM 2630 C C . ILE B 1 88 ? -9.766 -8.211 3.549 1 95 88 ILE B C 1
ATOM 2632 O O . ILE B 1 88 ? -8.953 -7.418 3.074 1 95 88 ILE B O 1
ATOM 2636 N N . ASN B 1 89 ? -11.008 -7.969 3.738 1 92.62 89 ASN B N 1
ATOM 2637 C CA . ASN B 1 89 ? -11.602 -6.652 3.539 1 92.62 89 ASN B CA 1
ATOM 2638 C C . ASN B 1 89 ? -12.516 -6.27 4.695 1 92.62 89 ASN B C 1
ATOM 2640 O O . ASN B 1 89 ? -13.062 -7.141 5.375 1 92.62 89 ASN B O 1
ATOM 2644 N N . HIS B 1 90 ? -12.547 -5 5.008 1 91.25 90 HIS B N 1
ATOM 2645 C CA . HIS B 1 90 ? -13.508 -4.438 5.949 1 91.25 90 HIS B CA 1
ATOM 2646 C C . HIS B 1 90 ? -14.219 -3.229 5.355 1 91.25 90 HIS B C 1
ATOM 2648 O O . HIS B 1 90 ? -13.594 -2.193 5.113 1 91.25 90 HIS B O 1
ATOM 2654 N N . PHE B 1 91 ? -15.523 -3.371 5.145 1 92.62 91 PHE B N 1
ATOM 2655 C CA . PHE B 1 91 ? -16.312 -2.209 4.766 1 92.62 91 PHE B CA 1
ATOM 2656 C C . PHE B 1 91 ? -16.672 -1.371 5.992 1 92.62 91 PHE B C 1
ATOM 2658 O O . PHE B 1 91 ? -17.516 -1.757 6.793 1 92.62 91 PHE B O 1
ATOM 2665 N N . ALA B 1 92 ? -16 -0.264 6.141 1 94.62 92 ALA B N 1
ATOM 2666 C CA . ALA B 1 92 ? -16.156 0.634 7.281 1 94.62 92 ALA B CA 1
ATOM 2667 C C . ALA B 1 92 ? -15.438 1.961 7.027 1 94.62 92 ALA B C 1
ATOM 2669 O O . ALA B 1 92 ? -14.398 1.998 6.371 1 94.62 92 ALA B O 1
ATOM 2670 N N . MET B 1 93 ? -16.094 3.035 7.543 1 94.69 93 MET B N 1
ATOM 2671 C CA . MET B 1 93 ? -15.352 4.297 7.559 1 94.69 93 MET B CA 1
ATOM 2672 C C . MET B 1 93 ? -14.094 4.18 8.414 1 94.69 93 MET B C 1
ATOM 2674 O O . MET B 1 93 ? -14.031 3.352 9.32 1 94.69 93 MET B O 1
ATOM 2678 N N . LEU B 1 94 ? -13.094 5.051 8.117 1 96.94 94 LEU B N 1
ATOM 2679 C CA . LEU B 1 94 ? -11.805 4.949 8.797 1 96.94 94 LEU B CA 1
ATOM 2680 C C . LEU B 1 94 ? -11.992 5 10.312 1 96.94 94 LEU B C 1
ATOM 2682 O O . LEU B 1 94 ? -11.398 4.203 11.047 1 96.94 94 LEU B O 1
ATOM 2686 N N . GLU B 1 95 ? -12.875 5.828 10.789 1 95 95 GLU B N 1
ATOM 2687 C CA . GLU B 1 95 ? -13.062 6.059 12.219 1 95 95 GLU B CA 1
ATOM 2688 C C . GLU B 1 95 ? -13.719 4.855 12.883 1 95 95 GLU B C 1
ATOM 2690 O O . GLU B 1 95 ? -13.703 4.734 14.109 1 95 95 GLU B O 1
ATOM 2695 N N . GLN B 1 96 ? -14.305 3.982 12.133 1 94.38 96 GLN B N 1
ATOM 2696 C CA . GLN B 1 96 ? -15.023 2.832 12.664 1 94.38 96 GLN B CA 1
ATOM 2697 C C . GLN B 1 96 ? -14.094 1.636 12.844 1 94.38 96 GLN B C 1
ATOM 2699 O O . GLN B 1 96 ? -14.469 0.645 13.477 1 94.38 96 GLN B O 1
ATOM 2704 N N . LEU B 1 97 ? -12.898 1.748 12.32 1 95.38 97 LEU B N 1
ATOM 2705 C CA . LEU B 1 97 ? -11.961 0.638 12.375 1 95.38 97 LEU B CA 1
ATOM 2706 C C . LEU B 1 97 ? -11.125 0.694 13.656 1 95.38 97 LEU B C 1
ATOM 2708 O O . LEU B 1 97 ? -10.766 1.778 14.117 1 95.38 97 LEU B O 1
ATOM 2712 N N . ASP B 1 98 ? -10.812 -0.5 14.148 1 95.25 98 ASP B N 1
ATOM 2713 C CA . ASP B 1 98 ? -9.789 -0.599 15.18 1 95.25 98 ASP B CA 1
ATOM 2714 C C . ASP B 1 98 ? -8.398 -0.779 14.562 1 95.25 98 ASP B C 1
ATOM 2716 O O . ASP B 1 98 ? -8.281 -1.236 13.422 1 95.25 98 ASP B O 1
ATOM 2720 N N . ASP B 1 99 ? -7.352 -0.422 15.391 1 96 99 ASP B N 1
ATOM 2721 C CA . ASP B 1 99 ? -5.988 -0.603 14.898 1 96 99 ASP B CA 1
ATOM 2722 C C . ASP B 1 99 ? -5.73 -2.061 14.523 1 96 99 ASP B C 1
ATOM 2724 O O . ASP B 1 99 ? -4.969 -2.342 13.594 1 96 99 ASP B O 1
ATOM 2728 N N . SER B 1 100 ? -6.363 -2.912 15.266 1 96.38 100 SER B N 1
ATOM 2729 C CA . SER B 1 100 ? -6.184 -4.332 14.977 1 96.38 100 SER B CA 1
ATOM 2730 C C . SER B 1 100 ? -6.742 -4.695 13.609 1 96.38 100 SER B C 1
ATOM 2732 O O . SER B 1 100 ? -6.176 -5.531 12.898 1 96.38 100 SER B O 1
ATOM 2734 N N . ASP B 1 101 ? -7.906 -4.082 13.203 1 96 101 ASP B N 1
ATOM 2735 C CA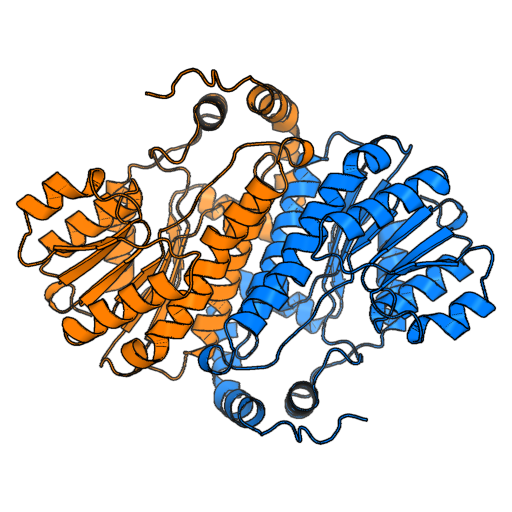 . ASP B 1 101 ? -8.469 -4.281 11.875 1 96 101 ASP B CA 1
ATOM 2736 C C . ASP B 1 101 ? -7.516 -3.785 10.789 1 96 101 ASP B C 1
ATOM 2738 O O . ASP B 1 101 ? -7.277 -4.477 9.797 1 96 101 ASP B O 1
ATOM 2742 N N . ILE B 1 102 ? -7 -2.635 11.023 1 97.69 102 ILE B N 1
ATOM 2743 C CA . ILE B 1 102 ? -6.094 -2.004 10.07 1 97.69 102 ILE B CA 1
ATOM 2744 C C . ILE B 1 102 ? -4.836 -2.855 9.914 1 97.69 102 ILE B C 1
ATOM 2746 O O . ILE B 1 102 ? -4.477 -3.244 8.797 1 97.69 102 ILE B O 1
ATOM 2750 N N . ASN B 1 103 ? -4.23 -3.188 11.016 1 97.56 103 ASN B N 1
ATOM 2751 C CA . ASN B 1 103 ? -2.979 -3.938 10.992 1 97.56 103 ASN B CA 1
ATOM 2752 C C . ASN B 1 103 ? -3.182 -5.344 10.438 1 97.56 103 ASN B C 1
ATOM 2754 O O . ASN B 1 103 ? -2.295 -5.887 9.773 1 97.56 103 ASN B O 1
ATOM 2758 N N . GLY B 1 104 ? -4.301 -5.965 10.781 1 97.25 104 GLY B N 1
ATOM 2759 C CA . GLY B 1 104 ? -4.617 -7.266 10.211 1 97.25 104 GLY B CA 1
ATOM 2760 C C . GLY B 1 104 ? -4.695 -7.25 8.695 1 97.25 104 GLY B C 1
ATOM 2761 O O . GLY B 1 104 ? -4.148 -8.133 8.031 1 97.25 104 GLY B O 1
ATOM 2762 N N . MET B 1 105 ? -5.34 -6.227 8.148 1 97.5 105 MET B N 1
ATOM 2763 C CA . MET B 1 105 ? -5.461 -6.086 6.699 1 97.5 105 MET B CA 1
ATOM 2764 C C . MET B 1 105 ? -4.098 -5.867 6.059 1 97.5 105 MET B C 1
ATOM 2766 O O . MET B 1 105 ? -3.785 -6.469 5.031 1 97.5 105 MET B O 1
ATOM 2770 N N . LEU B 1 106 ? -3.314 -5.012 6.664 1 98.12 106 LEU B N 1
ATOM 2771 C CA . LEU B 1 106 ? -1.997 -4.719 6.109 1 98.12 106 LEU B CA 1
ATOM 2772 C C . LEU B 1 106 ? -1.096 -5.945 6.172 1 98.12 106 LEU B C 1
ATOM 2774 O O . LEU B 1 106 ? -0.337 -6.211 5.238 1 98.12 106 LEU B O 1
ATOM 2778 N N . ALA B 1 107 ? -1.189 -6.676 7.254 1 98.06 107 ALA B N 1
ATOM 2779 C CA . ALA B 1 107 ? -0.369 -7.871 7.438 1 98.06 107 ALA B CA 1
ATOM 2780 C C . ALA B 1 107 ? -0.703 -8.93 6.391 1 98.06 107 ALA B C 1
ATOM 2782 O O . ALA B 1 107 ? 0.195 -9.492 5.762 1 98.06 107 ALA B O 1
ATOM 2783 N N . LEU B 1 108 ? -1.929 -9.141 6.203 1 98.19 108 LEU B N 1
ATOM 2784 C CA . LEU B 1 108 ? -2.33 -10.234 5.324 1 98.19 108 LEU B CA 1
ATOM 2785 C C . LEU B 1 108 ? -2.301 -9.805 3.863 1 98.19 108 LEU B C 1
ATOM 2787 O O . LEU B 1 108 ? -1.851 -10.555 2.996 1 98.19 108 LEU B O 1
ATOM 2791 N N . ASN B 1 109 ? -2.777 -8.578 3.549 1 98.56 109 ASN B N 1
ATOM 2792 C CA . ASN B 1 109 ? -2.949 -8.141 2.166 1 98.56 109 ASN B CA 1
ATOM 2793 C C . ASN B 1 109 ? -1.631 -7.668 1.559 1 98.56 109 ASN B C 1
ATOM 2795 O O . ASN B 1 109 ? -1.485 -7.629 0.336 1 98.56 109 ASN B O 1
ATOM 2799 N N . ILE B 1 110 ? -0.709 -7.227 2.396 1 98.56 110 ILE B N 1
ATOM 2800 C CA . ILE B 1 110 ? 0.498 -6.609 1.859 1 98.56 110 ILE B CA 1
ATOM 2801 C C . ILE B 1 110 ? 1.725 -7.406 2.299 1 98.56 110 ILE B C 1
ATOM 2803 O O . ILE B 1 110 ? 2.42 -7.996 1.467 1 98.56 110 ILE B O 1
ATOM 2807 N N . ALA B 1 111 ? 1.93 -7.512 3.604 1 98.62 111 ALA B N 1
ATOM 2808 C CA . ALA B 1 111 ? 3.16 -8.109 4.117 1 98.62 111 ALA B CA 1
ATOM 2809 C C . ALA B 1 111 ? 3.277 -9.57 3.705 1 98.62 111 ALA B C 1
ATOM 2811 O O . ALA B 1 111 ? 4.344 -10.016 3.281 1 98.62 111 ALA B O 1
ATOM 2812 N N . ALA B 1 112 ? 2.217 -10.289 3.84 1 98.62 112 ALA B N 1
ATOM 2813 C CA . ALA B 1 112 ? 2.234 -11.727 3.574 1 98.62 112 ALA B CA 1
ATOM 2814 C C . ALA B 1 112 ? 2.646 -12.008 2.133 1 98.62 112 ALA B C 1
ATOM 2816 O O . ALA B 1 112 ? 3.592 -12.766 1.889 1 98.62 112 ALA B O 1
ATOM 2817 N N . PRO B 1 113 ? 1.983 -11.406 1.137 1 98.75 113 PRO B N 1
ATOM 2818 C CA . PRO B 1 113 ? 2.398 -11.711 -0.234 1 98.75 113 PRO B CA 1
ATOM 2819 C C . PRO B 1 113 ? 3.814 -11.227 -0.543 1 98.75 113 PRO B C 1
ATOM 2821 O O . PRO B 1 113 ? 4.539 -11.883 -1.302 1 98.75 113 PRO B O 1
ATOM 2824 N N . ILE B 1 114 ? 4.262 -10.109 -0.01 1 98.81 114 ILE B N 1
ATOM 2825 C CA . ILE B 1 114 ? 5.609 -9.602 -0.267 1 98.81 114 ILE B CA 1
ATOM 2826 C C . ILE B 1 114 ? 6.637 -10.562 0.331 1 98.81 114 ILE B C 1
ATOM 2828 O O . ILE B 1 114 ? 7.562 -11 -0.359 1 98.81 114 ILE B O 1
ATOM 2832 N N . CYS B 1 115 ? 6.473 -10.938 1.583 1 98.75 115 CYS B N 1
ATOM 2833 C CA . CYS B 1 115 ? 7.43 -11.781 2.285 1 98.75 115 CYS B CA 1
ATOM 2834 C C . CYS B 1 115 ? 7.438 -13.195 1.702 1 98.75 115 CYS B C 1
ATOM 2836 O O . CYS B 1 115 ? 8.5 -13.812 1.587 1 98.75 115 CYS B O 1
ATOM 2838 N N . LEU B 1 116 ? 6.25 -13.695 1.367 1 98.81 116 LEU B N 1
ATOM 2839 C CA . LEU B 1 116 ? 6.191 -15.031 0.785 1 98.81 116 LEU B CA 1
ATOM 2840 C C . LEU B 1 116 ? 6.867 -15.055 -0.583 1 98.81 116 LEU B C 1
ATOM 2842 O O . LEU B 1 116 ? 7.602 -15.992 -0.9 1 98.81 116 LEU B O 1
ATOM 2846 N N . THR B 1 117 ? 6.555 -14.062 -1.411 1 98.81 117 THR B N 1
ATOM 2847 C CA . THR B 1 117 ? 7.195 -13.961 -2.717 1 98.81 117 THR B CA 1
ATOM 2848 C C . THR B 1 117 ? 8.719 -13.938 -2.576 1 98.81 117 THR B C 1
ATOM 2850 O O . THR B 1 117 ? 9.422 -14.664 -3.281 1 98.81 117 THR B O 1
ATOM 2853 N N . LYS B 1 118 ? 9.18 -13.102 -1.658 1 98.56 118 LYS B N 1
ATOM 2854 C CA . LYS B 1 118 ? 10.609 -13.039 -1.389 1 98.56 118 LYS B CA 1
ATOM 2855 C C . LYS B 1 118 ? 11.164 -14.414 -1.052 1 98.56 118 LYS B C 1
ATOM 2857 O O . LYS B 1 118 ? 12.188 -14.828 -1.601 1 98.56 118 LYS B O 1
ATOM 2862 N N . LEU B 1 119 ? 10.547 -15.086 -0.208 1 98.19 119 LEU B N 1
ATOM 2863 C CA . LEU B 1 119 ? 10.984 -16.375 0.308 1 98.19 119 LEU B CA 1
ATOM 2864 C C . LEU B 1 119 ? 11.031 -17.422 -0.803 1 98.19 119 LEU B C 1
ATOM 2866 O O . LEU B 1 119 ? 11.906 -18.281 -0.813 1 98.19 119 LEU B O 1
ATOM 2870 N N . LEU B 1 120 ? 10.117 -17.391 -1.759 1 98.62 120 LEU B N 1
ATOM 2871 C CA . LEU B 1 120 ? 9.977 -18.422 -2.789 1 98.62 120 LEU B CA 1
ATOM 2872 C C . LEU B 1 120 ? 10.75 -18.031 -4.047 1 98.62 120 LEU B C 1
ATOM 2874 O O . LEU B 1 120 ? 10.883 -18.844 -4.969 1 98.62 120 LEU B O 1
ATOM 2878 N N . LEU B 1 121 ? 11.234 -16.781 -4.102 1 98.38 121 LEU B N 1
ATOM 2879 C CA . LEU B 1 121 ? 11.812 -16.219 -5.32 1 98.38 121 LEU B CA 1
ATOM 2880 C C . LEU B 1 121 ? 12.992 -17.078 -5.801 1 98.38 121 LEU B C 1
ATOM 2882 O O . LEU B 1 121 ? 13.109 -17.359 -6.992 1 98.38 121 LEU B O 1
ATOM 2886 N N . PRO B 1 122 ? 13.867 -17.594 -4.879 1 97.56 122 PRO B N 1
ATOM 2887 C CA . PRO B 1 122 ? 14.953 -18.453 -5.352 1 97.56 122 PRO B CA 1
ATOM 2888 C C . PRO B 1 122 ? 14.453 -19.703 -6.074 1 97.56 122 PRO B C 1
ATOM 2890 O O . PRO B 1 122 ? 15.023 -20.109 -7.094 1 97.56 122 PRO B O 1
ATOM 2893 N N . LEU B 1 123 ? 13.391 -20.312 -5.602 1 97.75 123 LEU B N 1
ATOM 2894 C CA . LEU B 1 123 ? 12.805 -21.469 -6.254 1 97.75 123 LEU B CA 1
ATOM 2895 C C . LEU B 1 123 ? 12.195 -21.094 -7.602 1 97.75 123 LEU B C 1
ATOM 2897 O O . LEU B 1 123 ? 12.344 -21.828 -8.586 1 97.75 123 LEU B O 1
ATOM 2901 N N . LEU B 1 124 ? 11.523 -19.953 -7.668 1 98.25 124 LEU B N 1
ATOM 2902 C CA . LEU B 1 124 ? 10.898 -19.484 -8.898 1 98.25 124 LEU B CA 1
ATOM 2903 C C . LEU B 1 124 ? 11.945 -19.219 -9.977 1 98.25 124 LEU B C 1
ATOM 2905 O O . LEU B 1 124 ? 11.734 -19.562 -11.141 1 98.25 124 LEU B O 1
ATOM 2909 N N . LYS B 1 125 ? 13.039 -18.688 -9.547 1 97.12 125 LYS B N 1
ATOM 2910 C CA . LYS B 1 125 ? 14.094 -18.328 -10.492 1 97.12 125 LYS B CA 1
ATOM 2911 C C . LYS B 1 125 ? 14.781 -19.562 -11.055 1 97.12 125 LYS B C 1
ATOM 2913 O O . LYS B 1 125 ? 15.406 -19.5 -12.109 1 97.12 125 LYS B O 1
ATOM 2918 N N . GLN B 1 126 ? 14.703 -20.672 -10.367 1 96.06 126 GLN B N 1
ATOM 2919 C CA . GLN B 1 126 ? 15.328 -21.906 -10.805 1 96.06 126 GLN B CA 1
ATOM 2920 C C . GLN B 1 126 ? 14.492 -22.594 -11.883 1 96.06 126 GLN B C 1
ATOM 2922 O O . GLN B 1 126 ? 15 -23.422 -12.641 1 96.06 126 GLN B O 1
ATOM 2927 N N . ALA B 1 127 ? 13.273 -22.281 -12.008 1 95.62 127 ALA B N 1
ATOM 2928 C CA . ALA B 1 127 ? 12.375 -22.906 -12.977 1 95.62 127 ALA B CA 1
ATOM 2929 C C . ALA B 1 127 ? 12.633 -22.391 -14.391 1 95.62 127 ALA B C 1
ATOM 2931 O O . ALA B 1 127 ? 13.078 -21.25 -14.562 1 95.62 127 ALA B O 1
ATOM 2932 N N . PRO B 1 128 ? 12.406 -23.188 -15.398 1 93.81 128 PRO B N 1
ATOM 2933 C CA . PRO B 1 128 ? 12.586 -22.734 -16.781 1 93.81 128 PRO B CA 1
ATOM 2934 C C . PRO B 1 128 ? 11.633 -21.594 -17.156 1 93.81 128 PRO B C 1
ATOM 2936 O O . PRO B 1 128 ? 11.906 -20.844 -18.094 1 93.81 128 PRO B O 1
ATOM 2939 N N . GLY B 1 129 ? 10.594 -21.516 -16.547 1 94.88 129 GLY B N 1
ATOM 2940 C CA . GLY B 1 129 ? 9.586 -20.469 -16.609 1 94.88 129 GLY B CA 1
ATOM 2941 C C . GLY B 1 129 ? 8.711 -20.391 -15.375 1 94.88 129 GLY B C 1
ATOM 2942 O O . GLY B 1 129 ? 8.281 -21.422 -14.852 1 94.88 129 GLY B O 1
ATOM 2943 N N . ALA B 1 130 ? 8.57 -19.188 -14.867 1 97.06 130 ALA B N 1
ATOM 2944 C CA . ALA B 1 130 ? 7.797 -19.031 -13.633 1 97.06 130 ALA B CA 1
ATOM 2945 C C . ALA B 1 130 ? 6.996 -17.734 -13.641 1 97.06 130 ALA B C 1
ATOM 2947 O O . ALA B 1 130 ? 7.219 -16.875 -14.484 1 97.06 130 ALA B O 1
ATOM 2948 N N . MET B 1 131 ? 6.008 -17.672 -12.758 1 97.81 131 MET B N 1
ATOM 2949 C CA . MET B 1 131 ? 5.172 -16.484 -12.68 1 97.81 131 MET B CA 1
ATOM 2950 C C . MET B 1 131 ? 4.664 -16.266 -11.258 1 97.81 131 MET B C 1
ATOM 2952 O O . MET B 1 131 ? 4.363 -17.219 -10.547 1 97.81 131 MET B O 1
ATOM 2956 N N . VAL B 1 132 ? 4.688 -15.023 -10.859 1 98.5 132 VAL B N 1
ATOM 2957 C CA . VAL B 1 132 ? 4 -14.578 -9.648 1 98.5 132 VAL B CA 1
ATOM 2958 C C . VAL B 1 132 ? 2.709 -13.859 -10.023 1 98.5 132 VAL B C 1
ATOM 2960 O O . VAL B 1 132 ? 2.73 -12.906 -10.812 1 98.5 132 VAL B O 1
ATOM 2963 N N . VAL B 1 133 ? 1.593 -14.328 -9.516 1 98.31 133 VAL B N 1
ATOM 2964 C CA . VAL B 1 133 ? 0.298 -13.695 -9.742 1 98.31 133 VAL B CA 1
ATOM 2965 C C . VAL B 1 133 ? -0.198 -13.062 -8.445 1 98.31 133 VAL B C 1
ATOM 2967 O O . VAL B 1 133 ? -0.312 -13.742 -7.418 1 98.31 133 VAL B O 1
ATOM 2970 N N . ASN B 1 134 ? -0.403 -11.781 -8.445 1 98.38 134 ASN B N 1
ATOM 2971 C CA . ASN B 1 134 ? -1.034 -11.062 -7.34 1 98.38 134 ASN B CA 1
ATOM 2972 C C . ASN B 1 134 ? -2.471 -10.672 -7.676 1 98.38 134 ASN B C 1
ATOM 2974 O O . ASN B 1 134 ? -2.707 -9.898 -8.602 1 98.38 134 ASN B O 1
ATOM 2978 N N . VAL B 1 135 ? -3.395 -11.227 -6.91 1 96.56 135 VAL B N 1
ATOM 2979 C CA . VAL B 1 135 ? -4.797 -10.891 -7.129 1 96.56 135 VAL B CA 1
ATOM 2980 C C . VAL B 1 135 ? -5.176 -9.664 -6.301 1 96.56 135 VAL B C 1
ATOM 2982 O O . VAL B 1 135 ? -5.348 -9.766 -5.082 1 96.56 135 VAL B O 1
ATOM 2985 N N . GLY B 1 136 ? -5.262 -8.609 -6.961 1 95.56 136 GLY B N 1
ATOM 2986 C CA . GLY B 1 136 ? -5.641 -7.344 -6.348 1 95.56 136 GLY B CA 1
ATOM 2987 C C . GLY B 1 136 ? -7.125 -7.055 -6.445 1 95.56 136 GLY B C 1
ATOM 2988 O O . GLY B 1 136 ? -7.953 -7.902 -6.113 1 95.56 136 GLY B O 1
ATOM 2989 N N . SER B 1 137 ? -7.461 -5.859 -6.82 1 92.56 137 SER B N 1
ATOM 2990 C CA . SER B 1 137 ? -8.82 -5.336 -6.938 1 92.56 137 SER B CA 1
ATOM 2991 C C . SER B 1 137 ? -8.859 -4.074 -7.789 1 92.56 137 SER B C 1
ATOM 2993 O O . SER B 1 137 ? -7.828 -3.428 -7.996 1 92.56 137 SER B O 1
ATOM 2995 N N . THR B 1 138 ? -10.062 -3.777 -8.281 1 89.31 138 THR B N 1
ATOM 2996 C CA . THR B 1 138 ? -10.25 -2.467 -8.891 1 89.31 138 THR B CA 1
ATOM 2997 C C . THR B 1 138 ? -9.992 -1.356 -7.879 1 89.31 138 THR B C 1
ATOM 2999 O O . THR B 1 138 ? -9.57 -0.259 -8.242 1 89.31 138 THR B O 1
ATOM 3002 N N . TYR B 1 139 ? -10.195 -1.647 -6.637 1 91.75 139 TYR B N 1
ATOM 3003 C CA . TYR B 1 139 ? -9.938 -0.702 -5.559 1 91.75 139 TYR B CA 1
ATOM 3004 C C . TYR B 1 139 ? -8.438 -0.528 -5.336 1 91.75 139 TYR B C 1
ATOM 3006 O O . TYR B 1 139 ? -8.016 0.209 -4.438 1 91.75 139 TYR B O 1
ATOM 3014 N N . GLY B 1 140 ? -7.613 -1.163 -6.141 1 94.25 140 GLY B N 1
ATOM 3015 C CA . GLY B 1 140 ? -6.184 -0.917 -6.199 1 94.25 140 GLY B CA 1
ATOM 3016 C C . GLY B 1 140 ? -5.809 0.205 -7.148 1 94.25 140 GLY B C 1
ATOM 3017 O O . GLY B 1 140 ? -4.648 0.614 -7.207 1 94.25 140 GLY B O 1
ATOM 3018 N N . SER B 1 141 ? -6.812 0.706 -7.816 1 91.56 141 SER B N 1
ATOM 3019 C CA . SER B 1 141 ? -6.555 1.75 -8.797 1 91.56 141 SER B CA 1
ATOM 3020 C C . SER B 1 141 ? -7.465 2.953 -8.586 1 91.56 141 SER B C 1
ATOM 3022 O O . SER B 1 141 ? -7.234 4.023 -9.148 1 91.56 141 SER B O 1
ATOM 3024 N N . ILE B 1 142 ? -8.5 2.744 -7.805 1 90.5 142 ILE B N 1
ATOM 3025 C CA . ILE B 1 142 ? -9.461 3.801 -7.508 1 90.5 142 ILE B CA 1
ATOM 3026 C C . ILE B 1 142 ? -9.781 3.805 -6.016 1 90.5 142 ILE B C 1
ATOM 3028 O O . ILE B 1 142 ? -10.281 2.812 -5.48 1 90.5 142 ILE B O 1
ATOM 3032 N N . GLY B 1 143 ? -9.523 4.906 -5.398 1 93.44 143 GLY B N 1
ATOM 3033 C CA . GLY B 1 143 ? -9.93 5.039 -4.008 1 93.44 143 GLY B CA 1
ATOM 3034 C C . GLY B 1 143 ? -11.43 5.152 -3.828 1 93.44 143 GLY B C 1
ATOM 3035 O O . GLY B 1 143 ? -12.102 5.848 -4.594 1 93.44 143 GLY B O 1
ATOM 3036 N N . TYR B 1 144 ? -11.953 4.496 -2.824 1 92.5 144 TYR B N 1
ATOM 3037 C CA . TYR B 1 144 ? -13.391 4.457 -2.605 1 92.5 144 TYR B CA 1
ATOM 3038 C C . TYR B 1 144 ? -13.727 4.695 -1.137 1 92.5 144 TYR B C 1
ATOM 3040 O O . TYR B 1 144 ? -13.102 4.113 -0.249 1 92.5 144 TYR B O 1
ATOM 3048 N N . PRO B 1 145 ? -14.734 5.59 -0.879 1 93.31 145 PRO B N 1
ATOM 3049 C CA . PRO B 1 145 ? -15.141 5.793 0.514 1 93.31 145 PRO B CA 1
ATOM 3050 C C . PRO B 1 145 ? -15.625 4.512 1.183 1 93.31 145 PRO B C 1
ATOM 3052 O O . PRO B 1 145 ? -16.312 3.703 0.552 1 93.31 145 PRO B O 1
ATOM 3055 N N . GLY B 1 146 ? -15.273 4.316 2.449 1 94.25 146 GLY B N 1
ATOM 3056 C CA . GLY B 1 146 ? -15.648 3.113 3.178 1 94.25 146 GLY B CA 1
ATOM 3057 C C . GLY B 1 146 ? -14.656 1.978 3.002 1 94.25 146 GLY B C 1
ATOM 3058 O O . GLY B 1 146 ? -14.812 0.915 3.607 1 94.25 146 GLY B O 1
ATOM 3059 N N . TYR B 1 147 ? -13.594 2.213 2.193 1 95.81 147 TYR B N 1
ATOM 3060 C CA . TYR B 1 147 ? -12.594 1.189 1.914 1 95.81 147 TYR B CA 1
ATOM 3061 C C . TYR B 1 147 ? -11.188 1.778 1.941 1 95.81 147 TYR B C 1
ATOM 3063 O O . TYR B 1 147 ? -10.305 1.332 1.204 1 95.81 147 TYR B O 1
ATOM 3071 N N . ALA B 1 148 ? -10.977 2.818 2.742 1 96.94 148 ALA B N 1
ATOM 3072 C CA . ALA B 1 148 ? -9.719 3.555 2.697 1 96.94 148 ALA B CA 1
ATOM 3073 C C . ALA B 1 148 ? -8.531 2.633 2.967 1 96.94 148 ALA B C 1
ATOM 3075 O O . ALA B 1 148 ? -7.543 2.645 2.227 1 96.94 148 ALA B O 1
ATOM 3076 N N . THR B 1 149 ? -8.625 1.806 4.02 1 97.81 149 THR B N 1
ATOM 3077 C CA . THR B 1 149 ? -7.527 0.916 4.367 1 97.81 149 THR B CA 1
ATOM 3078 C C . THR B 1 149 ? -7.406 -0.216 3.35 1 97.81 149 THR B C 1
ATOM 3080 O O . THR B 1 149 ? -6.297 -0.614 2.984 1 97.81 149 THR B O 1
ATOM 3083 N N . TYR B 1 150 ? -8.477 -0.747 2.865 1 96.94 150 TYR B N 1
ATOM 3084 C CA . TYR B 1 150 ? -8.453 -1.772 1.828 1 96.94 150 TYR B CA 1
ATOM 3085 C C . TYR B 1 150 ? -7.84 -1.233 0.542 1 96.94 150 TYR B C 1
ATOM 3087 O O . TYR B 1 150 ? -7 -1.894 -0.077 1 96.94 150 TYR B O 1
ATOM 3095 N N . CYS B 1 151 ? -8.305 -0.015 0.129 1 97.06 151 CYS B N 1
ATOM 3096 C CA . CYS B 1 151 ? -7.707 0.625 -1.037 1 97.06 151 CYS B CA 1
ATOM 3097 C C . CYS B 1 151 ? -6.199 0.771 -0.867 1 97.06 151 CYS B C 1
ATOM 3099 O O . CYS B 1 151 ? -5.438 0.463 -1.783 1 97.06 151 CYS B O 1
ATOM 3101 N N . ALA B 1 152 ? -5.77 1.23 0.312 1 98.44 152 ALA B N 1
ATOM 3102 C CA . ALA B 1 152 ? -4.336 1.324 0.576 1 98.44 152 ALA B CA 1
ATOM 3103 C C . ALA B 1 152 ? -3.641 -0.007 0.303 1 98.44 152 ALA B C 1
ATOM 3105 O O . ALA B 1 152 ? -2.615 -0.049 -0.38 1 98.44 152 ALA B O 1
ATOM 3106 N N . SER B 1 153 ? -4.16 -1.057 0.79 1 98.38 153 SER B N 1
ATOM 3107 C CA . SER B 1 153 ? -3.541 -2.373 0.681 1 98.38 153 SER B CA 1
ATOM 3108 C C . SER B 1 153 ? -3.48 -2.836 -0.771 1 98.38 153 SER B C 1
ATOM 3110 O O . SER B 1 153 ? -2.473 -3.396 -1.207 1 98.38 153 SER B O 1
ATOM 3112 N N . LYS B 1 154 ? -4.531 -2.623 -1.513 1 97.69 154 LYS B N 1
ATOM 3113 C CA . LYS B 1 154 ? -4.57 -3.117 -2.887 1 97.69 154 LYS B CA 1
ATOM 3114 C C . LYS B 1 154 ? -3.762 -2.221 -3.816 1 97.69 154 LYS B C 1
ATOM 3116 O O . LYS B 1 154 ? -3.166 -2.699 -4.785 1 97.69 154 LYS B O 1
ATOM 3121 N N . PHE B 1 155 ? -3.723 -0.919 -3.508 1 97.81 155 PHE B N 1
ATOM 3122 C CA . PHE B 1 155 ? -2.754 -0.073 -4.191 1 97.81 155 PHE B CA 1
ATOM 3123 C C . PHE B 1 155 ? -1.334 -0.58 -3.963 1 97.81 155 PHE B C 1
ATOM 3125 O O . PHE B 1 155 ? -0.525 -0.619 -4.891 1 97.81 155 PHE B O 1
ATOM 3132 N N . ALA B 1 156 ? -1.067 -0.913 -2.723 1 98.62 156 ALA B N 1
ATOM 3133 C CA . ALA B 1 156 ? 0.253 -1.431 -2.371 1 98.62 156 ALA B CA 1
ATOM 3134 C C . ALA B 1 156 ? 0.602 -2.656 -3.213 1 98.62 156 ALA B C 1
ATOM 3136 O O . ALA B 1 156 ? 1.705 -2.75 -3.756 1 98.62 156 ALA B O 1
ATOM 3137 N N . LEU B 1 157 ? -0.323 -3.547 -3.287 1 98.38 157 LEU B N 1
ATOM 3138 C CA . LEU B 1 157 ? -0.091 -4.781 -4.031 1 98.38 157 LEU B CA 1
ATOM 3139 C C . LEU B 1 157 ? 0.158 -4.488 -5.508 1 98.38 157 LEU B C 1
ATOM 3141 O O . LEU B 1 157 ? 0.997 -5.133 -6.141 1 98.38 157 LEU B O 1
ATOM 3145 N N . ARG B 1 158 ? -0.577 -3.568 -6.086 1 96.75 158 ARG B N 1
ATOM 3146 C CA . ARG B 1 158 ? -0.36 -3.172 -7.473 1 96.75 158 ARG B CA 1
ATOM 3147 C C . ARG B 1 158 ? 1.03 -2.574 -7.66 1 96.75 158 ARG B C 1
ATOM 3149 O O . ARG B 1 158 ? 1.75 -2.943 -8.594 1 96.75 158 ARG B O 1
ATOM 3156 N N . GLY B 1 159 ? 1.384 -1.629 -6.812 1 97.5 159 GLY B N 1
ATOM 3157 C CA . GLY B 1 159 ? 2.709 -1.034 -6.879 1 97.5 159 GLY B CA 1
ATOM 3158 C C . GLY B 1 159 ? 3.828 -2.047 -6.727 1 97.5 159 GLY B C 1
ATOM 3159 O O . GLY B 1 159 ? 4.82 -2 -7.461 1 97.5 159 GLY B O 1
ATOM 3160 N N . PHE B 1 160 ? 3.66 -2.994 -5.781 1 98.56 160 PHE B N 1
ATOM 3161 C CA . PHE B 1 160 ? 4.613 -4.082 -5.598 1 98.56 160 PHE B CA 1
ATOM 3162 C C . PHE B 1 160 ? 4.758 -4.898 -6.879 1 98.56 160 PHE B C 1
ATOM 3164 O O . PHE B 1 160 ? 5.875 -5.195 -7.305 1 98.56 160 PHE B O 1
ATOM 3171 N N . SER B 1 161 ? 3.625 -5.215 -7.477 1 98.12 161 SER B N 1
ATOM 3172 C CA . SER B 1 161 ? 3.611 -6.027 -8.688 1 98.12 161 SER B CA 1
ATOM 3173 C C . SER B 1 161 ? 4.359 -5.336 -9.828 1 98.12 161 SER B C 1
ATOM 3175 O O . SER B 1 161 ? 5.168 -5.965 -10.516 1 98.12 161 SER B O 1
ATOM 3177 N N . GLU B 1 162 ? 4.078 -4.086 -10.008 1 95.81 162 GLU B N 1
ATOM 3178 C CA . GLU B 1 162 ? 4.719 -3.322 -11.07 1 95.81 162 GLU B CA 1
ATOM 3179 C C . GLU B 1 162 ? 6.23 -3.238 -10.852 1 95.81 162 GLU B C 1
ATOM 3181 O O . GLU B 1 162 ? 7.008 -3.477 -11.781 1 95.81 162 GLU B O 1
ATOM 3186 N N . ALA B 1 163 ? 6.637 -2.887 -9.641 1 96.19 163 ALA B N 1
ATOM 3187 C CA . ALA B 1 163 ? 8.062 -2.752 -9.328 1 96.19 163 ALA B CA 1
ATOM 3188 C C . ALA B 1 163 ? 8.773 -4.094 -9.445 1 96.19 163 ALA B C 1
ATOM 3190 O O . ALA B 1 163 ? 9.875 -4.172 -9.992 1 96.19 163 ALA B O 1
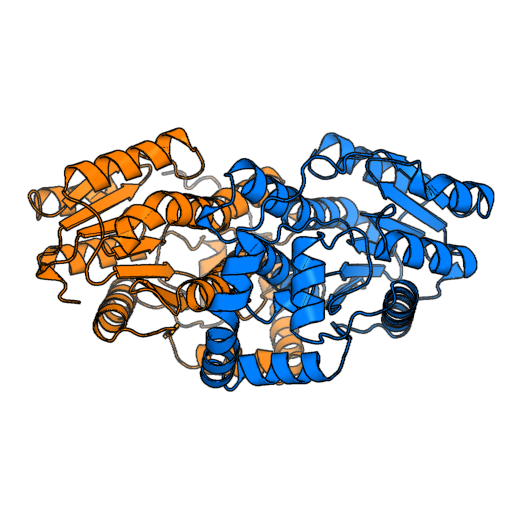ATOM 3191 N N . LEU B 1 164 ? 8.156 -5.125 -8.938 1 97.44 164 LEU B N 1
ATOM 3192 C CA . LEU B 1 164 ? 8.758 -6.453 -8.984 1 97.44 164 LEU B CA 1
ATOM 3193 C C . LEU B 1 164 ? 8.906 -6.93 -10.422 1 97.44 164 LEU B C 1
ATOM 3195 O O . LEU B 1 164 ? 9.93 -7.531 -10.773 1 97.44 164 LEU B O 1
ATOM 3199 N N . ARG B 1 165 ? 7.871 -6.75 -11.25 1 96.31 165 ARG B N 1
ATOM 3200 C CA . ARG B 1 165 ? 7.934 -7.105 -12.664 1 96.31 165 ARG B CA 1
ATOM 3201 C C . ARG B 1 165 ? 9.156 -6.488 -13.328 1 96.31 165 ARG B C 1
ATOM 3203 O O . ARG B 1 165 ? 9.875 -7.164 -14.07 1 96.31 165 ARG B O 1
ATOM 3210 N N . ARG B 1 166 ? 9.344 -5.23 -13.055 1 93.88 166 ARG B N 1
ATOM 3211 C CA . ARG B 1 166 ? 10.477 -4.512 -13.633 1 93.88 166 ARG B CA 1
ATOM 3212 C C . ARG B 1 166 ? 11.797 -5.012 -13.062 1 93.88 166 ARG B C 1
ATOM 3214 O O . ARG B 1 166 ? 12.797 -5.094 -13.781 1 93.88 166 ARG B O 1
ATOM 3221 N N . GLU B 1 167 ? 11.82 -5.336 -11.828 1 94.69 167 GLU B N 1
ATOM 3222 C CA . GLU B 1 167 ? 13.008 -5.855 -11.156 1 94.69 167 GLU B CA 1
ATOM 3223 C C . GLU B 1 167 ? 13.406 -7.219 -11.711 1 94.69 167 GLU B C 1
ATOM 3225 O O . GLU B 1 167 ? 14.594 -7.539 -11.789 1 94.69 167 GLU B O 1
ATOM 3230 N N . LEU B 1 168 ? 12.422 -7.977 -12.133 1 95.88 168 LEU B N 1
ATOM 3231 C CA . LEU B 1 168 ? 12.672 -9.344 -12.586 1 95.88 168 LEU B CA 1
ATOM 3232 C C . LEU B 1 168 ? 12.703 -9.414 -14.102 1 95.88 168 LEU B C 1
ATOM 3234 O O . LEU B 1 168 ? 12.727 -10.508 -14.68 1 95.88 168 LEU B O 1
ATOM 3238 N N . ALA B 1 169 ? 12.719 -8.32 -14.773 1 92.62 169 ALA B N 1
ATOM 3239 C CA . ALA B 1 169 ? 12.539 -8.242 -16.219 1 92.62 169 ALA B CA 1
ATOM 3240 C C . ALA B 1 169 ? 13.664 -8.977 -16.953 1 92.62 169 ALA B C 1
ATOM 3242 O O . ALA B 1 169 ? 13.508 -9.352 -18.109 1 92.62 169 ALA B O 1
ATOM 3243 N N . ASP B 1 170 ? 14.773 -9.195 -16.297 1 90.88 170 ASP B N 1
ATOM 3244 C CA . ASP B 1 170 ? 15.891 -9.883 -16.938 1 90.88 170 ASP B CA 1
ATOM 3245 C C . ASP B 1 170 ? 15.953 -11.344 -16.516 1 90.88 170 ASP B C 1
ATOM 3247 O O . ASP B 1 170 ? 16.969 -12.016 -16.703 1 90.88 170 ASP B O 1
ATOM 3251 N N . THR B 1 171 ? 14.961 -11.797 -15.844 1 93.44 171 THR B N 1
ATOM 3252 C CA . THR B 1 171 ? 14.828 -13.195 -15.453 1 93.44 171 THR B CA 1
ATOM 3253 C C . THR B 1 171 ? 13.695 -13.867 -16.219 1 93.44 171 THR B C 1
ATOM 3255 O O . THR B 1 171 ? 13.078 -13.258 -17.094 1 93.44 171 THR B O 1
ATOM 3258 N N . ARG B 1 172 ? 13.445 -15.125 -15.883 1 94.5 172 ARG B N 1
ATOM 3259 C CA . ARG B 1 172 ? 12.367 -15.891 -16.516 1 94.5 172 ARG B CA 1
ATOM 3260 C C . ARG B 1 172 ? 11.117 -15.906 -15.641 1 94.5 172 ARG B C 1
ATOM 3262 O O . ARG B 1 172 ? 10.234 -16.75 -15.82 1 94.5 172 ARG B O 1
ATOM 3269 N N . VAL B 1 173 ? 11.141 -15.039 -14.656 1 96.25 173 VAL B N 1
ATOM 3270 C CA . VAL B 1 173 ? 10 -14.969 -13.75 1 96.25 173 VAL B CA 1
ATOM 3271 C C . VAL B 1 173 ? 9.109 -13.789 -14.133 1 96.25 173 VAL B C 1
ATOM 3273 O O . VAL B 1 173 ? 9.531 -12.633 -14.039 1 96.25 173 VAL B O 1
ATOM 3276 N N . GLY B 1 174 ? 7.879 -14.086 -14.641 1 96.19 174 GLY B N 1
ATOM 3277 C CA . GLY B 1 174 ? 6.895 -13.047 -14.906 1 96.19 174 GLY B CA 1
ATOM 3278 C C . GLY B 1 174 ? 6.117 -12.633 -13.672 1 96.19 174 GLY B C 1
ATOM 3279 O O . GLY B 1 174 ? 6.098 -13.352 -12.672 1 96.19 174 GLY B O 1
ATOM 3280 N N . VAL B 1 175 ? 5.543 -11.445 -13.711 1 97.19 175 VAL B N 1
ATOM 3281 C CA . VAL B 1 175 ? 4.668 -10.953 -12.648 1 97.19 175 VAL B CA 1
ATOM 3282 C C . VAL B 1 175 ? 3.354 -10.461 -13.25 1 97.19 175 VAL B C 1
ATOM 3284 O O . VAL B 1 175 ? 3.352 -9.602 -14.133 1 97.19 175 VAL B O 1
ATOM 3287 N N . LEU B 1 176 ? 2.254 -11.016 -12.773 1 96.12 176 LEU B N 1
ATOM 3288 C CA . LEU B 1 176 ? 0.917 -10.664 -13.242 1 96.12 176 LEU B CA 1
ATOM 3289 C C . LEU B 1 176 ? 0.094 -10.055 -12.109 1 96.12 176 LEU B C 1
ATOM 3291 O O . LEU B 1 176 ? 0.034 -10.609 -11.008 1 96.12 176 LEU B O 1
ATOM 3295 N N . TYR B 1 177 ? -0.427 -8.891 -12.289 1 96 177 TYR B N 1
ATOM 3296 C CA . TYR B 1 177 ? -1.401 -8.281 -11.391 1 96 177 TYR B CA 1
ATOM 3297 C C . TYR B 1 177 ? -2.814 -8.406 -11.953 1 96 177 TYR B C 1
ATOM 3299 O O . TYR B 1 177 ? -3.072 -8.039 -13.102 1 96 177 TYR B O 1
ATOM 3307 N N . VAL B 1 178 ? -3.711 -8.984 -11.188 1 94.81 178 VAL B N 1
ATOM 3308 C CA . VAL B 1 178 ? -5.109 -9.164 -11.562 1 94.81 178 VAL B CA 1
ATOM 3309 C C . VAL B 1 178 ? -5.988 -8.234 -10.727 1 94.81 178 VAL B C 1
ATOM 3311 O O . VAL B 1 178 ? -5.859 -8.18 -9.5 1 94.81 178 VAL B O 1
ATOM 3314 N N . ALA B 1 179 ? -6.871 -7.527 -11.344 1 93.38 179 ALA B N 1
ATOM 3315 C CA . ALA B 1 179 ? -7.77 -6.609 -10.656 1 93.38 179 ALA B CA 1
ATOM 3316 C C . ALA B 1 179 ? -9.234 -6.98 -10.898 1 93.38 179 ALA B C 1
ATOM 3318 O O . ALA B 1 179 ? -9.883 -6.41 -11.781 1 93.38 179 ALA B O 1
ATOM 3319 N N . PRO B 1 180 ? -9.711 -7.812 -10.078 1 91 180 PRO B N 1
ATOM 3320 C CA . PRO B 1 180 ? -11.141 -8.125 -10.195 1 91 180 PRO B CA 1
ATOM 3321 C C . PRO B 1 180 ? -12.031 -7 -9.672 1 91 180 PRO B C 1
ATOM 3323 O O . PRO B 1 180 ? -11.602 -6.199 -8.844 1 91 180 PRO B O 1
ATOM 3326 N N . ARG B 1 181 ? -13.18 -6.922 -10.25 1 86.44 181 ARG B N 1
ATOM 3327 C CA . ARG B 1 181 ? -14.211 -6.105 -9.625 1 86.44 181 ARG B CA 1
ATOM 3328 C C . ARG B 1 181 ? -14.969 -6.902 -8.57 1 86.44 181 ARG B C 1
ATOM 3330 O O . ARG B 1 181 ? -14.5 -7.941 -8.109 1 86.44 181 ARG B O 1
ATOM 3337 N N . ALA B 1 182 ? -16.062 -6.355 -8.023 1 81.12 182 ALA B N 1
ATOM 3338 C CA . ALA B 1 182 ? -16.812 -7.078 -7 1 81.12 182 ALA B CA 1
ATOM 3339 C C . ALA B 1 182 ? -17.109 -8.508 -7.449 1 81.12 182 ALA B C 1
ATOM 3341 O O . ALA B 1 182 ? -17.562 -8.727 -8.578 1 81.12 182 ALA B O 1
ATOM 3342 N N . THR B 1 183 ? -16.656 -9.414 -6.621 1 84.12 183 THR B N 1
ATOM 3343 C CA . THR B 1 183 ? -16.891 -10.836 -6.887 1 84.12 183 THR B CA 1
ATOM 3344 C C . THR B 1 183 ? -17.797 -11.445 -5.82 1 84.12 183 THR B C 1
ATOM 3346 O O . THR B 1 183 ? -17.688 -11.109 -4.641 1 84.12 183 THR B O 1
ATOM 3349 N N . ARG B 1 184 ? -18.641 -12.297 -6.23 1 84.5 184 ARG B N 1
ATOM 3350 C CA . ARG B 1 184 ? -19.578 -12.938 -5.309 1 84.5 184 ARG B CA 1
ATOM 3351 C C . ARG B 1 184 ? -18.859 -13.961 -4.43 1 84.5 184 ARG B C 1
ATOM 3353 O O . ARG B 1 184 ? -18.812 -15.148 -4.762 1 84.5 184 ARG B O 1
ATOM 3360 N N . THR B 1 185 ? -18.375 -13.492 -3.328 1 86.06 185 THR B N 1
ATOM 3361 C CA . THR B 1 185 ? -17.703 -14.344 -2.355 1 86.06 185 THR B CA 1
ATOM 3362 C C . THR B 1 185 ? -18.047 -13.922 -0.932 1 86.06 185 THR B C 1
ATOM 3364 O O . THR B 1 185 ? -18.703 -12.898 -0.723 1 86.06 185 THR B O 1
ATOM 3367 N N . GLY B 1 186 ? -17.641 -14.789 -0.023 1 81.19 186 GLY B N 1
ATOM 3368 C CA . GLY B 1 186 ? -17.859 -14.477 1.382 1 81.19 186 GLY B CA 1
ATOM 3369 C C . GLY B 1 186 ? -17.047 -13.289 1.857 1 81.19 186 GLY B C 1
ATOM 3370 O O . GLY B 1 186 ? -17.172 -12.859 3.006 1 81.19 186 GLY B O 1
ATOM 3371 N N . MET B 1 187 ? -16.234 -12.695 1.032 1 82.38 187 MET B N 1
ATOM 3372 C CA . MET B 1 187 ? -15.422 -11.531 1.376 1 82.38 187 MET B CA 1
ATOM 3373 C C . MET B 1 187 ? -16.297 -10.297 1.566 1 82.38 187 MET B C 1
ATOM 3375 O O . MET B 1 187 ? -15.914 -9.375 2.295 1 82.38 187 MET B O 1
ATOM 3379 N N . ASN B 1 188 ? -17.375 -10.305 0.927 1 82.62 188 ASN B N 1
ATOM 3380 C CA . ASN B 1 188 ? -18.297 -9.172 1.045 1 82.62 188 ASN B CA 1
ATOM 3381 C C . ASN B 1 188 ? -19.219 -9.312 2.252 1 82.62 188 ASN B C 1
ATOM 3383 O O . ASN B 1 188 ? -20.031 -10.234 2.303 1 82.62 188 ASN B O 1
ATOM 3387 N N . SER B 1 189 ? -19.141 -8.375 3.156 1 83.12 189 SER B N 1
ATOM 3388 C CA . SER B 1 189 ? -20.062 -8.352 4.285 1 83.12 189 SER B CA 1
ATOM 3389 C C . SER B 1 189 ? -21.484 -8.07 3.828 1 83.12 189 SER B C 1
ATOM 3391 O O . SER B 1 189 ? -21.703 -7.621 2.699 1 83.12 189 SER B O 1
ATOM 3393 N N . PRO B 1 190 ? -22.391 -8.359 4.742 1 84.62 190 PRO B N 1
ATOM 3394 C CA . PRO B 1 190 ? -23.766 -7.996 4.387 1 84.62 190 PRO B CA 1
ATOM 3395 C C . PRO B 1 190 ? -23.922 -6.516 4.051 1 84.62 190 PRO B C 1
ATOM 3397 O O . PRO B 1 190 ? -24.625 -6.164 3.105 1 84.62 190 PRO B O 1
ATOM 3400 N N . ALA B 1 191 ? -23.297 -5.707 4.781 1 84.19 191 ALA B N 1
ATOM 3401 C CA . ALA B 1 191 ? -23.344 -4.27 4.52 1 84.19 191 ALA B CA 1
ATOM 3402 C C . ALA B 1 191 ? -22.719 -3.934 3.166 1 84.19 191 ALA B C 1
ATOM 3404 O O . ALA B 1 191 ? -23.25 -3.102 2.424 1 84.19 191 ALA B O 1
ATOM 3405 N N . ALA B 1 192 ? -21.641 -4.535 2.842 1 85.88 192 ALA B N 1
ATOM 3406 C CA . ALA B 1 192 ? -21 -4.332 1.547 1 85.88 192 ALA B CA 1
ATOM 3407 C C . ALA B 1 192 ? -21.891 -4.816 0.407 1 85.88 192 ALA B C 1
ATOM 3409 O O . ALA B 1 192 ? -21.969 -4.172 -0.643 1 85.88 192 ALA B O 1
ATOM 3410 N N . GLN B 1 193 ? -22.547 -5.922 0.613 1 85.94 193 GLN B N 1
ATOM 3411 C CA . GLN B 1 193 ? -23.469 -6.449 -0.389 1 85.94 193 GLN B CA 1
ATOM 3412 C C . GLN B 1 193 ? -24.656 -5.508 -0.594 1 85.94 193 GLN B C 1
ATOM 3414 O O . GLN B 1 193 ? -25.094 -5.297 -1.725 1 85.94 193 GLN B O 1
ATOM 3419 N N . ALA B 1 194 ? -25.125 -4.977 0.506 1 84.38 194 ALA B N 1
ATOM 3420 C CA . ALA B 1 194 ? -26.219 -4.02 0.425 1 84.38 194 ALA B CA 1
ATOM 3421 C C . ALA B 1 194 ? -25.812 -2.789 -0.385 1 84.38 194 ALA B C 1
ATOM 3423 O O . ALA B 1 194 ? -26.625 -2.258 -1.158 1 84.38 194 ALA B O 1
ATOM 3424 N N . LEU B 1 195 ? -24.641 -2.35 -0.191 1 84.06 195 LEU B N 1
ATOM 3425 C CA . LEU B 1 195 ? -24.125 -1.217 -0.951 1 84.06 195 LEU B CA 1
ATOM 3426 C C . LEU B 1 195 ? -24.062 -1.545 -2.439 1 84.06 195 LEU B C 1
ATOM 3428 O O . LEU B 1 195 ? -24.5 -0.749 -3.275 1 84.06 195 LEU B O 1
ATOM 3432 N N . ASN B 1 196 ? -23.5 -2.668 -2.758 1 84.25 196 ASN B N 1
ATOM 3433 C CA . ASN B 1 196 ? -23.422 -3.098 -4.152 1 84.25 196 ASN B CA 1
ATOM 3434 C C . ASN B 1 196 ? -24.812 -3.166 -4.793 1 84.25 196 ASN B C 1
ATOM 3436 O O . ASN B 1 196 ? -24.984 -2.748 -5.938 1 84.25 196 ASN B O 1
ATOM 3440 N N . ASP B 1 197 ? -25.703 -3.654 -4.074 1 84.31 197 ASP B N 1
ATOM 3441 C CA . ASP B 1 197 ? -27.078 -3.771 -4.566 1 84.31 197 ASP B CA 1
ATOM 3442 C C . ASP B 1 197 ? -27.688 -2.396 -4.82 1 84.31 197 ASP B C 1
ATOM 3444 O O . ASP B 1 197 ? -28.328 -2.174 -5.852 1 84.31 197 ASP B O 1
ATOM 3448 N N . ALA B 1 198 ? -27.484 -1.585 -3.824 1 82 198 ALA B N 1
ATOM 3449 C CA . ALA B 1 198 ? -28.062 -0.246 -3.912 1 82 198 ALA B CA 1
ATOM 3450 C C . ALA B 1 198 ? -27.5 0.516 -5.109 1 82 198 ALA B C 1
ATOM 3452 O O . ALA B 1 198 ? -28.219 1.292 -5.75 1 82 198 ALA B O 1
ATOM 3453 N N . LEU B 1 199 ? -26.266 0.244 -5.41 1 80.19 199 LEU B N 1
ATOM 3454 C CA . LEU B 1 199 ? -25.609 0.966 -6.488 1 80.19 199 LEU B CA 1
ATOM 3455 C C . LEU B 1 199 ? -25.719 0.206 -7.805 1 80.19 199 LEU B C 1
ATOM 3457 O O . LEU B 1 199 ? -25.219 0.657 -8.836 1 80.19 199 LEU B O 1
ATOM 3461 N N . LYS B 1 200 ? -26.328 -0.954 -7.793 1 79.94 200 LYS B N 1
ATOM 3462 C CA . LYS B 1 200 ? -26.484 -1.816 -8.961 1 79.94 200 LYS B CA 1
ATOM 3463 C C . LYS B 1 200 ? -25.141 -2.156 -9.586 1 79.94 200 LYS B C 1
ATOM 3465 O O . LYS B 1 200 ? -24.969 -2.076 -10.805 1 79.94 200 LYS B O 1
ATOM 3470 N N . SER B 1 201 ? -24.234 -2.365 -8.695 1 78.88 201 SER B N 1
ATOM 3471 C CA . SER B 1 201 ? -22.906 -2.742 -9.156 1 78.88 201 SER B CA 1
ATOM 3472 C C . SER B 1 201 ? -22.891 -4.164 -9.703 1 78.88 201 SER B C 1
ATOM 3474 O O . SER B 1 201 ? -23.594 -5.043 -9.188 1 78.88 201 SER B O 1
ATOM 3476 N N . ASN B 1 202 ? -22.141 -4.395 -10.758 1 79 202 ASN B N 1
ATOM 3477 C CA . ASN B 1 202 ? -21.969 -5.746 -11.281 1 79 202 ASN B CA 1
ATOM 3478 C C . ASN B 1 202 ? -21.062 -6.586 -10.391 1 79 202 ASN B C 1
ATOM 3480 O O . ASN B 1 202 ? -20 -6.117 -9.953 1 79 202 ASN B O 1
ATOM 3484 N N . VAL B 1 203 ? -21.516 -7.719 -10.023 1 84.12 203 VAL B N 1
ATOM 3485 C CA . VAL B 1 203 ? -20.75 -8.672 -9.227 1 84.12 203 VAL B CA 1
ATOM 3486 C C . VAL B 1 203 ? -20.438 -9.914 -10.062 1 84.12 203 VAL B C 1
ATOM 3488 O O . VAL B 1 203 ? -21.344 -10.531 -10.625 1 84.12 203 VAL B O 1
ATOM 3491 N N . ASP B 1 204 ? -19.188 -10.297 -10.156 1 89.44 204 ASP B N 1
ATOM 3492 C CA . ASP B 1 204 ? -18.781 -11.406 -11.008 1 89.44 204 ASP B CA 1
ATOM 3493 C C . ASP B 1 204 ? -18.844 -12.727 -10.258 1 89.44 204 ASP B C 1
ATOM 3495 O O . ASP B 1 204 ? -18.734 -12.758 -9.031 1 89.44 204 ASP B O 1
ATOM 3499 N N . ASP B 1 205 ? -18.969 -13.773 -11.078 1 92.25 205 ASP B N 1
ATOM 3500 C CA . ASP B 1 205 ? -18.859 -15.141 -10.57 1 92.25 205 ASP B CA 1
ATOM 3501 C C . ASP B 1 205 ? -17.406 -15.531 -10.328 1 92.25 205 ASP B C 1
ATOM 3503 O O . ASP B 1 205 ? -16.547 -15.281 -11.172 1 92.25 205 ASP B O 1
ATOM 3507 N N . PRO B 1 206 ? -17.156 -16.125 -9.141 1 93.44 206 PRO B N 1
ATOM 3508 C CA . PRO B 1 206 ? -15.781 -16.531 -8.844 1 93.44 206 PRO B CA 1
ATOM 3509 C C . PRO B 1 206 ? -15.188 -17.453 -9.914 1 93.44 206 PRO B C 1
ATOM 3511 O O . PRO B 1 206 ? -13.992 -17.375 -10.195 1 93.44 206 PRO B O 1
ATOM 3514 N N . HIS B 1 207 ? -15.969 -18.281 -10.555 1 93.94 207 HIS B N 1
ATOM 3515 C CA . HIS B 1 207 ? -15.484 -19.172 -11.594 1 93.94 207 HIS B CA 1
ATOM 3516 C C . HIS B 1 207 ? -15.078 -18.406 -12.844 1 93.94 207 HIS B C 1
ATOM 3518 O O . HIS B 1 207 ? -14.125 -18.781 -13.531 1 93.94 207 HIS B O 1
ATOM 3524 N N . ALA B 1 208 ? -15.828 -17.375 -13.109 1 93 208 ALA B N 1
ATOM 3525 C CA . ALA B 1 208 ? -15.469 -16.531 -14.242 1 93 208 ALA B CA 1
ATOM 3526 C C . ALA B 1 208 ? -14.148 -15.805 -13.992 1 93 208 ALA B C 1
ATOM 3528 O O . ALA B 1 208 ? -13.312 -15.68 -14.898 1 93 208 ALA B O 1
ATOM 3529 N N . VAL B 1 209 ? -13.992 -15.344 -12.758 1 93.25 209 VAL B N 1
ATOM 3530 C CA . VAL B 1 209 ? -12.75 -14.68 -12.383 1 93.25 209 VAL B CA 1
ATOM 3531 C C . VAL B 1 209 ? -11.586 -15.672 -12.477 1 93.25 209 VAL B C 1
ATOM 3533 O O . VAL B 1 209 ? -10.539 -15.359 -13.039 1 93.25 209 VAL B O 1
ATOM 3536 N N . ALA B 1 210 ? -11.781 -16.844 -11.984 1 95.12 210 ALA B N 1
ATOM 3537 C CA . ALA B 1 210 ? -10.75 -17.891 -12.016 1 95.12 210 ALA B CA 1
ATOM 3538 C C . ALA B 1 210 ? -10.344 -18.219 -13.445 1 95.12 210 ALA B C 1
ATOM 3540 O O . ALA B 1 210 ? -9.156 -18.375 -13.742 1 95.12 210 ALA B O 1
ATOM 3541 N N . SER B 1 211 ? -11.328 -18.312 -14.336 1 94.5 211 SER B N 1
ATOM 3542 C CA . SER B 1 211 ? -11.062 -18.594 -15.734 1 94.5 211 SER B CA 1
ATOM 3543 C C . SER B 1 211 ? -10.234 -17.5 -16.391 1 94.5 211 SER B C 1
ATOM 3545 O O . SER B 1 211 ? -9.312 -17.766 -17.156 1 94.5 211 SER B O 1
ATOM 3547 N N . ALA B 1 212 ? -10.586 -16.312 -16.031 1 92.94 212 ALA B N 1
ATOM 3548 C CA . ALA B 1 212 ? -9.836 -15.172 -16.578 1 92.94 212 ALA B CA 1
ATOM 3549 C C . ALA B 1 212 ? -8.391 -15.188 -16.078 1 92.94 212 ALA B C 1
ATOM 3551 O O . ALA B 1 212 ? -7.465 -14.914 -16.844 1 92.94 212 ALA B O 1
ATOM 3552 N N . VAL B 1 213 ? -8.203 -15.5 -14.844 1 93.25 213 VAL B N 1
ATOM 3553 C CA . VAL B 1 213 ? -6.867 -15.562 -14.25 1 93.25 213 VAL B CA 1
ATOM 3554 C C . VAL B 1 213 ? -6.047 -16.656 -14.938 1 93.25 213 VAL B C 1
ATOM 3556 O O . VAL B 1 213 ? -4.906 -16.422 -15.344 1 93.25 213 VAL B O 1
ATOM 3559 N N . THR B 1 214 ? -6.609 -17.828 -15.102 1 93.69 214 THR B N 1
ATOM 3560 C CA . THR B 1 214 ? -5.922 -18.953 -15.727 1 93.69 214 THR B CA 1
ATOM 3561 C C . THR B 1 214 ? -5.543 -18.625 -17.172 1 93.69 214 THR B C 1
ATOM 3563 O O . THR B 1 214 ? -4.434 -18.938 -17.609 1 93.69 214 THR B O 1
ATOM 3566 N N . GLN B 1 215 ? -6.438 -17.984 -17.859 1 92.94 215 GLN B N 1
ATOM 3567 C CA . GLN B 1 215 ? -6.16 -17.594 -19.234 1 92.94 215 GLN B CA 1
ATOM 3568 C C . GLN B 1 215 ? -5.039 -16.562 -19.297 1 92.94 215 GLN B C 1
ATOM 3570 O O . GLN B 1 215 ? -4.203 -16.609 -20.203 1 92.94 215 GLN B O 1
ATOM 3575 N N . ALA B 1 216 ? -5.074 -15.68 -18.359 1 91.56 216 ALA B N 1
ATOM 3576 C CA . ALA B 1 216 ? -4.039 -14.656 -18.312 1 91.56 216 ALA B CA 1
ATOM 3577 C C . ALA B 1 216 ? -2.664 -15.273 -18.062 1 91.56 216 ALA B C 1
ATOM 3579 O O . ALA B 1 216 ? -1.662 -14.82 -18.625 1 91.56 216 ALA B O 1
ATOM 3580 N N . ILE B 1 217 ? -2.596 -16.234 -17.25 1 91.19 217 ILE B N 1
ATOM 3581 C CA . ILE B 1 217 ? -1.357 -16.953 -16.953 1 91.19 217 ILE B CA 1
ATOM 3582 C C . ILE B 1 217 ? -0.846 -17.641 -18.234 1 91.19 217 ILE B C 1
ATOM 3584 O O . ILE B 1 217 ? 0.333 -17.516 -18.562 1 91.19 217 ILE B O 1
ATOM 3588 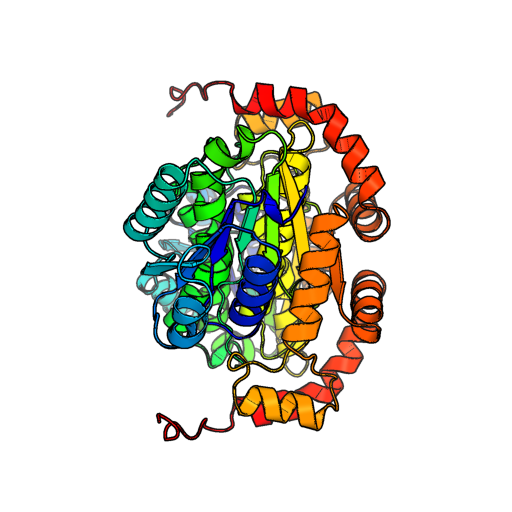N N . LEU B 1 218 ? -1.719 -18.266 -18.969 1 89.38 218 LEU B N 1
ATOM 3589 C CA . LEU B 1 218 ? -1.372 -19 -20.172 1 89.38 218 LEU B CA 1
ATOM 3590 C C . LEU B 1 218 ? -0.867 -18.062 -21.266 1 89.38 218 LEU B C 1
ATOM 3592 O O . LEU B 1 218 ? -0.002 -18.422 -22.062 1 89.38 218 LEU B O 1
ATOM 3596 N N . ASN B 1 219 ? -1.379 -16.875 -21.203 1 86.81 219 ASN B N 1
ATOM 3597 C CA . ASN B 1 219 ? -1.029 -15.898 -22.25 1 86.81 219 ASN B CA 1
ATOM 3598 C C . ASN B 1 219 ? 0.111 -14.992 -21.797 1 86.81 219 ASN B C 1
ATOM 3600 O O . ASN B 1 219 ? 0.429 -14.016 -22.484 1 86.81 219 ASN B O 1
ATOM 3604 N N . ASP B 1 220 ? 0.639 -15.211 -20.688 1 85 220 ASP B N 1
ATOM 3605 C CA . ASP B 1 220 ? 1.774 -14.484 -20.125 1 85 220 ASP B CA 1
ATOM 3606 C C . ASP B 1 220 ? 1.48 -12.984 -20.062 1 85 220 ASP B C 1
ATOM 3608 O O . ASP B 1 220 ? 2.291 -12.164 -20.5 1 85 220 ASP B O 1
ATOM 3612 N N . ARG B 1 221 ? 0.281 -12.703 -19.594 1 82 221 ARG B N 1
ATOM 3613 C CA . ARG B 1 221 ? -0.105 -11.305 -19.469 1 82 221 ARG B CA 1
ATOM 3614 C C . ARG B 1 221 ? 0.575 -10.656 -18.266 1 82 221 ARG B C 1
ATOM 3616 O O . ARG B 1 221 ? 1.029 -11.359 -17.344 1 82 221 ARG B O 1
ATOM 3623 N N . ARG B 1 222 ? 0.625 -9.273 -18.344 1 81.75 222 ARG B N 1
ATOM 3624 C CA . ARG B 1 222 ? 1.25 -8.523 -17.266 1 81.75 222 ARG B CA 1
ATOM 3625 C C . ARG B 1 222 ? 0.202 -7.977 -16.297 1 81.75 222 ARG B C 1
ATOM 3627 O O . ARG B 1 222 ? 0.473 -7.801 -15.109 1 81.75 222 ARG B O 1
ATOM 3634 N N . ASP B 1 223 ? -0.894 -7.66 -16.859 1 82.69 223 ASP B N 1
ATOM 3635 C CA . ASP B 1 223 ? -2.014 -7.16 -16.062 1 82.69 223 ASP B CA 1
ATOM 3636 C C . ASP B 1 223 ? -3.348 -7.633 -16.641 1 82.69 223 ASP B C 1
ATOM 3638 O O . ASP B 1 223 ? -3.447 -7.922 -17.844 1 82.69 223 ASP B O 1
ATOM 3642 N N . LEU B 1 224 ? -4.316 -7.773 -15.719 1 82.44 224 LEU B N 1
ATOM 3643 C CA . LEU B 1 224 ? -5.68 -8.133 -16.094 1 82.44 224 LEU B CA 1
ATOM 3644 C C . LEU B 1 224 ? -6.691 -7.348 -15.258 1 82.44 224 LEU B C 1
ATOM 3646 O O . LEU B 1 224 ? -6.754 -7.496 -14.039 1 82.44 224 LEU B O 1
ATOM 3650 N N . TYR B 1 225 ? -7.336 -6.461 -15.812 1 80.19 225 TYR B N 1
ATOM 3651 C CA . TYR B 1 225 ? -8.461 -5.77 -15.195 1 80.19 225 TYR B CA 1
ATOM 3652 C C . TYR B 1 225 ? -9.789 -6.348 -15.68 1 80.19 225 TYR B C 1
ATOM 3654 O O . TYR B 1 225 ? -10.047 -6.398 -16.891 1 80.19 225 TYR B O 1
ATOM 3662 N N . LEU B 1 226 ? -10.57 -6.785 -14.789 1 83.25 226 LEU B N 1
ATOM 3663 C CA . LEU B 1 226 ? -11.797 -7.469 -15.172 1 83.25 226 LEU B CA 1
ATOM 3664 C C . LEU B 1 226 ? -12.984 -6.516 -15.117 1 83.25 226 LEU B C 1
ATOM 3666 O O . LEU B 1 226 ? -13.102 -5.707 -14.195 1 83.25 226 LEU B O 1
ATOM 3670 N N . GLY B 1 227 ? -13.812 -6.691 -16.031 1 72.5 227 GLY B N 1
ATOM 3671 C CA . GLY B 1 227 ? -15.109 -6.027 -16.047 1 72.5 227 GLY B CA 1
ATOM 3672 C C . GLY B 1 227 ? -15.078 -4.672 -16.719 1 72.5 227 GLY B C 1
ATOM 3673 O O . GLY B 1 227 ? -14.164 -3.879 -16.5 1 72.5 227 GLY B O 1
ATOM 3674 N N . TRP B 1 228 ? -15.984 -4.559 -17.656 1 68.62 228 TRP B N 1
ATOM 3675 C CA . TRP B 1 228 ? -16.328 -3.232 -18.156 1 68.62 228 TRP B CA 1
ATOM 3676 C C . TRP B 1 228 ? -17.438 -2.609 -17.328 1 68.62 228 TRP B C 1
ATOM 3678 O O . TRP B 1 228 ? -18.297 -3.32 -16.797 1 68.62 228 TRP B O 1
ATOM 3688 N N . PRO B 1 229 ? -17.484 -1.464 -16.922 1 67.94 229 PRO B N 1
ATOM 3689 C CA . PRO B 1 229 ? -16.875 -0.155 -17.156 1 67.94 229 PRO B CA 1
ATOM 3690 C C . PRO B 1 229 ? -15.734 0.154 -16.188 1 67.94 229 PRO B C 1
ATOM 3692 O O . PRO B 1 229 ? -15.086 1.196 -16.312 1 67.94 229 PRO B O 1
ATOM 3695 N N . GLU B 1 230 ? -15.508 -0.815 -15.305 1 71.81 230 GLU B N 1
ATOM 3696 C CA . GLU B 1 230 ? -14.516 -0.53 -14.273 1 71.81 230 GLU B CA 1
ATOM 3697 C C . GLU B 1 230 ? -13.156 -0.203 -14.883 1 71.81 230 GLU B C 1
ATOM 3699 O O . GLU B 1 230 ? -12.453 0.688 -14.398 1 71.81 230 GLU B O 1
ATOM 3704 N N . ARG B 1 231 ? -12.852 -0.879 -15.914 1 73.5 231 ARG B N 1
ATOM 3705 C CA . ARG B 1 231 ? -11.594 -0.577 -16.609 1 73.5 231 ARG B CA 1
ATOM 3706 C C . ARG B 1 231 ? -11.578 0.868 -17.094 1 73.5 231 ARG B C 1
ATOM 3708 O O . ARG B 1 231 ? -10.547 1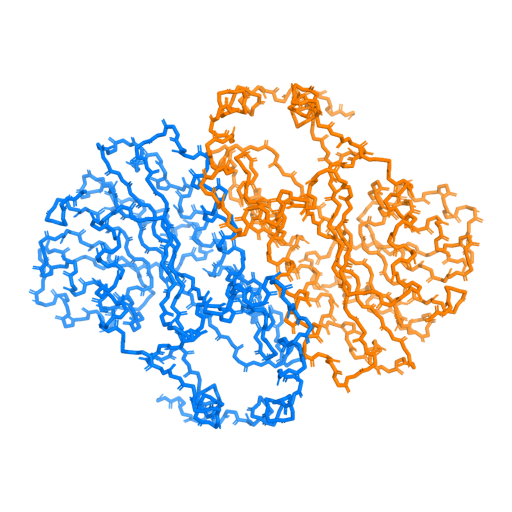.541 -17 1 73.5 231 ARG B O 1
ATOM 3715 N N . PHE B 1 232 ? -12.766 1.203 -17.547 1 72.62 232 PHE B N 1
ATOM 3716 C CA . PHE B 1 232 ? -12.898 2.576 -18.031 1 72.62 232 PHE B CA 1
ATOM 3717 C C . PHE B 1 232 ? -12.773 3.561 -16.875 1 72.62 232 PHE B C 1
ATOM 3719 O O . PHE B 1 232 ? -12.102 4.586 -16.984 1 72.62 232 PHE B O 1
ATOM 3726 N N . PHE B 1 233 ? -13.328 3.197 -15.758 1 74.69 233 PHE B N 1
ATOM 3727 C CA . PHE B 1 233 ? -13.297 4.078 -14.594 1 74.69 233 PHE B CA 1
ATOM 3728 C C . PHE B 1 233 ? -11.875 4.219 -14.062 1 74.69 233 PHE B C 1
ATOM 3730 O O . PHE B 1 233 ? -11.5 5.277 -13.562 1 74.69 233 PHE B O 1
ATOM 3737 N N . VAL B 1 234 ? -11.133 3.17 -14.188 1 76.56 234 VAL B N 1
ATOM 3738 C CA . VAL B 1 234 ? -9.734 3.207 -13.758 1 76.56 234 VAL B CA 1
ATOM 3739 C C . VAL B 1 234 ? -8.969 4.215 -14.609 1 76.56 234 VAL B C 1
ATOM 3741 O O . VAL B 1 234 ? -8.211 5.031 -14.078 1 76.56 234 VAL B O 1
ATOM 3744 N N . ARG B 1 235 ? -9.188 4.168 -15.859 1 76.44 235 ARG B N 1
ATOM 3745 C CA . ARG B 1 235 ? -8.531 5.105 -16.766 1 76.44 235 ARG B CA 1
ATOM 3746 C C . ARG B 1 235 ? -9.023 6.527 -16.531 1 76.44 235 ARG B C 1
ATOM 3748 O O . ARG B 1 235 ? -8.227 7.469 -16.516 1 76.44 235 ARG B O 1
ATOM 3755 N N . LEU B 1 236 ? -10.328 6.609 -16.328 1 77.38 236 LEU B N 1
ATOM 3756 C CA . LEU B 1 236 ? -10.922 7.918 -16.078 1 77.38 236 LEU B CA 1
ATOM 3757 C C . LEU B 1 236 ? -10.383 8.523 -14.789 1 77.38 236 LEU B C 1
ATOM 3759 O O . LEU B 1 236 ? -10.086 9.727 -14.734 1 77.38 236 LEU B O 1
ATOM 3763 N N . ASN B 1 237 ? -10.266 7.707 -13.766 1 81.5 237 ASN B N 1
ATOM 3764 C CA . ASN B 1 237 ? -9.734 8.164 -12.484 1 81.5 237 ASN B CA 1
ATOM 3765 C C . ASN B 1 237 ? -8.312 8.695 -12.625 1 81.5 237 ASN B C 1
ATOM 3767 O O . ASN B 1 237 ? -7.918 9.633 -11.93 1 81.5 237 ASN B O 1
ATOM 3771 N N . SER B 1 238 ? -7.555 8.094 -13.484 1 76.25 238 SER B N 1
ATOM 3772 C CA . SER B 1 238 ? -6.176 8.516 -13.703 1 76.25 238 SER B CA 1
ATOM 3773 C C . SER B 1 238 ? -6.121 9.844 -14.461 1 76.25 238 SER B C 1
ATOM 3775 O O . SER B 1 238 ? -5.266 10.688 -14.188 1 76.25 238 SER B O 1
ATOM 3777 N N . LEU B 1 239 ? -7.129 10.055 -15.336 1 74.06 239 LEU B N 1
ATOM 3778 C CA . LEU B 1 239 ? -7.082 11.203 -16.234 1 74.06 239 LEU B CA 1
ATOM 3779 C C . LEU B 1 239 ? -7.879 12.367 -15.648 1 74.06 239 LEU B C 1
ATOM 3781 O O . LEU B 1 239 ? -7.48 13.531 -15.781 1 74.06 239 LEU B O 1
ATOM 3785 N N . LEU B 1 240 ? -9.086 12 -15.039 1 79.94 240 LEU B N 1
ATOM 3786 C CA . LEU B 1 240 ? -9.984 13.031 -14.531 1 79.94 240 LEU B CA 1
ATOM 3787 C C . LEU B 1 240 ? -10.484 12.672 -13.141 1 79.94 240 LEU B C 1
ATOM 3789 O O . LEU B 1 240 ? -11.688 12.492 -12.93 1 79.94 240 LEU B O 1
ATOM 3793 N N . PRO B 1 241 ? -9.594 12.719 -12.219 1 80.38 241 PRO B N 1
ATOM 3794 C CA . PRO B 1 241 ? -9.977 12.305 -10.867 1 80.38 241 PRO B CA 1
ATOM 3795 C C . PRO B 1 241 ? -11.078 13.172 -10.273 1 80.38 241 PRO B C 1
ATOM 3797 O O . PRO B 1 241 ? -11.891 12.688 -9.477 1 80.38 241 PRO B O 1
ATOM 3800 N N . ASN B 1 242 ? -11.227 14.352 -10.656 1 82.69 242 ASN B N 1
ATOM 3801 C CA . ASN B 1 242 ? -12.234 15.25 -10.109 1 82.69 242 ASN B CA 1
ATOM 3802 C C . ASN B 1 242 ? -13.641 14.805 -10.484 1 82.69 242 ASN B C 1
ATOM 3804 O O . ASN B 1 242 ? -14.586 15 -9.719 1 82.69 242 ASN B O 1
ATOM 3808 N N . LEU B 1 243 ? -13.812 14.297 -11.734 1 79.38 243 LEU B N 1
ATOM 3809 C CA . LEU B 1 243 ? -15.109 13.797 -12.156 1 79.38 243 LEU B CA 1
ATOM 3810 C C . LEU B 1 243 ? -15.531 12.594 -11.32 1 79.38 243 LEU B C 1
ATOM 3812 O O . LEU B 1 243 ? -16.688 12.477 -10.93 1 79.38 243 LEU B O 1
ATOM 3816 N N . VAL B 1 244 ? -14.57 11.781 -11.086 1 82.62 244 VAL B N 1
ATOM 3817 C CA . VAL B 1 244 ? -14.836 10.617 -10.258 1 82.62 244 VAL B CA 1
ATOM 3818 C C . VAL B 1 244 ? -15.156 11.055 -8.828 1 82.62 244 VAL B C 1
ATOM 3820 O O . VAL B 1 244 ? -16.062 10.516 -8.195 1 82.62 244 VAL B O 1
ATOM 3823 N N . ASP B 1 245 ? -14.445 12.039 -8.344 1 85.94 245 ASP B N 1
ATOM 3824 C CA . ASP B 1 245 ? -14.703 12.578 -7.012 1 85.94 245 ASP B CA 1
ATOM 3825 C C . ASP B 1 245 ? -16.141 13.047 -6.875 1 85.94 245 ASP B C 1
ATOM 3827 O O . ASP B 1 245 ? -16.812 12.758 -5.875 1 85.94 245 ASP B O 1
ATOM 3831 N N . ARG B 1 246 ? -16.625 13.742 -7.816 1 82.62 246 ARG B N 1
ATOM 3832 C CA . ARG B 1 246 ? -17.984 14.281 -7.785 1 82.62 246 ARG B CA 1
ATOM 3833 C C . ARG B 1 246 ? -19.016 13.164 -7.77 1 82.62 246 ARG B C 1
ATOM 3835 O O . ARG B 1 246 ? -20.016 13.234 -7.043 1 82.62 246 ARG B O 1
ATOM 3842 N N . SER B 1 247 ? -18.812 12.203 -8.602 1 82.81 247 SER B N 1
ATOM 3843 C CA . SER B 1 247 ? -19.734 11.078 -8.68 1 82.81 247 SER B CA 1
ATOM 3844 C C . SER B 1 247 ? -19.812 10.336 -7.352 1 82.81 247 SER B C 1
ATOM 3846 O O . SER B 1 247 ? -20.891 9.992 -6.887 1 82.81 247 SER B O 1
ATOM 3848 N N . LEU B 1 248 ? -18.734 10.109 -6.754 1 84.44 248 LEU B N 1
ATOM 3849 C CA . LEU B 1 248 ? -18.703 9.328 -5.52 1 84.44 248 LEU B CA 1
ATOM 3850 C C . LEU B 1 248 ? -19.25 10.141 -4.352 1 84.44 248 LEU B C 1
ATOM 3852 O O . LEU B 1 248 ? -19.828 9.578 -3.414 1 84.44 248 LEU B O 1
ATOM 3856 N N . ARG B 1 249 ? -19.047 11.438 -4.402 1 84.44 249 ARG B N 1
ATOM 3857 C CA . ARG B 1 249 ? -19.594 12.305 -3.357 1 84.44 249 ARG B CA 1
ATOM 3858 C C . ARG B 1 249 ? -21.109 12.164 -3.256 1 84.44 249 ARG B C 1
ATOM 3860 O O . ARG B 1 249 ? -21.656 12.219 -2.16 1 84.44 249 ARG B O 1
ATOM 3867 N N . LYS B 1 250 ? -21.719 11.906 -4.395 1 85.75 250 LYS B N 1
ATOM 3868 C CA . LYS B 1 250 ? -23.172 11.758 -4.441 1 85.75 250 LYS B CA 1
ATOM 3869 C C . LYS B 1 250 ? -23.625 10.516 -3.676 1 85.75 250 LYS B C 1
ATOM 3871 O O . LYS B 1 250 ? -24.766 10.461 -3.191 1 85.75 250 LYS B O 1
ATOM 3876 N N . HIS B 1 251 ? -22.781 9.586 -3.549 1 86.5 251 HIS B N 1
ATOM 3877 C CA . HIS B 1 251 ? -23.141 8.32 -2.926 1 86.5 251 HIS B CA 1
ATOM 3878 C C . HIS B 1 251 ? -22.719 8.281 -1.462 1 86.5 251 HIS B C 1
ATOM 3880 O O . HIS B 1 251 ? -23.016 7.312 -0.752 1 86.5 251 HIS B O 1
ATOM 3886 N N . LEU B 1 252 ? -22.078 9.281 -0.969 1 86.94 252 LEU B N 1
ATOM 3887 C CA . LEU B 1 252 ? -21.484 9.281 0.361 1 86.94 252 LEU B CA 1
ATOM 3888 C C . LEU B 1 252 ? -22.547 9.094 1.438 1 86.94 252 LEU B C 1
ATOM 3890 O O . LEU B 1 252 ? -22.344 8.344 2.393 1 86.94 252 LEU B O 1
ATOM 3894 N N . PRO B 1 253 ? -23.672 9.742 1.327 1 85.88 253 PRO B N 1
ATOM 3895 C CA . PRO B 1 253 ? -24.703 9.531 2.357 1 85.88 253 PRO B CA 1
ATOM 3896 C C . PRO B 1 253 ? -25.141 8.078 2.465 1 85.88 253 PRO B C 1
ATOM 3898 O O . PRO B 1 253 ? -25.328 7.562 3.57 1 85.88 253 PRO B O 1
ATOM 3901 N N . LEU B 1 254 ? -25.297 7.473 1.337 1 83.5 254 LEU B N 1
ATOM 3902 C CA . LEU B 1 254 ? -25.672 6.062 1.319 1 83.5 254 LEU B CA 1
ATOM 3903 C C . LEU B 1 254 ? -24.562 5.203 1.921 1 83.5 254 LEU B C 1
ATOM 3905 O O . LEU B 1 254 ? -24.828 4.301 2.717 1 83.5 254 LEU B O 1
ATOM 3909 N N . ILE B 1 255 ? -23.375 5.477 1.567 1 84.38 255 ILE B N 1
ATOM 3910 C CA . ILE B 1 255 ? -22.234 4.719 2.045 1 84.38 255 ILE B CA 1
ATOM 3911 C C . ILE B 1 255 ? -22.125 4.852 3.562 1 84.38 255 ILE B C 1
ATOM 3913 O O . ILE B 1 255 ? -21.906 3.859 4.262 1 84.38 255 ILE B O 1
ATOM 3917 N N . ARG B 1 256 ? -22.281 6 4.07 1 86.94 256 ARG B N 1
ATOM 3918 C CA . ARG B 1 256 ? -22.219 6.25 5.508 1 86.94 256 ARG B CA 1
ATOM 3919 C C . ARG B 1 256 ? -23.328 5.508 6.246 1 86.94 256 ARG B C 1
ATOM 3921 O O . ARG B 1 256 ? -23.094 4.91 7.297 1 86.94 256 ARG B O 1
ATOM 3928 N N . ARG B 1 257 ? -24.469 5.523 5.703 1 84.88 257 ARG B N 1
ATOM 3929 C CA . ARG B 1 257 ? -25.625 4.859 6.312 1 84.88 257 ARG B CA 1
ATOM 3930 C C . ARG B 1 257 ? -25.391 3.352 6.395 1 84.88 257 ARG B C 1
ATOM 3932 O O . ARG B 1 257 ? -25.641 2.74 7.438 1 84.88 257 ARG B O 1
ATOM 3939 N N . LEU B 1 258 ? -24.938 2.83 5.398 1 83.06 258 LEU B N 1
ATOM 3940 C CA . LEU B 1 258 ? -24.781 1.382 5.332 1 83.06 258 LEU B CA 1
ATOM 3941 C C . LEU B 1 258 ? -23.578 0.926 6.16 1 83.06 258 LEU B C 1
ATOM 3943 O O . LEU B 1 258 ? -23.578 -0.181 6.703 1 83.06 258 LEU B O 1
ATOM 3947 N N . SER B 1 259 ? -22.562 1.763 6.277 1 83.12 259 SER B N 1
ATOM 3948 C CA . SER B 1 259 ? -21.406 1.409 7.094 1 83.12 259 SER B CA 1
ATOM 3949 C C . SER B 1 259 ? -21.75 1.444 8.578 1 83.12 259 SER B C 1
ATOM 3951 O O . SER B 1 259 ? -21.109 0.768 9.383 1 83.12 259 SER B O 1
ATOM 3953 N N . ASP B 1 260 ? -22.625 2.311 9.016 1 82 260 ASP B N 1
ATOM 3954 C CA . ASP B 1 260 ? -23.062 2.473 10.406 1 82 260 ASP B CA 1
ATOM 3955 C C . ASP B 1 260 ? -24 1.35 10.82 1 82 260 ASP B C 1
ATOM 3957 O O . ASP B 1 260 ? -24.266 1.159 12.008 1 82 260 ASP B O 1
ATOM 3961 N N . SER B 1 261 ? -24.625 0.736 9.828 1 67.5 261 SER B N 1
ATOM 3962 C CA . SER B 1 261 ? -25.625 -0.278 10.141 1 67.5 261 SER B CA 1
ATOM 3963 C C . SER B 1 261 ? -25.016 -1.466 10.867 1 67.5 261 SER B C 1
ATOM 3965 O O . SER B 1 261 ? -23.984 -1.999 10.43 1 67.5 261 SER B O 1
ATOM 3967 N N . PRO B 1 262 ? -25.391 -1.665 12.203 1 53.53 262 PRO B N 1
ATOM 3968 C CA . PRO B 1 262 ? -24.859 -2.732 13.055 1 53.53 262 PRO B CA 1
ATOM 3969 C C . PRO B 1 262 ? -24.812 -4.086 12.344 1 53.53 262 PRO B C 1
ATOM 3971 O O . PRO B 1 262 ? -25.672 -4.383 11.523 1 53.53 262 PRO B O 1
ATOM 3974 N N . VAL B 1 263 ? -23.672 -4.555 12.008 1 48.44 263 VAL B N 1
ATOM 3975 C CA . VAL B 1 263 ? -23.609 -5.973 11.672 1 48.44 263 VAL B CA 1
ATOM 3976 C C . VAL B 1 263 ? -24.438 -6.781 12.672 1 48.44 263 VAL B C 1
ATOM 3978 O O . VAL B 1 263 ? -24.266 -6.637 13.883 1 48.44 263 VAL B O 1
ATOM 3981 N N . ASN B 1 264 ? -25.609 -7.156 12.391 1 36.72 264 ASN B N 1
ATOM 3982 C CA . ASN B 1 264 ? -26.109 -8.188 13.297 1 36.72 264 ASN B CA 1
ATOM 3983 C C . ASN B 1 264 ? -25.031 -9.211 13.625 1 36.72 264 ASN B C 1
ATOM 3985 O O . ASN B 1 264 ? -24.656 -10.031 12.781 1 36.72 264 ASN B O 1
ATOM 3989 N N . LYS B 1 265 ? -24.109 -8.828 14.516 1 40.06 265 LYS B N 1
ATOM 3990 C CA . LYS B 1 265 ? -23.125 -9.75 15.086 1 40.06 265 LYS B CA 1
ATOM 3991 C C . LYS B 1 265 ? -23.719 -11.141 15.266 1 40.06 265 LYS B C 1
ATOM 3993 O O . LYS B 1 265 ? -23.062 -12.031 15.812 1 40.06 265 LYS B O 1
ATOM 3998 N N . ASP B 1 266 ? -24.891 -11.25 15.188 1 31.05 266 ASP B N 1
ATOM 3999 C CA . ASP B 1 266 ? -25.531 -12.523 15.539 1 31.05 266 ASP B CA 1
ATOM 4000 C C . ASP B 1 266 ? -25.297 -13.57 14.445 1 31.05 266 ASP B C 1
ATOM 4002 O O . ASP B 1 266 ? -25.859 -14.656 14.5 1 31.05 266 ASP B O 1
ATOM 4006 N N . ALA B 1 267 ? -24.875 -13.148 13.391 1 31.8 267 ALA B N 1
ATOM 4007 C CA . ALA B 1 267 ? -24.844 -14.289 12.477 1 31.8 267 ALA B CA 1
ATOM 4008 C C . ALA B 1 267 ? -23.609 -15.141 12.688 1 31.8 267 ALA B C 1
ATOM 4010 O O . ALA B 1 267 ? -22.719 -15.188 11.828 1 31.8 267 ALA B O 1
ATOM 4011 N N . ALA B 1 268 ? -22.906 -15 13.75 1 31.56 268 ALA B N 1
ATOM 4012 C CA . ALA B 1 268 ? -22.094 -16.203 13.836 1 31.56 268 ALA B CA 1
ATOM 4013 C C . ALA B 1 268 ? -22.906 -17.453 13.461 1 31.56 268 ALA B C 1
ATOM 4015 O O . ALA B 1 268 ? -23.984 -17.688 14.008 1 31.56 268 ALA B O 1
ATOM 4016 N N . PRO B 1 269 ? -22.422 -18.062 12.344 1 25.98 269 PRO B N 1
ATOM 4017 C CA . PRO B 1 269 ? -23.047 -19.391 12.43 1 25.98 269 PRO B CA 1
ATOM 4018 C C . PRO B 1 269 ? -22.688 -20.109 13.719 1 25.98 269 PRO B C 1
ATOM 4020 O O . PRO B 1 269 ? -21.672 -19.828 14.344 1 25.98 269 PRO B O 1
#

Foldseek 3Di:
DQLLDFAEEQEPCLWQLNVLLLQVSLVSNAAYAYEDQDCPSCVVVCVVRVPRYDYQRADLLDPVSLVSVVVVQVVVPFGAEYAQPWAAFFQAAPVPDDPCRLVVRLSTLAVSLVVSCVVRVVRNQPDPAHEYEYEAALLLQDPAGRGNSNSVSRVNSVVCQVVVQVVCVVTRYHYEYEHEYAEPIPRAAPLNVVLCVVVVPDYHYSNVSSVQVVVCVVVRHRYHYDDPVSVVVSVCCVVPVVVVVVVNVVCVVVSNVSNPPPRPPPPPD/DQLLDFAEEQEPCLWQLNVLLLQVSLVSNAAYAYEDQDCPSCVVVCVVRVPRYDYQRADLLDPVSLVSVVVVQVVVPFGAEYEQPWAAFFQAAPVPDDPCRLVVRLSTLAVSLVVSCVVRVVRNQPDPAHEYEYEAALLLQDPAGRGNSNSVSRVNSVVCQVVVQVVCVVTRYHYEYEHEYAEPIPRAAPLNVVLCVVVVPDYHYSNVSSVQVVVCVVVRHRYHYDDPPSVVVSVCCVVPVVVVVVVNVVCVVVSNVSNPPDPPPPPPD

Organism: NCBI:txid2813360

Nearest PDB structures (foldseek):
  3gvc-assembly2_D-3  TM=8.820E-01  e=9.080E-19  Mycobacterium tuberculosis H37Rv
  4nbu-assembly1_D  TM=9.103E-01  e=8.323E-17  Bacillus sp. SG-1
  2ehd-assembly1_B  TM=8.746E-01  e=1.658E-15  Thermus thermophilus HB8
  2ehd-assembly1_A  TM=8.980E-01  e=7.178E-15  Thermus thermophilus HB8
  4yxf-assembly1_A  TM=8.912E-01  e=2.434E-14  Pseudomonas fluorescens

Radius of gyration: 23.02 Å; Cα contacts (8 Å, |Δi|>4): 1088; chains: 2; bounding box: 60×68×48 Å

Sequence (538 aa):
MRLSDARVVLTGASGGIGLAIAAQLCASGARVLAVARHGAALGALLARYPQQLCWVNADLTFLADRRKVLAAAEAIGGVNLLINTAGINHFAMLEQLDDSDINGMLALNIAAPICLTKLLLPLLKQAPGAMVVNVGSTYGSIGYPGYATYCASKFALRGFSEALRRELADTRVGVLYVAPRATRTGMNSPAAQALNDALKSNVDDPHAVASAVTQAILNDRRDLYLGWPERFFVRLNSLLPNLVDRSLRKHLPLIRRLSDSPVNKDAAPMRLSDARVVLTGASGGIGLAIAAQLCASGARVLAVARHGAALGALLARYPQQLCWVNADLTFLADRRKVLAAAEAIGGVNLLINTAGINHFAMLEQLDDSDINGMLALNIAAPICLTKLLLPLLKQAPGAMVVNVGSTYGSIGYPGYATYCASKFALRGFSEALRRELADTRVGVLYVAPRATRTGMNSPAAQALNDALKSNVDDPHAVASAVTQAILNDRRDLYLGWPERFFVRLNSLLPNLVDRSLRKHLPLIRRLSDSPVNKDAAP

InterPro domains:
  IPR002347 Short-chain dehydrogenase/reductase SDR [PF00106] (8-193)
  IPR002347 Short-chain dehydrogenase/reductase SDR [PR00080] (77-88)
  IPR002347 Short-chain dehydrogenase/reductase SDR [PR00080] (130-138)
  IPR002347 Short-chain dehydrogenase/reductase SDR [PR00080] (150-169)
  IPR002347 Short-chain dehydrogenase/reductase SDR [PR00081] (7-24)
  IPR002347 Short-chain dehydrogenase/reductase SDR [PR00081] (77-88)
  IPR002347 Short-chain dehydrogenase/reductase SDR [PR00081] (124-140)
  IPR002347 Short-chain dehydrogenase/reductase SDR [PR00081] (150-169)
  IPR002347 Short-chain dehydrogenase/reductase SDR [PR00081] (171-188)
  IPR020904 Short-chain dehydrogenase/reductase, conserved site [PS00061] (137-165)
  IPR036291 NAD(P)-binding domain superfamily [SSF51735] (1-259)
  IPR057326 Ketoreductase domain [SM00822] (6-212)

Secondary structure (DSSP, 8-state):
--GGG-EEEEETTTSHHHHHHHHHHHHTT-EEEEEES--GGGHHHHHH-TTTEEEEE--TTSHHHHHHHHHHHHHTT--SEEEE-------S-GGG--HHHHHHHHIIIIIHHHHHHHHHHHHHHHSSSEEEEEE--GGGTS--TT-HHHHHHHHHHHHHHHHHHHHTTTSSEEEEEEE--SBSSTTS-HHHHHHHHHTT---B-HHHHHHHHHHHHHTT-SEEE-SHHHHHHHHHHHH-HHHHHHHHHHHHHHHHHHHHS---TT---/--GGG-EEEEETTTSHHHHHHHHHHHHTT-EEEEEES--GGGHHHHHH-TTTEEEEE--TTSHHHHHHHHHHHHHTT--SEEEE-------S-GGG--HHHHHHHHIIIIIHHHHHHHHHHHHHHHSSSEEEEEE--GGGTS--TT-HHHHHHHHHHHHHHHHHHHHTTTSSEEEEEEE--SBSSTTS-HHHHHHHHHTT---B-HHHHHHHHHHHHHTT-SEEE-STTHHHHHHHHHH-HHHHHHHHHHHHHHHHHHHHS---TT---

Solvent-accessible surface area (backbone atoms only — not comparable to full-atom values): 26910 Å² total; per-residue (Å²): 113,57,57,52,75,35,25,31,44,31,32,25,26,50,39,51,49,27,38,35,35,50,52,54,41,43,74,50,51,11,35,35,40,33,27,22,72,55,62,74,74,40,47,69,55,40,70,74,32,63,88,28,41,44,80,41,80,28,56,56,74,35,70,72,32,41,48,51,50,50,52,53,34,52,72,73,75,39,34,27,32,40,37,40,49,43,64,69,66,66,74,31,44,70,79,75,54,49,68,67,57,54,50,50,33,42,34,40,39,36,48,22,53,53,52,46,48,42,71,44,41,69,46,26,64,70,33,93,55,18,37,40,35,41,57,51,28,48,42,30,66,41,49,38,59,36,28,26,70,49,11,12,29,22,11,14,43,47,23,26,38,48,2,43,32,49,54,29,62,88,54,58,39,47,37,26,38,32,19,43,52,55,53,67,37,84,71,53,46,72,49,48,47,50,50,36,58,73,67,66,54,77,63,40,54,29,59,58,53,24,50,51,52,54,51,36,57,57,65,68,43,56,66,46,71,44,58,56,74,53,50,53,49,41,53,39,40,72,74,41,44,66,63,51,46,55,58,51,50,72,45,43,68,60,52,52,52,44,46,66,49,75,69,70,76,70,67,59,128,112,60,57,53,73,35,25,30,43,32,32,26,24,50,40,50,49,25,37,34,35,51,53,54,41,42,74,50,50,10,37,36,40,33,27,22,73,56,62,73,73,40,47,68,54,39,70,75,32,64,88,26,41,43,80,42,80,29,54,57,74,35,70,72,31,41,49,52,52,50,53,54,34,53,73,72,75,38,35,28,32,39,36,40,49,43,63,70,68,66,74,31,44,69,78,73,54,50,70,66,57,52,50,50,35,43,33,40,38,35,48,20,53,53,51,47,49,42,70,44,41,68,47,26,64,69,33,92,54,17,35,39,34,41,55,52,29,48,43,30,65,41,48,38,56,35,27,25,70,49,11,12,29,23,11,14,44,48,23,26,38,49,2,42,31,51,54,28,61,88,54,56,38,46,38,27,38,33,19,43,53,55,54,68,37,84,70,52,46,72,50,48,47,50,49,36,57,75,66,66,54,76,62,41,54,30,58,58,52,24,49,52,52,54,50,37,57,58,65,67,42,57,65,45,70,43,57,88,59,54,52,54,49,42,52,41,40,73,74,41,44,65,62,49,47,55,59,52,51,72,45,42,67,59,50,54,53,42,46,67,49,75,70,72,75,70,67,62,126